Protein AF-A0A4Y9YU57-F1 (afdb_monomer_lite)

Secondary structure (DSSP, 8-state):
----S---SEEEEEETTS-EEEEEE----S-TTSS-TTTTTT-SSHHHHHHHHHHHHHHHSSSS-SEEEETTEEEEEEEETTEEEEEEE-TTS-HHHHHHHHHHHHHHHHHHTTT--SHHHHHHTHHHHHHHHHHHEETTEE----HHHHHHHH-------------HHHHHHHHHHHHHHHHHHHHHHHHHHHHTT----PPP-SSSS------------S----------------THHHHTTTTS-SPPP-GGGTS-HHHHHHHHHHHS-S-SSS---HHHHHHHHHH--S--HHHHIIIIIIIIIHHHTTS-GGG---GGGGS--TTSTTHHHHHHHHHHHHHHHHHHH--GGGGHHIIIIIHHHHHHHHHHHTTS-TTT-TT-HHHHHHTT--HHHHHHHHHHHHHHHHT-S-HHHHHHHHHHHHHHHHHHHHHHT---GGGGTHHHHTT-TTHHHHHGGG---STT--HHHHHHHHHHHHHHHHHHHHHHSS-GGGTTTTTPPPPHHHHHHHHHTTTTT----HHHHHHHHHHHHHT--PPP---HHHHGGG-TT-TTS-----TTS---------S---------------------

InterPro domains:
  IPR010323 Protein of unknown function DUF924 [PF06041] (336-519)
  IPR011012 Longin-like domain superfamily [SSF64356] (8-156)
  IPR011990 Tetratricopeptide-like helical domain superfamily [G3DSA:1.25.40.10] (387-525)
  IPR011990 Tetratricopeptide-like helical domain superfamily [SSF48452] (334-519)
  IPR022775 AP complex, mu/sigma subunit [PF01217] (8-155)
  IPR039652 Coatomer subunit zeta [PTHR11043] (1-186)

Organism: NCBI:txid205917

Foldseek 3Di:
DLPALQFFQKKFKAFLVLDTLDIDGFDDDDDCPNQHPNQNVQCPDPVSVSVQSSVVCVVPSDPDDQWDQDPQWTWGWDDQDGMIIITIGGNPGDPVVSNLLSVLLVVLVCVLLVNPPDSVSCNVPVVLSVQLVCCQDPRRGGNDRHNVVSNVVSDPDPPDDDDPVDPPVVVVVVVVVVVVVVVVVVVVVVVVCVVVVNDDDDDDDDDPDDDDDDDDDDDDDDDDDDDDDDDDDDDDDDPPPVVVVVLPPDPQPDVLQLLDLVLLLVQLCLVVVADFQDAGQVLVVLCCQQVQPPPCLLVLCVSQVVSPVQSVQSCDQVNPPQPCVSADDLPDLCRLSSLLSSLCSLQQSLQSHDDQLSVLCNVVHSLRNSLVSLCVLVVDDQNSHSLNQVSSCVNNGDSLNSLSSNLSSLVSLLQDLALVSLVVSLVVLVVVQVVVCVVVVHHLPCVVCLVVLLQDLQCLLVLSNVQPNDRPDDSNSNSSSSSSNSSNSNNNSVVPSGNLLCCLSQLHDDDPVSVVVCVVSVNFLHDDPPVSSVVNNVCVVVVHDDRDDDDVVSVVVPDPDDPDPDRRDNSPGRDDDDDDDDPDDDDDDDDDDDDDDDDDDDDD

Structure (mmCIF, N/CA/C/O backbone):
data_AF-A0A4Y9YU57-F1
#
_entry.id   AF-A0A4Y9YU57-F1
#
loop_
_atom_site.group_PDB
_atom_site.id
_atom_site.type_symbol
_atom_site.label_atom_id
_atom_site.label_alt_id
_atom_site.label_comp_id
_atom_site.label_asym_id
_atom_site.label_entity_id
_atom_site.label_seq_id
_atom_site.pdbx_PDB_ins_code
_atom_site.Cartn_x
_atom_site.Cartn_y
_atom_site.Cartn_z
_atom_site.occupancy
_atom_site.B_iso_or_equiv
_atom_site.auth_seq_id
_atom_site.auth_comp_id
_atom_site.auth_asym_id
_atom_site.auth_atom_id
_atom_site.pdbx_PDB_model_num
ATOM 1 N N . MET A 1 1 ? 44.321 -1.272 21.412 1.00 42.81 1 MET A N 1
ATOM 2 C CA . MET A 1 1 ? 43.252 -2.092 20.808 1.00 42.81 1 MET A CA 1
ATOM 3 C C . MET A 1 1 ? 42.532 -1.212 19.812 1.00 42.81 1 MET A C 1
ATOM 5 O O . MET A 1 1 ? 42.076 -0.149 20.215 1.00 42.81 1 MET A O 1
ATOM 9 N N . ASN A 1 2 ? 42.521 -1.594 18.534 1.00 54.16 2 ASN A N 1
ATOM 10 C CA . ASN A 1 2 ? 41.677 -0.939 17.539 1.00 54.16 2 ASN A CA 1
ATOM 11 C C . ASN A 1 2 ? 40.235 -1.394 17.820 1.00 54.16 2 ASN A C 1
ATOM 13 O O . ASN A 1 2 ? 39.973 -2.591 17.817 1.00 54.16 2 ASN A O 1
ATOM 17 N N . LEU A 1 3 ? 39.352 -0.465 18.194 1.00 61.00 3 LEU A N 1
ATOM 18 C CA . LEU A 1 3 ? 37.941 -0.735 18.520 1.00 61.00 3 LEU A CA 1
ATOM 19 C C . LEU A 1 3 ? 37.018 -0.434 17.323 1.00 61.00 3 LEU A C 1
ATOM 21 O O . LEU A 1 3 ? 35.804 -0.346 17.487 1.00 61.00 3 LEU A O 1
ATOM 25 N N . SER A 1 4 ? 37.597 -0.219 16.138 1.00 71.62 4 SER A N 1
ATOM 26 C CA . SER A 1 4 ? 36.860 0.057 14.909 1.00 71.62 4 SER A CA 1
ATOM 27 C C . SER A 1 4 ? 36.363 -1.237 14.268 1.00 71.62 4 SER A C 1
ATOM 29 O O . SER A 1 4 ? 37.096 -2.220 14.203 1.00 71.62 4 SER A O 1
ATOM 31 N N . LEU A 1 5 ? 35.122 -1.218 13.774 1.00 77.00 5 LEU A N 1
ATOM 32 C CA . LEU A 1 5 ? 34.538 -2.301 12.971 1.00 77.00 5 LEU A CA 1
ATOM 33 C C . LEU A 1 5 ? 34.963 -2.227 11.492 1.00 77.00 5 LEU A C 1
ATOM 35 O O . LEU A 1 5 ? 34.684 -3.144 10.724 1.00 77.00 5 LEU A O 1
ATOM 39 N N . TYR A 1 6 ? 35.612 -1.131 11.083 1.00 84.31 6 TYR A N 1
ATOM 40 C CA . TYR A 1 6 ? 36.082 -0.928 9.717 1.00 84.31 6 TYR A CA 1
ATOM 41 C C . TYR A 1 6 ? 37.422 -1.628 9.508 1.00 84.31 6 TYR A C 1
ATOM 43 O O . TYR A 1 6 ? 38.468 -1.114 9.902 1.00 84.31 6 TYR A O 1
ATOM 51 N N . SER A 1 7 ? 37.377 -2.787 8.861 1.00 86.19 7 SER A N 1
ATOM 52 C CA . SER A 1 7 ? 38.541 -3.661 8.682 1.00 86.19 7 SER A CA 1
ATOM 53 C C . SER A 1 7 ? 38.978 -3.800 7.226 1.00 86.19 7 SER A C 1
ATOM 55 O O . SER A 1 7 ? 40.118 -4.182 6.966 1.00 86.19 7 SER A O 1
ATOM 57 N N . VAL A 1 8 ? 38.103 -3.470 6.270 1.00 91.62 8 VAL A N 1
ATOM 58 C CA . VAL A 1 8 ? 38.379 -3.587 4.834 1.00 91.62 8 VAL A CA 1
ATOM 59 C C . VAL A 1 8 ? 38.468 -2.200 4.204 1.00 91.62 8 VAL A C 1
ATOM 61 O O . VAL A 1 8 ? 37.491 -1.459 4.131 1.00 91.62 8 VAL A O 1
ATOM 64 N N . ASN A 1 9 ? 39.645 -1.851 3.695 1.00 91.00 9 ASN A N 1
ATOM 65 C CA . ASN A 1 9 ? 39.885 -0.602 2.976 1.00 91.00 9 ASN A CA 1
ATOM 66 C C . ASN A 1 9 ? 39.451 -0.701 1.515 1.00 91.00 9 ASN A C 1
ATOM 68 O O . ASN A 1 9 ? 38.895 0.257 0.969 1.00 91.00 9 ASN A O 1
ATOM 72 N N . ALA A 1 10 ? 39.682 -1.856 0.883 1.00 93.38 10 ALA A N 1
ATOM 73 C CA . ALA A 1 10 ? 39.296 -2.095 -0.500 1.00 93.38 10 ALA A CA 1
ATOM 74 C C . ALA A 1 10 ? 39.146 -3.582 -0.843 1.00 93.38 10 ALA A C 1
ATOM 76 O O . ALA A 1 10 ? 39.777 -4.453 -0.246 1.00 93.38 10 ALA A O 1
ATOM 77 N N . PHE A 1 11 ? 38.342 -3.851 -1.865 1.00 96.44 11 PHE A N 1
ATOM 78 C CA . PHE A 1 11 ? 38.222 -5.143 -2.524 1.00 96.44 11 PHE A CA 1
ATOM 79 C C . PHE A 1 11 ? 38.534 -4.983 -4.014 1.00 96.44 11 PHE A C 1
ATOM 81 O O . PHE A 1 11 ? 38.006 -4.076 -4.661 1.00 96.44 11 PHE A O 1
ATOM 88 N N . VAL A 1 12 ? 39.400 -5.836 -4.563 1.00 96.50 12 VAL A N 1
ATOM 89 C CA . VAL A 1 12 ? 39.868 -5.728 -5.954 1.00 96.50 12 VAL A CA 1
ATOM 90 C C . VAL A 1 12 ? 39.905 -7.102 -6.619 1.00 96.50 12 VAL A C 1
ATOM 92 O O . VAL A 1 12 ? 40.357 -8.076 -6.030 1.00 96.50 12 VAL A O 1
ATOM 95 N N . ILE A 1 13 ? 39.476 -7.167 -7.877 1.00 97.00 13 ILE A N 1
ATOM 96 C CA . ILE A 1 13 ? 39.637 -8.315 -8.770 1.00 97.00 13 ILE A CA 1
ATOM 97 C C . ILE A 1 13 ? 40.509 -7.875 -9.944 1.00 97.00 13 ILE A C 1
ATOM 99 O O . ILE A 1 13 ? 40.141 -6.954 -10.684 1.00 97.00 13 ILE A O 1
ATOM 103 N N . LEU A 1 14 ? 41.650 -8.539 -10.125 1.00 96.31 14 LEU A N 1
ATOM 104 C CA . LEU A 1 14 ? 42.543 -8.338 -11.270 1.00 96.31 14 LEU A CA 1
ATOM 105 C C . LEU A 1 14 ? 42.584 -9.601 -12.129 1.00 96.31 14 LEU A C 1
ATOM 107 O O . LEU A 1 14 ? 42.490 -10.705 -11.598 1.00 96.31 14 LEU A O 1
ATOM 111 N N . ASP A 1 15 ? 42.756 -9.442 -13.437 1.00 94.00 15 ASP A N 1
ATOM 112 C CA . ASP A 1 15 ? 43.071 -10.564 -14.322 1.00 94.00 15 ASP A CA 1
ATOM 113 C C . ASP A 1 15 ? 44.568 -10.930 -14.284 1.00 94.00 15 ASP A C 1
ATOM 115 O O . ASP A 1 15 ? 45.395 -10.244 -13.671 1.00 94.00 15 ASP A O 1
ATOM 119 N N . THR A 1 16 ? 44.938 -12.016 -14.964 1.00 88.12 16 THR A N 1
ATOM 120 C CA . THR A 1 16 ? 46.334 -12.469 -15.100 1.00 88.12 16 THR A CA 1
ATOM 121 C C . THR A 1 16 ? 47.246 -11.523 -15.882 1.00 88.12 16 THR A C 1
ATOM 123 O O . THR A 1 16 ? 48.452 -11.758 -15.913 1.00 88.12 16 THR A O 1
ATOM 126 N N . ASP A 1 17 ? 46.711 -10.466 -16.494 1.00 89.62 17 ASP A N 1
ATOM 127 C CA . ASP A 1 17 ? 47.481 -9.417 -17.171 1.00 89.62 17 ASP A CA 1
ATOM 128 C C . ASP A 1 17 ? 47.654 -8.166 -16.284 1.00 89.62 17 ASP A C 1
ATOM 130 O O . ASP A 1 17 ? 48.376 -7.230 -16.641 1.00 89.62 17 ASP A O 1
ATOM 134 N N . GLY A 1 18 ? 47.028 -8.149 -15.102 1.00 88.81 18 GLY A N 1
ATOM 135 C CA . GLY A 1 18 ? 47.040 -7.028 -14.167 1.00 88.81 18 GLY A CA 1
ATOM 136 C C . GLY A 1 18 ? 46.015 -5.939 -14.493 1.00 88.81 18 GLY A C 1
ATOM 137 O O . GLY A 1 18 ? 46.115 -4.827 -13.965 1.00 88.81 18 GLY A O 1
ATOM 138 N N . HIS A 1 19 ? 45.029 -6.218 -15.349 1.00 92.88 19 HIS A N 1
ATOM 139 C CA . HIS A 1 19 ? 43.912 -5.314 -15.586 1.00 92.88 19 HIS A CA 1
ATOM 140 C C . HIS A 1 19 ? 42.822 -5.495 -14.531 1.00 92.88 19 HIS A C 1
ATOM 142 O O . HIS A 1 19 ? 42.425 -6.601 -14.168 1.00 92.88 19 HIS A O 1
ATOM 148 N N . ARG A 1 20 ? 42.294 -4.359 -14.074 1.00 94.56 20 ARG A N 1
ATOM 149 C CA . ARG A 1 20 ? 41.159 -4.288 -13.153 1.00 94.56 20 ARG A CA 1
ATOM 150 C C . ARG A 1 20 ? 39.888 -4.826 -13.811 1.00 94.56 20 ARG A C 1
ATOM 152 O O . ARG A 1 20 ? 39.448 -4.265 -14.814 1.00 94.56 20 ARG A O 1
ATOM 159 N N . VAL A 1 21 ? 39.284 -5.835 -13.188 1.00 94.12 21 VAL A N 1
ATOM 160 C CA . VAL A 1 21 ? 37.941 -6.346 -13.507 1.00 94.12 21 VAL A CA 1
ATOM 161 C C . VAL A 1 21 ? 36.901 -5.668 -12.616 1.00 94.12 21 VAL A C 1
ATOM 163 O O . VAL A 1 21 ? 35.926 -5.117 -13.115 1.00 94.12 21 VAL A O 1
ATOM 166 N N . LEU A 1 22 ? 37.153 -5.623 -11.305 1.00 94.50 22 LEU A N 1
ATOM 167 C CA . LEU A 1 22 ? 36.308 -4.962 -10.308 1.00 94.50 22 LEU A CA 1
ATOM 168 C C . LEU A 1 22 ? 37.203 -4.316 -9.249 1.00 94.50 22 LEU A C 1
ATOM 170 O O . LEU A 1 22 ? 38.214 -4.895 -8.865 1.00 94.50 22 LEU A O 1
ATOM 174 N N . ALA A 1 23 ? 36.857 -3.122 -8.773 1.00 94.25 23 ALA A N 1
ATOM 175 C CA . ALA A 1 23 ? 37.511 -2.533 -7.607 1.00 94.25 23 ALA A CA 1
ATOM 176 C C . ALA A 1 23 ? 36.530 -1.656 -6.828 1.00 94.25 23 ALA A C 1
ATOM 178 O O . ALA A 1 23 ? 35.908 -0.764 -7.408 1.00 94.25 23 ALA A O 1
ATOM 179 N N . LYS A 1 24 ? 36.439 -1.881 -5.517 1.00 93.44 24 LYS A N 1
ATOM 180 C CA . LYS A 1 24 ? 35.641 -1.097 -4.571 1.00 93.44 24 LYS A CA 1
ATOM 181 C C . LYS A 1 24 ? 36.567 -0.631 -3.450 1.00 93.44 24 LYS A C 1
ATOM 183 O O . LYS A 1 24 ? 37.114 -1.452 -2.725 1.00 93.44 24 LYS A O 1
ATOM 188 N N . TYR A 1 25 ? 36.777 0.680 -3.345 1.00 91.69 25 TYR A N 1
ATOM 189 C CA . TYR A 1 25 ? 37.570 1.309 -2.283 1.00 91.69 25 TYR A CA 1
ATOM 190 C C . TYR A 1 25 ? 36.605 1.979 -1.301 1.00 91.69 25 TYR A C 1
ATOM 192 O O . TYR A 1 25 ? 35.912 2.927 -1.677 1.00 91.69 25 TYR A O 1
ATOM 200 N N . TYR A 1 26 ? 36.537 1.472 -0.072 1.00 88.38 26 TYR A N 1
ATOM 201 C CA . TYR A 1 26 ? 35.519 1.838 0.913 1.00 88.38 26 TYR A CA 1
ATOM 202 C C . TYR A 1 26 ? 35.815 3.178 1.586 1.00 88.38 26 TYR A C 1
ATOM 204 O O . TYR A 1 26 ? 36.964 3.533 1.833 1.00 88.38 26 TYR A O 1
ATOM 212 N N . ARG A 1 27 ? 34.781 3.966 1.883 1.00 78.56 27 ARG A N 1
ATOM 213 C CA . ARG A 1 27 ? 34.933 5.276 2.536 1.00 78.56 27 ARG A CA 1
ATOM 214 C C . ARG A 1 27 ? 33.899 5.405 3.655 1.00 78.56 27 ARG A C 1
ATOM 216 O O . ARG A 1 27 ? 32.804 5.891 3.381 1.00 78.56 27 ARG A O 1
ATOM 223 N N . PRO A 1 28 ? 34.248 4.999 4.887 1.00 68.50 28 PRO A N 1
ATOM 224 C CA . PRO A 1 28 ? 33.365 5.090 6.044 1.00 68.50 28 PRO A CA 1
ATOM 225 C C . PRO A 1 28 ? 32.746 6.484 6.196 1.00 68.50 28 PRO A C 1
ATOM 227 O O . PRO A 1 28 ? 33.467 7.484 6.264 1.00 68.50 28 PRO A O 1
ATOM 230 N N . LYS A 1 29 ? 31.414 6.577 6.276 1.00 61.84 29 LYS A N 1
ATOM 231 C CA . LYS A 1 29 ? 30.707 7.838 6.556 1.00 61.84 29 LYS A CA 1
ATOM 232 C C . LYS A 1 29 ? 30.485 7.979 8.064 1.00 61.84 29 LYS A C 1
ATOM 234 O O . LYS A 1 29 ? 29.421 7.660 8.578 1.00 61.84 29 LYS A O 1
ATOM 239 N N . GLY A 1 30 ? 31.497 8.459 8.790 1.00 54.94 30 GLY A N 1
ATOM 240 C CA . GLY A 1 30 ? 31.369 8.745 10.223 1.00 54.94 30 GLY A CA 1
ATOM 241 C C . GLY A 1 30 ? 32.694 9.052 10.924 1.00 54.94 30 GLY A C 1
ATOM 242 O O . GLY A 1 30 ? 33.603 8.239 10.893 1.00 54.94 30 GLY A O 1
ATOM 243 N N . GLN A 1 31 ? 32.754 10.226 11.570 1.00 47.38 31 GLN A N 1
ATOM 244 C CA . GLN A 1 31 ? 33.739 10.721 12.554 1.00 47.38 31 GLN A CA 1
ATOM 245 C C . GLN A 1 31 ? 35.248 10.611 12.231 1.00 47.38 31 GLN A C 1
ATOM 247 O O . GLN A 1 31 ? 35.826 9.540 12.088 1.00 47.38 31 GLN A O 1
ATOM 252 N N . GLN A 1 32 ? 35.935 11.760 12.324 1.00 50.06 32 GLN A N 1
ATOM 253 C CA . GLN A 1 32 ? 37.400 11.939 12.239 1.00 50.06 32 GLN A CA 1
ATOM 254 C C . GLN A 1 32 ? 38.236 11.036 13.182 1.00 50.06 32 GLN A C 1
ATOM 256 O O . GLN A 1 32 ? 39.455 10.984 13.038 1.00 50.06 32 GLN A O 1
ATOM 261 N N . TYR A 1 33 ? 37.605 10.318 14.119 1.00 49.88 33 TYR A N 1
ATOM 262 C CA . TYR A 1 33 ? 38.244 9.510 15.162 1.00 49.88 33 TYR A CA 1
ATOM 263 C C . TYR A 1 33 ? 38.221 7.987 14.918 1.00 49.88 33 TYR A C 1
ATOM 265 O O . TYR A 1 33 ? 38.929 7.273 15.621 1.00 49.88 33 TYR A O 1
ATOM 273 N N . LEU A 1 34 ? 37.451 7.474 13.946 1.00 51.91 34 LEU A N 1
ATOM 274 C CA . LEU A 1 34 ? 37.305 6.021 13.690 1.00 51.91 34 LEU A CA 1
ATOM 275 C C . LEU A 1 34 ? 38.023 5.527 12.421 1.00 51.91 34 LEU A C 1
ATOM 277 O O . LEU A 1 34 ? 37.995 4.340 12.103 1.00 51.91 34 LEU A O 1
ATOM 281 N N . GLY A 1 35 ? 38.701 6.441 11.727 1.00 50.31 35 GLY A N 1
ATOM 282 C CA . GLY A 1 35 ? 39.442 6.177 10.499 1.00 50.31 35 GLY A CA 1
ATOM 283 C C . GLY A 1 35 ? 39.593 7.464 9.707 1.00 50.31 35 GLY A C 1
ATOM 284 O O . GLY A 1 35 ? 38.945 7.613 8.682 1.00 50.31 35 GLY A O 1
ATOM 285 N N . GLY A 1 36 ? 40.377 8.418 10.225 1.00 52.59 36 GLY A N 1
ATOM 286 C CA . GLY A 1 36 ? 40.574 9.744 9.627 1.00 52.59 36 GLY A CA 1
ATOM 287 C C . GLY A 1 36 ? 41.102 9.723 8.174 1.00 52.59 36 GLY A C 1
ATOM 288 O O . GLY A 1 36 ? 40.979 8.731 7.462 1.00 52.59 36 GLY A O 1
ATOM 289 N N . PRO A 1 37 ? 41.775 10.786 7.699 1.00 51.44 37 PRO A N 1
ATOM 290 C CA . PRO A 1 37 ? 42.368 10.839 6.350 1.00 51.44 37 PRO A CA 1
ATOM 291 C C . PRO A 1 37 ? 43.302 9.661 6.004 1.00 51.44 37 PRO A C 1
ATOM 293 O O . PRO A 1 37 ? 43.691 9.485 4.856 1.00 51.44 37 PRO A O 1
ATOM 296 N N . GLU A 1 38 ? 43.674 8.858 7.002 1.00 58.12 38 GLU A N 1
ATOM 297 C CA . GLU A 1 38 ? 44.577 7.722 6.897 1.00 58.12 38 GLU A CA 1
ATOM 298 C C . GLU A 1 38 ? 43.896 6.374 6.619 1.00 58.12 38 GLU A C 1
ATOM 300 O O . GLU A 1 38 ? 44.608 5.421 6.321 1.00 58.12 38 GLU A O 1
ATOM 305 N N . PHE A 1 39 ? 42.557 6.261 6.669 1.00 69.69 39 PHE A N 1
ATOM 306 C CA . PHE A 1 39 ? 41.884 4.970 6.437 1.00 69.69 39 PHE A CA 1
ATOM 307 C C . PHE A 1 39 ? 42.163 4.417 5.033 1.00 69.69 39 PHE A C 1
ATOM 309 O O . PHE A 1 39 ? 42.355 3.229 4.865 1.00 69.69 39 PHE A O 1
ATOM 316 N N . ASN A 1 40 ? 42.255 5.270 4.017 1.00 69.94 40 ASN A N 1
ATOM 317 C CA . ASN A 1 40 ? 42.705 4.884 2.676 1.00 69.94 40 ASN A CA 1
ATOM 318 C C . ASN A 1 40 ? 43.939 5.698 2.287 1.00 69.94 40 ASN A C 1
ATOM 320 O O . ASN A 1 40 ? 43.943 6.372 1.254 1.00 69.94 40 ASN A O 1
ATOM 324 N N . ARG A 1 41 ? 44.959 5.702 3.160 1.00 69.25 41 ARG A N 1
ATOM 325 C CA . ARG A 1 41 ? 46.167 6.518 2.987 1.00 69.25 41 ARG A CA 1
ATOM 326 C C . ARG A 1 41 ? 46.760 6.295 1.590 1.00 69.25 41 ARG A C 1
ATOM 328 O O . ARG A 1 41 ? 47.307 5.239 1.300 1.00 69.25 41 ARG A O 1
ATOM 335 N N . GLY A 1 42 ? 46.668 7.315 0.737 1.00 70.56 42 GLY A N 1
ATOM 336 C CA . GLY A 1 42 ? 47.236 7.285 -0.614 1.00 70.56 42 GLY A CA 1
ATOM 337 C C . GLY A 1 42 ? 46.430 6.494 -1.652 1.00 70.56 42 GLY A C 1
ATOM 338 O O . GLY A 1 42 ? 46.974 6.198 -2.704 1.00 70.56 42 GLY A O 1
ATOM 339 N N . LEU A 1 43 ? 45.155 6.163 -1.403 1.00 82.69 43 LEU A N 1
ATOM 340 C CA . LEU A 1 43 ? 44.277 5.439 -2.348 1.00 82.69 43 LEU A CA 1
ATOM 341 C C . LEU A 1 43 ? 43.030 6.250 -2.755 1.00 82.69 43 LEU A C 1
ATOM 343 O O . LEU A 1 43 ? 41.998 5.706 -3.165 1.00 82.69 43 LEU A O 1
ATOM 347 N N . HIS A 1 44 ? 43.106 7.578 -2.650 1.00 80.06 44 HIS A N 1
ATOM 348 C CA . HIS A 1 44 ? 41.970 8.471 -2.894 1.00 80.06 44 HIS A CA 1
ATOM 349 C C . HIS A 1 44 ? 41.758 8.780 -4.377 1.00 80.06 44 HIS A C 1
ATOM 351 O O . HIS A 1 44 ? 40.611 8.968 -4.797 1.00 80.06 44 HIS A O 1
ATOM 357 N N . SER A 1 45 ? 42.838 8.830 -5.163 1.00 86.50 45 SER A N 1
ATOM 358 C CA . SER A 1 45 ? 42.780 9.126 -6.593 1.00 86.50 45 SER A CA 1
ATOM 359 C C . SER A 1 45 ? 42.872 7.866 -7.455 1.00 86.50 45 SER A C 1
ATOM 361 O O . SER A 1 45 ? 43.551 6.894 -7.125 1.00 86.50 45 SER A O 1
ATOM 363 N N . LEU A 1 46 ? 42.248 7.909 -8.635 1.00 86.75 46 LEU A N 1
ATOM 364 C CA . LEU A 1 46 ? 42.321 6.816 -9.609 1.00 86.75 46 LEU A CA 1
ATOM 365 C C . LEU A 1 46 ? 43.770 6.512 -10.035 1.00 86.75 46 LEU A C 1
ATOM 367 O O . LEU A 1 46 ? 44.113 5.361 -10.294 1.00 86.75 46 LEU A O 1
ATOM 371 N N . LYS A 1 47 ? 44.625 7.541 -10.103 1.00 90.88 47 LYS A N 1
ATOM 372 C CA . LYS A 1 47 ? 46.038 7.403 -10.477 1.00 90.88 47 LYS A CA 1
ATOM 373 C C . LYS A 1 47 ? 46.809 6.585 -9.442 1.00 90.88 47 LYS A C 1
ATOM 375 O O . LYS A 1 47 ? 47.566 5.697 -9.826 1.00 90.88 47 LYS A O 1
ATOM 380 N N . GLU A 1 48 ? 46.603 6.870 -8.160 1.00 89.50 48 GLU A N 1
ATOM 381 C CA . GLU A 1 48 ? 47.250 6.138 -7.069 1.00 89.50 48 GLU A CA 1
ATOM 382 C C . GLU A 1 48 ? 46.728 4.704 -6.977 1.00 89.50 48 GLU A C 1
ATOM 384 O O . GLU A 1 48 ? 47.527 3.775 -6.927 1.00 89.50 48 GLU A O 1
ATOM 389 N N . GLN A 1 49 ? 45.410 4.500 -7.084 1.00 93.12 49 GLN A N 1
ATOM 390 C CA . GLN A 1 49 ? 44.813 3.160 -7.098 1.00 93.12 49 GLN A CA 1
ATOM 391 C C . GLN A 1 49 ? 45.390 2.286 -8.218 1.00 93.12 49 GLN A C 1
ATOM 393 O O . GLN A 1 49 ? 45.775 1.146 -7.983 1.00 93.12 49 GLN A O 1
ATOM 398 N N . ARG A 1 50 ? 45.514 2.825 -9.439 1.00 92.38 50 ARG A N 1
ATOM 399 C CA . ARG A 1 50 ? 46.107 2.099 -10.575 1.00 92.38 50 ARG A CA 1
ATOM 400 C C . ARG A 1 50 ? 47.590 1.791 -10.364 1.00 92.38 50 ARG A C 1
ATOM 402 O O . ARG A 1 50 ? 48.055 0.736 -10.790 1.00 92.38 50 ARG A O 1
ATOM 409 N N . ALA A 1 51 ? 48.340 2.702 -9.740 1.00 92.75 51 ALA A N 1
ATOM 410 C CA . ALA A 1 51 ? 49.745 2.473 -9.406 1.00 92.75 51 ALA A CA 1
ATOM 411 C C . ALA A 1 51 ? 49.892 1.365 -8.350 1.00 92.75 51 ALA A C 1
ATOM 413 O O . ALA A 1 51 ? 50.709 0.461 -8.534 1.00 92.75 51 ALA A O 1
ATOM 414 N N . PHE A 1 52 ? 49.050 1.401 -7.316 1.00 94.88 52 PHE A N 1
ATOM 415 C CA . PHE A 1 52 ? 48.973 0.388 -6.271 1.00 94.88 52 PHE A CA 1
ATOM 416 C C . PHE A 1 52 ? 48.604 -0.988 -6.841 1.00 94.88 52 PHE A C 1
ATOM 418 O O . PHE A 1 52 ? 49.346 -1.942 -6.637 1.00 94.88 52 PHE A O 1
ATOM 425 N N . GLU A 1 53 ? 47.530 -1.094 -7.631 1.00 95.50 53 GLU A N 1
ATOM 426 C CA . GLU A 1 53 ? 47.094 -2.349 -8.270 1.00 95.50 53 GLU A CA 1
ATOM 427 C C . GLU A 1 53 ? 48.188 -2.962 -9.145 1.00 95.50 53 GLU A C 1
ATOM 429 O O . GLU A 1 53 ? 48.465 -4.159 -9.066 1.00 95.50 53 GLU A O 1
ATOM 434 N N . LYS A 1 54 ? 48.855 -2.132 -9.955 1.00 94.69 54 LYS A N 1
ATOM 435 C CA . LYS A 1 54 ? 49.955 -2.573 -10.817 1.00 94.69 54 LYS A CA 1
ATOM 436 C C . LYS A 1 54 ? 51.126 -3.115 -9.999 1.00 94.69 54 LYS A C 1
ATOM 438 O O . LYS A 1 54 ? 51.728 -4.120 -10.378 1.00 94.69 54 LYS A O 1
ATOM 443 N N . GLY A 1 55 ? 51.473 -2.438 -8.908 1.00 93.56 55 GLY A N 1
ATOM 444 C CA . GLY A 1 55 ? 52.543 -2.852 -8.011 1.00 93.56 55 GLY A CA 1
ATOM 445 C C . GLY A 1 55 ? 52.210 -4.122 -7.229 1.00 93.56 55 GLY A C 1
ATOM 446 O O . GLY A 1 55 ? 53.043 -5.028 -7.164 1.00 93.56 55 GLY A O 1
ATOM 447 N N . LEU A 1 56 ? 50.978 -4.223 -6.724 1.00 94.44 56 LEU A N 1
ATOM 448 C CA . LEU A 1 56 ? 50.457 -5.393 -6.023 1.00 94.44 56 LEU A CA 1
ATOM 449 C C . LEU A 1 56 ? 50.494 -6.621 -6.937 1.00 94.44 56 LEU A C 1
ATOM 451 O O . LEU A 1 56 ? 51.155 -7.605 -6.609 1.00 94.44 56 LEU A O 1
ATOM 455 N N . PHE A 1 57 ? 49.928 -6.513 -8.143 1.00 95.38 57 PHE A N 1
ATOM 456 C CA . PHE A 1 57 ? 49.931 -7.584 -9.141 1.00 95.38 57 PHE A CA 1
ATOM 457 C C . PHE A 1 57 ? 51.343 -8.081 -9.482 1.00 95.38 57 PHE A C 1
ATOM 459 O O . PHE A 1 57 ? 51.583 -9.282 -9.575 1.00 95.38 57 PHE A O 1
ATOM 466 N N . GLN A 1 58 ? 52.330 -7.189 -9.626 1.00 93.56 58 GLN A N 1
ATOM 467 C CA . GLN A 1 58 ? 53.709 -7.610 -9.906 1.00 93.56 58 GLN A CA 1
ATOM 468 C C . GLN A 1 58 ? 54.295 -8.523 -8.821 1.00 93.56 58 GLN A C 1
ATOM 470 O O . GLN A 1 58 ? 55.147 -9.362 -9.136 1.00 93.56 58 GLN A O 1
ATOM 475 N N . LYS A 1 59 ? 53.858 -8.351 -7.568 1.00 92.06 59 LYS A N 1
ATOM 476 C CA . LYS A 1 59 ? 54.295 -9.144 -6.415 1.00 92.06 59 LYS A CA 1
ATOM 477 C C . LYS A 1 59 ? 53.487 -10.430 -6.244 1.00 92.06 59 LYS A C 1
ATOM 479 O O . LYS A 1 59 ? 54.061 -11.418 -5.801 1.00 92.06 59 LYS A O 1
ATOM 484 N N . THR A 1 60 ? 52.219 -10.439 -6.646 1.00 93.69 60 THR A N 1
ATOM 485 C CA . THR A 1 60 ? 51.274 -11.550 -6.425 1.00 93.69 60 THR A CA 1
ATOM 486 C C . THR A 1 60 ? 50.941 -12.354 -7.686 1.00 93.69 60 THR A C 1
ATOM 488 O O . THR A 1 60 ? 50.233 -13.347 -7.608 1.00 93.69 60 THR A O 1
ATOM 491 N N . LYS A 1 61 ? 51.480 -12.006 -8.866 1.00 89.50 61 LYS A N 1
ATOM 492 C CA . LYS A 1 61 ? 51.196 -12.711 -10.136 1.00 89.50 61 LYS A CA 1
ATOM 493 C C . LYS A 1 61 ? 51.544 -14.205 -10.151 1.00 89.50 61 LYS A C 1
ATOM 495 O O . LYS A 1 61 ? 51.070 -14.928 -11.020 1.00 89.50 61 LYS A O 1
ATOM 500 N N . LYS A 1 62 ? 52.434 -14.665 -9.265 1.00 86.56 62 LYS A N 1
ATOM 501 C CA . LYS A 1 62 ? 52.790 -16.083 -9.138 1.00 86.56 62 LYS A CA 1
ATOM 502 C C . LYS A 1 62 ? 52.024 -16.669 -7.960 1.00 86.56 62 LYS A C 1
ATOM 504 O O . LYS A 1 62 ? 52.205 -16.194 -6.844 1.00 86.56 62 LYS A O 1
ATOM 509 N N . ALA A 1 63 ? 51.260 -17.731 -8.206 1.00 70.75 63 ALA A N 1
ATOM 510 C CA . ALA A 1 63 ? 50.621 -18.498 -7.145 1.00 70.75 63 ALA A CA 1
ATOM 511 C C . ALA A 1 63 ? 51.700 -19.095 -6.225 1.00 70.75 63 ALA A C 1
ATOM 513 O O . ALA A 1 63 ? 52.561 -19.853 -6.677 1.00 70.75 63 ALA A O 1
ATOM 514 N N . GLY A 1 64 ? 51.700 -18.691 -4.957 1.00 71.31 64 GLY A N 1
ATOM 515 C CA . GLY A 1 64 ? 52.738 -19.075 -3.994 1.00 71.31 64 GLY A CA 1
ATOM 516 C C . GLY A 1 64 ? 52.594 -18.469 -2.597 1.00 71.31 64 GLY A C 1
ATOM 517 O O . GLY A 1 64 ? 53.365 -18.823 -1.711 1.00 71.31 64 GLY A O 1
ATOM 518 N N . GLY A 1 65 ? 51.616 -17.587 -2.385 1.00 81.50 65 GLY A N 1
ATOM 519 C CA . GLY A 1 65 ? 51.215 -17.091 -1.074 1.00 81.50 65 GLY A CA 1
ATOM 520 C C . GLY A 1 65 ? 49.741 -16.698 -1.083 1.00 81.50 65 GLY A C 1
ATOM 521 O O . GLY A 1 65 ? 49.118 -16.653 -2.141 1.00 81.50 65 GLY A O 1
ATOM 522 N N . GLU A 1 66 ? 49.203 -16.425 0.100 1.00 87.44 66 GLU A N 1
ATOM 523 C CA . GLU A 1 66 ? 47.810 -15.988 0.292 1.00 87.44 66 GLU A CA 1
ATOM 524 C C . GLU A 1 66 ? 47.739 -14.598 0.932 1.00 87.44 66 GLU A C 1
ATOM 526 O O . GLU A 1 66 ? 46.671 -14.006 1.034 1.00 87.44 66 GLU A O 1
ATOM 531 N N . ILE A 1 67 ? 48.884 -14.058 1.361 1.00 93.88 67 ILE A N 1
ATOM 532 C CA . ILE A 1 67 ? 48.976 -12.783 2.060 1.00 93.88 67 ILE A CA 1
ATOM 533 C C . ILE A 1 67 ? 50.275 -12.049 1.736 1.00 93.88 67 ILE A C 1
ATOM 535 O O . ILE A 1 67 ? 51.317 -12.665 1.496 1.00 93.88 67 ILE A O 1
ATOM 539 N N . ILE A 1 68 ? 50.212 -10.720 1.696 1.00 94.75 68 ILE A N 1
ATOM 540 C CA . ILE A 1 68 ? 51.363 -9.840 1.513 1.00 94.75 68 ILE A CA 1
ATOM 541 C C . ILE A 1 68 ? 51.108 -8.479 2.170 1.00 94.75 68 ILE A C 1
ATOM 543 O O . ILE A 1 68 ? 50.007 -7.942 2.102 1.00 94.75 68 ILE A O 1
ATOM 547 N N . LEU A 1 69 ? 52.146 -7.885 2.758 1.00 93.19 69 LEU A N 1
ATOM 548 C CA . LEU A 1 69 ? 52.146 -6.473 3.137 1.00 93.19 69 LEU A CA 1
ATOM 549 C C . LEU A 1 69 ? 52.758 -5.656 1.990 1.00 93.19 69 LEU A C 1
ATOM 551 O O . LEU A 1 69 ? 53.929 -5.843 1.649 1.00 93.19 69 LEU A O 1
ATOM 555 N N . TYR A 1 70 ? 51.983 -4.758 1.384 1.00 92.44 70 TYR A N 1
ATOM 556 C CA . TYR A 1 70 ? 52.420 -3.936 0.255 1.00 92.44 70 TYR A CA 1
ATOM 557 C C . TYR A 1 70 ? 51.982 -2.481 0.429 1.00 92.44 70 TYR A C 1
ATOM 559 O O . TYR A 1 70 ? 50.818 -2.205 0.688 1.00 92.44 70 TYR A O 1
ATOM 567 N N . ASP A 1 71 ? 52.933 -1.552 0.292 1.00 88.19 71 ASP A N 1
ATOM 568 C CA . ASP A 1 71 ? 52.706 -0.100 0.391 1.00 88.19 71 ASP A CA 1
ATOM 569 C C . ASP A 1 71 ? 51.916 0.321 1.648 1.00 88.19 71 ASP A C 1
ATOM 571 O O . ASP A 1 71 ? 50.978 1.113 1.600 1.00 88.19 71 ASP A O 1
ATOM 575 N N . GLY A 1 72 ? 52.252 -0.290 2.790 1.00 86.69 72 GLY A N 1
ATOM 576 C CA . GLY A 1 72 ? 51.587 -0.028 4.069 1.00 86.69 72 GLY A CA 1
ATOM 577 C C . GLY A 1 72 ? 50.182 -0.620 4.208 1.00 86.69 72 GLY A C 1
ATOM 578 O O . GLY A 1 72 ? 49.517 -0.303 5.187 1.00 86.69 72 GLY A O 1
ATOM 579 N N . HIS A 1 73 ? 49.747 -1.478 3.283 1.00 90.62 73 HIS A N 1
ATOM 580 C CA . HIS A 1 73 ? 48.456 -2.161 3.319 1.00 90.62 73 HIS A CA 1
ATOM 581 C C . HIS A 1 73 ? 48.640 -3.674 3.397 1.00 90.62 73 HIS A C 1
ATOM 583 O O . HIS A 1 73 ? 49.509 -4.250 2.735 1.00 90.62 73 HIS A O 1
ATOM 589 N N . LEU A 1 74 ? 47.805 -4.320 4.203 1.00 93.25 74 LEU A N 1
ATOM 590 C CA . LEU A 1 74 ? 47.732 -5.768 4.299 1.00 93.25 74 LEU A CA 1
ATOM 591 C C . LEU A 1 74 ? 46.806 -6.280 3.195 1.00 93.25 74 LEU A C 1
ATOM 593 O O . LEU A 1 74 ? 45.632 -5.925 3.164 1.00 93.25 74 LEU A O 1
ATOM 597 N N . ALA A 1 75 ? 47.317 -7.100 2.284 1.00 95.25 75 ALA A N 1
ATOM 598 C CA . ALA A 1 75 ? 46.540 -7.673 1.195 1.00 95.25 75 ALA A CA 1
ATOM 599 C C . ALA A 1 75 ? 46.488 -9.194 1.332 1.00 95.25 75 ALA A C 1
ATOM 601 O O . ALA A 1 75 ? 47.508 -9.873 1.194 1.00 95.25 75 ALA A O 1
ATOM 602 N N . VAL A 1 76 ? 45.290 -9.723 1.559 1.00 96.62 76 VAL A N 1
ATOM 603 C CA . VAL A 1 76 ? 45.007 -11.154 1.438 1.00 96.62 76 VAL A CA 1
ATOM 604 C C . VAL A 1 76 ? 44.489 -11.411 0.030 1.00 96.62 76 VAL A C 1
ATOM 606 O O . VAL A 1 76 ? 43.697 -10.620 -0.489 1.00 96.62 76 VAL A O 1
ATOM 609 N N . TYR A 1 77 ? 44.955 -12.478 -0.613 1.00 96.19 77 TYR A N 1
ATOM 610 C CA . TYR A 1 77 ? 44.609 -12.772 -1.995 1.00 96.19 77 TYR A CA 1
ATOM 611 C C . TYR A 1 77 ? 44.406 -14.259 -2.272 1.00 96.19 77 TYR A C 1
ATOM 613 O O . TYR A 1 77 ? 45.030 -15.118 -1.655 1.00 96.19 77 TYR A O 1
ATOM 621 N N . LYS A 1 78 ? 43.528 -14.551 -3.235 1.00 94.12 78 LYS A N 1
ATOM 622 C CA . LYS A 1 78 ? 43.196 -15.909 -3.684 1.00 94.12 78 LYS A CA 1
ATOM 623 C C . LYS A 1 78 ? 43.186 -15.952 -5.209 1.00 94.12 78 LYS A C 1
ATOM 625 O O . LYS A 1 78 ? 42.560 -15.113 -5.859 1.00 94.12 78 LYS A O 1
ATOM 630 N N . HIS A 1 79 ? 43.904 -16.916 -5.779 1.00 92.75 79 HIS A N 1
ATOM 631 C CA . HIS A 1 79 ? 43.919 -17.159 -7.221 1.00 92.75 79 HIS A CA 1
ATOM 632 C C . HIS A 1 79 ? 42.696 -17.986 -7.639 1.00 92.75 79 HIS A C 1
ATOM 634 O O . HIS A 1 79 ? 42.363 -18.967 -6.977 1.00 92.75 79 HIS A O 1
ATOM 640 N N . SER A 1 80 ? 42.067 -17.620 -8.756 1.00 90.12 80 SER A N 1
ATOM 641 C CA . SER A 1 80 ? 40.955 -18.351 -9.373 1.00 90.12 80 SER A CA 1
ATOM 642 C C . SER A 1 80 ? 41.101 -18.319 -10.890 1.00 90.12 80 SER A C 1
ATOM 644 O O . SER A 1 80 ? 40.847 -17.285 -11.493 1.00 90.12 80 SER A O 1
ATOM 646 N N . LEU A 1 81 ? 41.505 -19.431 -11.510 1.00 88.19 81 LEU A N 1
ATOM 647 C CA . LEU A 1 81 ? 41.738 -19.538 -12.961 1.00 88.19 81 LEU A CA 1
ATOM 648 C C . LEU A 1 81 ? 42.548 -18.349 -13.527 1.00 88.19 81 LEU A C 1
ATOM 650 O O . LEU A 1 81 ? 43.755 -18.275 -13.296 1.00 88.19 81 LEU A O 1
ATOM 654 N N . ASP A 1 82 ? 41.901 -17.434 -14.253 1.00 91.94 82 ASP A N 1
ATOM 655 C CA . ASP A 1 82 ? 42.478 -16.238 -14.881 1.00 91.94 82 ASP A CA 1
ATOM 656 C C . ASP A 1 82 ? 42.230 -14.930 -14.093 1.00 91.94 82 ASP A C 1
ATOM 658 O O . ASP A 1 82 ? 42.466 -13.830 -14.600 1.00 91.94 82 ASP A O 1
ATOM 662 N N . LEU A 1 83 ? 41.795 -15.045 -12.836 1.00 94.69 83 LEU A N 1
ATOM 663 C CA . LEU A 1 83 ? 41.511 -13.955 -11.907 1.00 94.69 83 LEU A CA 1
ATOM 664 C C . LEU A 1 83 ? 42.288 -14.100 -10.592 1.00 94.69 83 LEU A C 1
ATOM 666 O O . LEU A 1 83 ? 42.649 -15.191 -10.144 1.00 94.69 83 LEU A O 1
ATOM 670 N N . ILE A 1 84 ? 42.503 -12.967 -9.930 1.00 95.38 84 ILE A N 1
ATOM 671 C CA . ILE A 1 84 ? 43.023 -12.892 -8.567 1.00 95.38 84 ILE A CA 1
ATOM 672 C C . ILE A 1 84 ? 42.116 -11.966 -7.760 1.00 95.38 84 ILE A C 1
ATOM 674 O O . ILE A 1 84 ? 41.912 -10.807 -8.134 1.00 95.38 84 ILE A O 1
ATOM 678 N N . PHE A 1 85 ? 41.577 -12.483 -6.658 1.00 96.50 85 PHE A N 1
ATOM 679 C CA . PHE A 1 85 ? 40.760 -11.730 -5.711 1.00 96.50 85 PHE A CA 1
ATOM 680 C C . PHE A 1 85 ? 41.634 -11.184 -4.594 1.00 96.50 85 PHE A C 1
ATOM 682 O O . PHE A 1 85 ? 42.453 -11.922 -4.055 1.00 96.50 85 PHE A O 1
ATOM 689 N N . TYR A 1 86 ? 41.439 -9.917 -4.238 1.00 96.94 86 TYR A N 1
ATOM 690 C CA . TYR A 1 86 ? 42.178 -9.221 -3.193 1.00 96.94 86 TYR A CA 1
ATOM 691 C C . TYR A 1 86 ? 41.218 -8.598 -2.188 1.00 96.94 86 TYR A C 1
ATOM 693 O O . TYR A 1 86 ? 40.308 -7.856 -2.566 1.00 96.94 86 TYR A O 1
ATOM 701 N N . MET A 1 87 ? 41.493 -8.824 -0.908 1.00 96.25 87 MET A N 1
ATOM 702 C CA . MET A 1 87 ? 40.911 -8.076 0.197 1.00 96.25 87 MET A CA 1
ATOM 703 C C . MET A 1 87 ? 42.018 -7.291 0.893 1.00 96.25 87 MET A C 1
ATOM 705 O O . MET A 1 87 ? 43.029 -7.860 1.306 1.00 96.25 87 MET A O 1
ATOM 709 N N . ILE A 1 88 ? 41.844 -5.974 0.9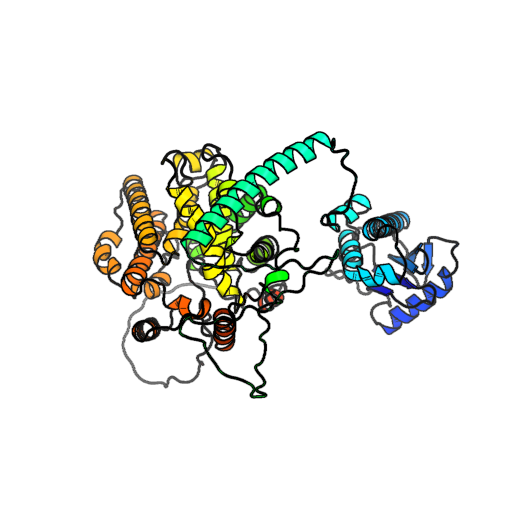68 1.00 94.94 88 ILE A N 1
ATOM 710 C CA . ILE A 1 88 ? 42.860 -5.036 1.439 1.00 94.94 88 ILE A CA 1
ATOM 711 C C . ILE A 1 88 ? 42.393 -4.448 2.765 1.00 94.94 88 ILE A C 1
ATOM 713 O O . ILE A 1 88 ? 41.316 -3.857 2.827 1.00 94.94 88 ILE A O 1
ATOM 717 N N . GLY A 1 89 ? 43.217 -4.599 3.795 1.00 92.12 89 GLY A N 1
ATOM 718 C CA . GLY A 1 89 ? 43.040 -4.025 5.122 1.00 92.12 89 GLY A CA 1
ATOM 719 C C . GLY A 1 89 ? 44.242 -3.179 5.550 1.00 92.12 89 GLY A C 1
ATOM 720 O O . GLY A 1 89 ? 45.250 -3.058 4.841 1.00 92.12 89 GLY A O 1
ATOM 721 N N . GLY A 1 90 ? 44.139 -2.594 6.741 1.00 88.00 90 GLY A N 1
ATOM 722 C CA . GLY A 1 90 ? 45.215 -1.817 7.342 1.00 88.00 90 GLY A CA 1
ATOM 723 C C . GLY A 1 90 ? 46.417 -2.700 7.703 1.00 88.00 90 GLY A C 1
ATOM 724 O O . GLY A 1 90 ? 46.275 -3.911 7.868 1.00 88.00 90 GLY A O 1
ATOM 725 N N . PRO A 1 91 ? 47.613 -2.119 7.894 1.00 87.00 91 PRO A N 1
ATOM 726 C CA . PRO A 1 91 ? 48.844 -2.879 8.143 1.00 87.00 91 PRO A CA 1
ATOM 727 C C . PRO A 1 91 ? 48.843 -3.659 9.468 1.00 87.00 91 PRO A C 1
ATOM 729 O O . PRO A 1 91 ? 49.712 -4.498 9.677 1.00 87.00 91 PRO A O 1
ATOM 732 N N . ALA A 1 92 ? 47.908 -3.352 10.370 1.00 85.38 92 ALA A N 1
ATOM 733 C CA . ALA A 1 92 ? 47.750 -3.988 11.676 1.00 85.38 92 ALA A CA 1
ATOM 734 C C . ALA A 1 92 ? 46.401 -4.721 11.826 1.00 85.38 92 ALA A C 1
ATOM 736 O O . ALA A 1 92 ? 46.019 -5.061 12.947 1.00 85.38 92 ALA A O 1
ATOM 737 N N . GLU A 1 93 ? 45.661 -4.920 10.730 1.00 87.81 93 GLU A N 1
ATOM 738 C CA . GLU A 1 93 ? 44.383 -5.637 10.749 1.00 87.81 93 GLU A CA 1
ATOM 739 C C . GLU A 1 93 ? 44.569 -7.151 10.911 1.00 87.81 93 GLU A C 1
ATOM 741 O O . GLU A 1 93 ? 45.641 -7.707 10.667 1.00 87.81 93 GLU A O 1
ATOM 746 N N . ASN A 1 94 ? 43.507 -7.836 11.340 1.00 90.31 94 ASN A N 1
ATOM 747 C CA . ASN A 1 94 ? 43.543 -9.280 11.546 1.00 90.31 94 ASN A CA 1
ATOM 748 C C . ASN A 1 94 ? 43.510 -10.036 10.206 1.00 90.31 94 ASN A C 1
ATOM 750 O O . ASN A 1 94 ? 42.464 -10.167 9.569 1.00 90.31 94 ASN A O 1
ATOM 754 N N . GLU A 1 95 ? 44.661 -10.591 9.831 1.00 91.12 95 GLU A N 1
ATOM 755 C CA . GLU A 1 95 ? 44.885 -11.392 8.623 1.00 91.12 95 GLU A CA 1
ATOM 756 C C . GLU A 1 95 ? 43.883 -12.544 8.460 1.00 91.12 95 GLU A C 1
ATOM 758 O O . GLU A 1 95 ? 43.351 -12.756 7.371 1.00 91.12 95 GLU A O 1
ATOM 763 N N . LEU A 1 96 ? 43.581 -13.261 9.550 1.00 91.00 96 LEU A N 1
ATOM 764 C CA . LEU A 1 96 ? 42.679 -14.418 9.533 1.00 91.00 96 LEU A CA 1
ATOM 765 C C . LEU A 1 96 ? 41.236 -14.007 9.246 1.00 91.00 96 LEU A C 1
ATOM 767 O O . LEU A 1 96 ? 40.510 -14.726 8.566 1.00 91.00 96 LEU A O 1
ATOM 771 N N . MET A 1 97 ? 40.823 -12.843 9.743 1.00 92.69 97 MET A N 1
ATOM 772 C CA . MET A 1 97 ? 39.480 -12.318 9.514 1.00 92.69 97 MET A CA 1
ATOM 773 C C . MET A 1 97 ? 39.299 -11.887 8.053 1.00 92.69 97 MET A C 1
ATOM 775 O O . MET A 1 97 ? 38.307 -12.258 7.428 1.00 92.69 97 MET A O 1
ATOM 779 N N . LEU A 1 98 ? 40.285 -11.179 7.489 1.00 94.50 98 LEU A N 1
ATOM 780 C CA . LEU A 1 98 ? 40.291 -10.806 6.069 1.00 94.50 98 LEU A CA 1
ATOM 781 C C . LEU A 1 98 ? 40.332 -12.044 5.163 1.00 94.50 98 LEU A C 1
ATOM 783 O O . LEU A 1 98 ? 39.616 -12.115 4.167 1.00 94.50 98 LEU A O 1
ATOM 787 N N . HIS A 1 99 ? 41.131 -13.049 5.526 1.00 94.88 99 HIS A N 1
ATOM 788 C CA . HIS A 1 99 ? 41.190 -14.314 4.800 1.00 94.88 99 HIS A CA 1
ATOM 789 C C . HIS A 1 99 ? 39.878 -15.099 4.865 1.00 94.88 99 HIS A C 1
ATOM 791 O O . HIS A 1 99 ? 39.441 -15.629 3.843 1.00 94.88 99 HIS A O 1
ATOM 797 N N . SER A 1 100 ? 39.228 -15.140 6.031 1.00 95.44 100 SER A N 1
ATOM 798 C CA . SER A 1 100 ? 37.919 -15.778 6.198 1.00 95.44 100 SER A CA 1
ATOM 799 C C . SER A 1 100 ? 36.872 -15.126 5.293 1.00 95.44 100 SER A C 1
ATOM 801 O O . SER A 1 100 ? 36.218 -15.815 4.515 1.00 95.44 100 SER A O 1
ATOM 803 N N . ALA A 1 101 ? 36.783 -13.792 5.299 1.00 96.31 101 ALA A N 1
ATOM 804 C CA . ALA A 1 101 ? 35.845 -13.058 4.452 1.00 96.31 101 ALA A CA 1
ATOM 805 C C . ALA A 1 101 ? 36.148 -13.213 2.949 1.00 96.31 101 ALA A C 1
ATOM 807 O O . ALA A 1 101 ? 35.232 -13.396 2.148 1.00 96.31 101 ALA A O 1
ATOM 808 N N . LEU A 1 102 ? 37.426 -13.199 2.546 1.00 97.06 102 LEU A N 1
ATOM 809 C CA . LEU A 1 102 ? 37.816 -13.421 1.149 1.00 97.06 102 LEU A CA 1
ATOM 810 C C . LEU A 1 102 ? 37.487 -14.840 0.677 1.00 97.06 102 LEU A C 1
ATOM 812 O O . LEU A 1 102 ? 37.032 -15.023 -0.454 1.00 97.06 102 LEU A O 1
ATOM 816 N N . SER A 1 103 ? 37.709 -15.837 1.532 1.00 96.12 103 SER A N 1
ATOM 817 C CA . SER A 1 103 ? 37.365 -17.228 1.240 1.00 96.12 103 SER A CA 1
ATOM 818 C C . SER A 1 103 ? 35.855 -17.412 1.145 1.00 96.12 103 SER A C 1
ATOM 820 O O . SER A 1 103 ? 35.392 -17.980 0.161 1.00 96.12 103 SER A O 1
ATOM 822 N N . ALA A 1 104 ? 35.092 -16.837 2.077 1.00 97.06 104 ALA A N 1
ATOM 823 C CA . ALA A 1 104 ? 33.634 -16.870 2.069 1.00 97.06 104 ALA A CA 1
ATOM 824 C C . ALA A 1 104 ? 33.045 -16.267 0.786 1.00 97.06 104 ALA A C 1
ATOM 826 O O . ALA A 1 104 ? 32.233 -16.906 0.117 1.00 97.06 104 ALA A O 1
ATOM 827 N N . PHE A 1 105 ? 33.519 -15.079 0.396 1.00 97.50 105 PHE A N 1
ATOM 828 C CA . PHE A 1 105 ? 33.142 -14.440 -0.864 1.00 97.50 105 PHE A CA 1
ATOM 829 C C . PHE A 1 105 ? 33.523 -15.302 -2.072 1.00 97.50 105 PHE A C 1
ATOM 831 O O . PHE A 1 105 ? 32.705 -15.536 -2.959 1.00 97.50 105 PHE A O 1
ATOM 838 N N . SER A 1 106 ? 34.767 -15.790 -2.118 1.00 96.00 106 SER A N 1
ATOM 839 C CA . SER A 1 106 ? 35.259 -16.589 -3.240 1.00 96.00 106 SER A CA 1
ATOM 840 C C . SER A 1 106 ? 34.427 -17.854 -3.422 1.00 96.00 106 SER A C 1
ATOM 842 O O . SER A 1 106 ? 34.023 -18.155 -4.544 1.00 96.00 106 SER A O 1
ATOM 844 N N . ASP A 1 107 ? 34.137 -18.565 -2.339 1.00 96.06 107 ASP A N 1
ATOM 845 C CA . ASP A 1 107 ? 33.383 -19.812 -2.374 1.00 96.06 107 ASP A CA 1
ATOM 846 C C . ASP A 1 107 ? 31.904 -19.545 -2.711 1.00 96.06 107 ASP A C 1
ATOM 848 O O . ASP A 1 107 ? 31.315 -20.277 -3.507 1.00 96.06 107 ASP A O 1
ATOM 852 N N . ALA A 1 108 ? 31.325 -18.439 -2.226 1.00 95.62 108 ALA A N 1
ATOM 853 C CA . ALA A 1 108 ? 29.981 -18.006 -2.608 1.00 95.62 108 ALA A CA 1
ATOM 854 C C . ALA A 1 108 ? 29.884 -17.679 -4.110 1.00 95.62 108 ALA A C 1
ATOM 856 O O . ALA A 1 108 ? 28.944 -18.114 -4.777 1.00 95.62 108 ALA A O 1
ATOM 857 N N . VAL A 1 109 ? 30.880 -16.996 -4.687 1.00 94.62 109 VAL A N 1
ATOM 858 C CA . VAL A 1 109 ? 30.945 -16.742 -6.138 1.00 94.62 109 VAL A CA 1
ATOM 859 C C . VAL A 1 109 ? 31.084 -18.048 -6.928 1.00 94.62 109 VAL A C 1
ATOM 861 O O . VAL A 1 109 ? 30.432 -18.200 -7.961 1.00 94.62 109 VAL A O 1
ATOM 864 N N . HIS A 1 110 ? 31.855 -19.026 -6.438 1.00 93.38 110 HIS A N 1
ATOM 865 C CA . HIS A 1 110 ? 31.919 -20.357 -7.058 1.00 93.38 110 HIS A CA 1
ATOM 866 C C . HIS A 1 110 ? 30.555 -21.056 -7.050 1.00 93.38 110 HIS A C 1
ATOM 868 O O . HIS A 1 110 ? 30.150 -21.604 -8.077 1.00 93.38 110 HIS A O 1
ATOM 874 N N . MET A 1 111 ? 29.808 -20.984 -5.945 1.00 90.69 111 MET A N 1
ATOM 875 C CA . MET A 1 111 ? 28.450 -21.535 -5.861 1.00 90.69 111 MET A CA 1
ATOM 876 C C . MET A 1 111 ? 27.491 -20.838 -6.837 1.00 90.69 111 MET A C 1
ATOM 878 O O . MET A 1 111 ? 26.781 -21.504 -7.592 1.00 90.69 111 MET A O 1
ATOM 882 N N . LEU A 1 112 ? 27.499 -19.503 -6.864 1.00 89.94 112 LEU A N 1
ATOM 883 C CA . LEU A 1 112 ? 26.599 -18.694 -7.691 1.00 89.94 112 LEU A CA 1
ATOM 884 C C . LEU A 1 112 ? 26.869 -18.859 -9.192 1.00 89.94 112 LEU A C 1
ATOM 886 O O . LEU A 1 112 ? 25.926 -18.908 -9.983 1.00 89.94 112 LEU A O 1
ATOM 890 N N . LEU A 1 113 ? 28.139 -18.992 -9.585 1.00 90.38 113 LEU A N 1
ATOM 891 C CA . LEU A 1 113 ? 28.558 -19.145 -10.982 1.00 90.38 113 LEU A CA 1
ATOM 892 C C . LEU A 1 113 ? 28.770 -20.608 -11.400 1.00 90.38 113 LEU A C 1
ATOM 894 O O . LEU A 1 113 ? 29.372 -20.864 -12.440 1.00 90.38 113 LEU A O 1
ATOM 898 N N . ARG A 1 114 ? 28.296 -21.588 -10.615 1.00 87.75 114 ARG A N 1
ATOM 899 C CA . ARG A 1 114 ? 28.418 -23.034 -10.916 1.00 87.75 114 ARG A CA 1
ATOM 900 C C . ARG A 1 114 ? 29.855 -23.458 -11.239 1.00 87.75 114 ARG A C 1
ATOM 902 O O . ARG A 1 114 ? 30.098 -24.202 -12.188 1.00 87.75 114 ARG A O 1
ATOM 909 N N . ASN A 1 115 ? 30.803 -22.969 -10.444 1.00 86.69 115 ASN A N 1
ATOM 910 C CA . ASN A 1 115 ? 32.249 -23.157 -10.580 1.00 86.69 115 ASN A CA 1
ATOM 911 C C . ASN A 1 115 ? 32.882 -22.541 -11.845 1.00 86.69 115 ASN A C 1
ATOM 913 O O . ASN A 1 115 ? 34.044 -22.819 -12.134 1.00 86.69 115 ASN A O 1
ATOM 917 N N . GLN A 1 116 ? 32.174 -21.673 -12.579 1.00 86.25 116 GLN A N 1
ATOM 918 C CA . GLN A 1 116 ? 32.708 -20.939 -13.737 1.00 86.25 116 GLN A CA 1
ATOM 919 C C . GLN A 1 116 ? 33.286 -19.576 -13.329 1.00 86.25 116 GLN A C 1
ATOM 921 O O . GLN A 1 116 ? 32.858 -18.522 -13.801 1.00 86.25 116 GLN A O 1
ATOM 926 N N . VAL A 1 117 ? 34.265 -19.592 -12.422 1.00 91.00 117 VAL A N 1
ATOM 927 C CA . VAL A 1 117 ? 34.904 -18.374 -11.894 1.00 91.00 117 VAL A CA 1
ATOM 928 C C . VAL A 1 117 ? 36.144 -18.016 -12.716 1.00 91.00 117 VAL A C 1
ATOM 930 O O . VAL A 1 117 ? 37.281 -18.068 -12.249 1.00 91.00 117 VAL A O 1
ATOM 933 N N . GLU A 1 118 ? 35.884 -17.670 -13.973 1.00 92.50 118 GLU A N 1
ATOM 934 C CA . GLU A 1 118 ? 36.839 -17.114 -14.936 1.00 92.50 118 GLU A CA 1
ATOM 935 C C . GLU A 1 118 ? 36.410 -15.695 -15.338 1.00 92.50 118 GLU A C 1
ATOM 937 O O . GLU A 1 118 ? 35.252 -15.309 -15.146 1.00 92.50 118 GLU A O 1
ATOM 942 N N . LYS A 1 119 ? 37.310 -14.897 -15.921 1.00 93.06 119 LYS A N 1
ATOM 943 C CA . LYS A 1 119 ? 37.069 -13.488 -16.275 1.00 93.06 119 LYS A CA 1
ATOM 944 C C . LYS A 1 119 ? 35.779 -13.295 -17.058 1.00 93.06 119 LYS A C 1
ATOM 946 O O . LYS A 1 119 ? 35.026 -12.364 -16.780 1.00 93.06 119 LYS A O 1
ATOM 951 N N . ARG A 1 120 ? 35.508 -14.179 -18.020 1.00 90.69 120 ARG A N 1
ATOM 952 C CA . ARG A 1 120 ? 34.278 -14.139 -18.816 1.00 90.69 120 ARG A CA 1
ATOM 953 C C . ARG A 1 120 ? 33.038 -14.382 -17.953 1.00 90.69 120 ARG A C 1
ATOM 955 O O . ARG A 1 120 ? 32.123 -13.569 -18.001 1.00 90.69 120 ARG A O 1
ATOM 962 N N . GLY A 1 121 ? 33.039 -15.434 -17.133 1.00 89.19 121 GLY A N 1
ATOM 963 C CA . GLY A 1 121 ? 31.917 -15.773 -16.250 1.00 89.19 121 GLY A CA 1
ATOM 964 C C . GLY A 1 121 ? 31.612 -14.680 -15.222 1.00 89.19 121 GLY A C 1
ATOM 965 O O . GLY A 1 121 ? 30.446 -14.348 -15.006 1.00 89.19 121 GLY A O 1
ATOM 966 N N . VAL A 1 122 ? 32.652 -14.058 -14.656 1.00 93.00 122 VAL A N 1
ATOM 967 C CA . VAL A 1 122 ? 32.517 -12.929 -13.721 1.00 93.00 122 VAL A CA 1
ATOM 968 C C . VAL A 1 122 ? 31.983 -11.672 -14.412 1.00 93.00 122 VAL A C 1
ATOM 970 O O . VAL A 1 122 ? 31.141 -10.990 -13.840 1.00 93.00 122 VAL A O 1
ATOM 973 N N . LEU A 1 123 ? 32.427 -11.359 -15.634 1.00 90.88 123 LEU A N 1
ATOM 974 C CA . LEU A 1 123 ? 31.933 -10.193 -16.380 1.00 90.88 123 LEU A CA 1
ATOM 975 C C . LEU A 1 123 ? 30.494 -10.372 -16.880 1.00 90.88 123 LEU A C 1
ATOM 977 O O . LEU A 1 123 ? 29.727 -9.412 -16.863 1.00 90.88 123 LEU A O 1
ATOM 981 N N . GLU A 1 124 ? 30.122 -11.581 -17.307 1.00 90.94 124 GLU A N 1
ATOM 982 C CA . GLU A 1 124 ? 28.756 -11.910 -17.740 1.00 90.94 124 GLU A CA 1
ATOM 983 C C . GLU A 1 124 ? 27.747 -11.860 -16.575 1.00 90.94 124 GLU A C 1
ATOM 985 O O . GLU A 1 124 ? 26.569 -11.605 -16.812 1.00 90.94 124 GLU A O 1
ATOM 990 N N . ASN A 1 125 ? 28.204 -12.052 -15.330 1.00 91.25 125 ASN A N 1
ATOM 991 C CA . ASN A 1 125 ? 27.377 -12.075 -14.115 1.00 91.25 125 ASN A CA 1
ATOM 992 C C . ASN A 1 125 ? 27.866 -11.060 -13.061 1.00 91.25 125 ASN A C 1
ATOM 994 O O . ASN A 1 125 ? 27.877 -11.342 -11.859 1.00 91.25 125 ASN A O 1
ATOM 998 N N . LEU A 1 126 ? 28.333 -9.888 -13.508 1.00 91.75 126 LEU A N 1
ATOM 999 C CA . LEU A 1 126 ? 28.936 -8.882 -12.626 1.00 91.75 126 LEU A CA 1
ATOM 1000 C C . LEU A 1 126 ? 27.945 -8.359 -11.575 1.00 91.75 126 LEU A C 1
ATOM 1002 O O . LEU A 1 126 ? 28.341 -8.050 -10.456 1.00 91.75 126 LEU A O 1
ATOM 1006 N N . ASP A 1 127 ? 26.664 -8.297 -11.924 1.00 88.94 127 ASP A N 1
ATOM 1007 C CA . ASP A 1 127 ? 25.557 -7.962 -11.030 1.00 88.94 127 ASP A CA 1
ATOM 1008 C C . ASP A 1 127 ? 25.480 -8.915 -9.826 1.00 88.94 127 ASP A C 1
ATOM 1010 O O . ASP A 1 127 ? 25.465 -8.461 -8.682 1.00 88.94 127 ASP A O 1
ATOM 1014 N N . LEU A 1 128 ? 25.524 -10.229 -10.062 1.00 89.94 128 LEU A N 1
ATOM 1015 C CA . LEU A 1 128 ? 25.527 -11.240 -9.000 1.00 89.94 128 LEU A CA 1
ATOM 1016 C C . LEU A 1 128 ? 26.803 -11.190 -8.155 1.00 89.94 128 LEU A C 1
ATOM 1018 O O . LEU A 1 128 ? 26.740 -11.363 -6.940 1.00 89.94 128 LEU A O 1
ATOM 1022 N N . VAL A 1 129 ? 27.955 -10.932 -8.778 1.00 93.56 129 VAL A N 1
ATOM 1023 C CA . VAL A 1 129 ? 29.241 -10.827 -8.072 1.00 93.56 129 VAL A CA 1
ATOM 1024 C C . VAL A 1 129 ? 29.284 -9.586 -7.174 1.00 93.56 129 VAL A C 1
ATOM 1026 O O . VAL A 1 129 ? 29.794 -9.664 -6.058 1.00 93.56 129 VAL A O 1
ATOM 1029 N N . VAL A 1 130 ? 28.718 -8.456 -7.611 1.00 93.75 130 VAL A N 1
ATOM 1030 C CA . VAL A 1 130 ? 28.616 -7.236 -6.790 1.00 93.75 130 VAL A CA 1
ATOM 1031 C C . VAL A 1 130 ? 27.623 -7.422 -5.641 1.00 93.75 130 VAL A C 1
ATOM 1033 O O . VAL A 1 130 ? 27.950 -7.058 -4.518 1.00 93.75 130 VAL A O 1
ATOM 1036 N N . LEU A 1 131 ? 26.476 -8.069 -5.869 1.00 93.06 131 LEU A N 1
ATOM 1037 C CA . LEU A 1 131 ? 25.545 -8.413 -4.784 1.00 93.06 131 LEU A CA 1
ATOM 1038 C C . LEU A 1 131 ? 26.184 -9.359 -3.756 1.00 93.06 131 LEU A C 1
ATOM 1040 O O . LEU A 1 131 ? 26.028 -9.172 -2.554 1.00 93.06 131 LEU A O 1
ATOM 1044 N N . CYS A 1 132 ? 26.954 -10.346 -4.221 1.00 94.50 132 CYS A N 1
ATOM 1045 C CA . CYS A 1 132 ? 27.739 -11.221 -3.352 1.00 94.50 132 CYS A CA 1
ATOM 1046 C C . CYS A 1 132 ? 28.771 -10.448 -2.527 1.00 94.50 132 CYS A C 1
ATOM 1048 O O . CYS A 1 132 ? 29.013 -10.786 -1.368 1.00 94.50 132 CYS A O 1
ATOM 1050 N N . LEU A 1 133 ? 29.373 -9.409 -3.108 1.00 95.62 133 LEU A N 1
ATOM 1051 C CA . LEU A 1 133 ? 30.303 -8.540 -2.400 1.00 95.62 133 LEU A CA 1
ATOM 1052 C C . LEU A 1 133 ? 29.587 -7.703 -1.334 1.00 95.62 133 LEU A C 1
ATOM 1054 O O . LEU A 1 133 ? 30.112 -7.603 -0.231 1.00 95.62 133 LEU A O 1
ATOM 1058 N N . ASP A 1 134 ? 28.409 -7.153 -1.637 1.00 93.50 134 ASP A N 1
ATOM 1059 C CA . ASP A 1 134 ? 27.627 -6.325 -0.707 1.00 93.50 134 ASP A CA 1
ATOM 1060 C C . ASP A 1 134 ? 27.090 -7.132 0.492 1.00 93.50 134 ASP A C 1
ATOM 1062 O O . ASP A 1 134 ? 27.082 -6.631 1.611 1.00 93.50 134 ASP A O 1
ATOM 1066 N N . GLU A 1 135 ? 26.725 -8.404 0.301 1.00 94.62 135 GLU A N 1
ATOM 1067 C CA . GLU A 1 135 ? 26.365 -9.302 1.415 1.00 94.62 135 GLU A CA 1
ATOM 1068 C C . GLU A 1 135 ? 27.577 -9.714 2.270 1.00 94.62 135 GLU A C 1
ATOM 1070 O O . GLU A 1 135 ? 27.419 -10.088 3.432 1.00 94.62 135 GLU A O 1
ATOM 1075 N N . THR A 1 136 ? 28.793 -9.648 1.714 1.00 94.56 136 THR A N 1
ATOM 1076 C CA . THR A 1 136 ? 30.027 -9.974 2.448 1.00 94.56 136 THR A CA 1
ATOM 1077 C C . THR A 1 136 ? 30.571 -8.752 3.199 1.00 94.56 136 THR A C 1
ATOM 1079 O O . THR A 1 136 ? 31.001 -8.866 4.350 1.00 94.56 136 THR A O 1
ATOM 1082 N N . ILE A 1 137 ? 30.590 -7.580 2.551 1.00 94.00 137 ILE A N 1
ATOM 1083 C CA . ILE A 1 137 ? 31.198 -6.344 3.055 1.00 94.00 137 ILE A CA 1
ATOM 1084 C C . ILE A 1 137 ? 30.253 -5.155 2.850 1.00 94.00 137 ILE A C 1
ATOM 1086 O O . ILE A 1 137 ? 29.961 -4.776 1.713 1.00 94.00 137 ILE A O 1
ATOM 1090 N N . ASP A 1 138 ? 29.915 -4.476 3.946 1.00 89.38 138 ASP A N 1
ATOM 1091 C CA . ASP A 1 138 ? 29.159 -3.222 3.943 1.00 89.38 138 ASP A CA 1
ATOM 1092 C C . ASP A 1 138 ? 30.065 -2.049 4.344 1.00 89.38 138 ASP A C 1
ATOM 1094 O O . ASP A 1 138 ? 30.570 -1.982 5.462 1.00 89.38 138 ASP A O 1
ATOM 1098 N N . ASP A 1 139 ? 30.349 -1.158 3.392 1.00 85.38 139 ASP A N 1
ATOM 1099 C CA . ASP A 1 139 ? 31.177 0.050 3.562 1.00 85.38 139 ASP A CA 1
ATOM 1100 C C . ASP A 1 139 ? 32.504 -0.122 4.349 1.00 85.38 139 ASP A C 1
ATOM 1102 O O . ASP A 1 139 ? 33.004 0.797 5.002 1.00 85.38 139 ASP A O 1
ATOM 1106 N N . GLY A 1 140 ? 33.135 -1.294 4.215 1.00 85.50 140 GLY A N 1
ATOM 1107 C CA . GLY A 1 140 ? 34.413 -1.642 4.850 1.00 85.50 140 GLY A CA 1
ATOM 1108 C C . GLY A 1 140 ? 34.286 -2.466 6.138 1.00 85.50 140 GLY A C 1
ATOM 1109 O O . GLY A 1 140 ? 35.302 -2.788 6.759 1.00 85.50 140 GLY A O 1
ATOM 1110 N N . ILE A 1 141 ? 33.063 -2.827 6.524 1.00 89.62 141 ILE A N 1
ATOM 1111 C CA . ILE A 1 141 ? 32.732 -3.720 7.638 1.00 89.62 141 ILE A CA 1
ATOM 1112 C C . ILE A 1 141 ? 32.425 -5.107 7.072 1.00 89.62 141 ILE A C 1
ATOM 1114 O O . ILE A 1 141 ? 31.649 -5.238 6.130 1.00 89.62 141 ILE A O 1
ATOM 1118 N N . ILE A 1 142 ? 33.023 -6.152 7.642 1.00 93.12 142 ILE A N 1
ATOM 1119 C CA . ILE A 1 142 ? 32.700 -7.539 7.281 1.00 93.12 142 ILE A CA 1
ATOM 1120 C C . ILE A 1 142 ? 31.380 -7.910 7.960 1.00 93.12 142 ILE A C 1
ATOM 1122 O O . ILE A 1 142 ? 31.293 -7.861 9.187 1.00 93.12 142 ILE A O 1
ATOM 1126 N N . VAL A 1 143 ? 30.366 -8.264 7.170 1.00 92.12 143 VAL A N 1
ATOM 1127 C CA . VAL A 1 143 ? 29.006 -8.544 7.663 1.00 92.12 143 VAL A CA 1
ATOM 1128 C C . VAL A 1 143 ? 28.740 -10.042 7.765 1.00 92.12 143 VAL A C 1
ATOM 1130 O O . VAL A 1 143 ? 28.129 -10.492 8.732 1.00 92.12 143 VAL A O 1
ATOM 1133 N N . GLU A 1 144 ? 29.219 -10.822 6.796 1.00 93.81 144 GLU A N 1
ATOM 1134 C CA . GLU A 1 144 ? 28.988 -12.264 6.721 1.00 93.81 144 GLU A CA 1
ATOM 1135 C C . GLU A 1 144 ? 30.266 -12.996 6.295 1.00 93.81 144 GLU A C 1
ATOM 1137 O O . GLU A 1 144 ? 31.040 -12.508 5.471 1.00 93.81 144 GLU A O 1
ATOM 1142 N N . THR A 1 145 ? 30.499 -14.175 6.876 1.00 94.38 145 THR A N 1
ATOM 1143 C CA . THR A 1 145 ? 31.676 -15.019 6.577 1.00 94.38 145 THR A CA 1
ATOM 1144 C C . THR A 1 145 ? 31.306 -16.465 6.246 1.00 94.38 145 THR A C 1
ATOM 1146 O O . THR A 1 145 ? 32.190 -17.279 5.994 1.00 94.38 145 THR A O 1
ATOM 1149 N N . ASP A 1 146 ? 30.013 -16.798 6.196 1.00 94.56 146 ASP A N 1
ATOM 1150 C CA . ASP A 1 146 ? 29.542 -18.090 5.703 1.00 94.56 146 ASP A CA 1
ATOM 1151 C C . ASP A 1 146 ? 29.158 -18.022 4.214 1.00 94.56 146 ASP A C 1
ATOM 1153 O O . ASP A 1 146 ? 28.204 -17.343 3.821 1.00 94.56 146 ASP A O 1
ATOM 1157 N N . SER A 1 147 ? 29.887 -18.759 3.370 1.00 94.81 147 SER A N 1
ATOM 1158 C CA . SER A 1 147 ? 29.699 -18.755 1.912 1.00 94.81 147 SER A CA 1
ATOM 1159 C C . SER A 1 147 ? 28.318 -19.250 1.482 1.00 94.81 147 SER A C 1
ATOM 1161 O O . SER A 1 147 ? 27.747 -18.723 0.524 1.00 94.81 147 SER A O 1
ATOM 1163 N N . THR A 1 148 ? 27.741 -20.217 2.205 1.00 92.75 148 THR A N 1
ATOM 1164 C CA . THR A 1 148 ? 26.407 -20.747 1.891 1.00 92.75 148 THR A CA 1
ATOM 1165 C C . THR A 1 148 ? 25.312 -19.733 2.192 1.00 92.75 148 THR A C 1
ATOM 1167 O O . THR A 1 148 ? 24.386 -19.569 1.399 1.00 92.75 148 THR A O 1
ATOM 1170 N N . THR A 1 149 ? 25.460 -18.988 3.284 1.00 90.75 149 THR A N 1
ATOM 1171 C CA . THR A 1 149 ? 24.551 -17.924 3.696 1.00 90.75 149 THR A CA 1
ATOM 1172 C C . THR A 1 149 ? 24.618 -16.758 2.717 1.00 90.75 149 THR A C 1
ATOM 1174 O O . THR A 1 149 ? 23.568 -16.348 2.219 1.00 90.75 149 THR A O 1
ATOM 1177 N N . ILE A 1 150 ? 25.822 -16.304 2.347 1.00 93.19 150 ILE A N 1
ATOM 1178 C CA . ILE A 1 150 ? 26.024 -15.268 1.317 1.00 93.19 150 ILE A CA 1
ATOM 1179 C C . ILE A 1 150 ? 25.361 -15.705 0.007 1.00 93.19 150 ILE A C 1
ATOM 1181 O O . ILE A 1 150 ? 24.484 -15.014 -0.511 1.00 93.19 150 ILE A O 1
ATOM 1185 N N . ALA A 1 151 ? 25.701 -16.895 -0.500 1.00 90.81 151 ALA A N 1
ATOM 1186 C CA . ALA A 1 151 ? 25.127 -17.411 -1.737 1.00 90.81 151 ALA A CA 1
ATOM 1187 C C . ALA A 1 151 ? 23.600 -17.556 -1.653 1.00 90.81 151 ALA A C 1
ATOM 1189 O O . ALA A 1 151 ? 22.920 -17.260 -2.626 1.00 90.81 151 ALA A O 1
ATOM 1190 N N . SER A 1 152 ? 23.038 -17.951 -0.507 1.00 87.75 152 SER A N 1
ATOM 1191 C CA . SER A 1 152 ? 21.585 -18.100 -0.335 1.00 87.75 152 SER A CA 1
ATOM 1192 C C . SER A 1 152 ? 20.825 -16.770 -0.335 1.00 87.75 152 SER A C 1
ATOM 1194 O O . SER A 1 152 ? 19.708 -16.713 -0.846 1.00 87.75 152 SER A O 1
ATOM 1196 N N . ARG A 1 153 ? 21.421 -15.694 0.200 1.00 85.81 153 ARG A N 1
ATOM 1197 C CA . ARG A 1 153 ? 20.820 -14.349 0.209 1.00 85.81 153 ARG A CA 1
ATOM 1198 C C . ARG A 1 153 ? 20.888 -13.702 -1.173 1.00 85.81 153 ARG A C 1
ATOM 1200 O O . ARG A 1 153 ? 19.934 -13.051 -1.596 1.00 85.81 153 ARG A O 1
ATOM 1207 N N . VAL A 1 154 ? 21.980 -13.951 -1.899 1.00 84.75 154 VAL A N 1
ATOM 1208 C CA . VAL A 1 154 ? 22.205 -13.443 -3.262 1.00 84.75 154 VAL A CA 1
ATOM 1209 C C . VAL A 1 154 ? 21.429 -14.258 -4.300 1.00 84.75 154 VAL A C 1
ATOM 1211 O O . VAL A 1 154 ? 20.844 -13.704 -5.233 1.00 84.75 154 VAL A O 1
ATOM 1214 N N . SER A 1 155 ? 21.377 -15.584 -4.144 1.00 71.25 155 SER A N 1
ATOM 1215 C CA . SER A 1 155 ? 20.591 -16.465 -5.002 1.00 71.25 155 SER A CA 1
ATOM 1216 C C . SER A 1 155 ? 19.129 -16.414 -4.565 1.00 71.25 155 SER A C 1
ATOM 1218 O O . SER A 1 155 ? 18.670 -17.153 -3.697 1.00 71.25 155 SER A O 1
ATOM 1220 N N . ARG A 1 156 ? 18.325 -15.591 -5.236 1.00 52.94 156 ARG A N 1
ATOM 1221 C CA . ARG A 1 156 ? 16.919 -15.977 -5.406 1.00 52.94 156 ARG A CA 1
ATOM 1222 C C . ARG A 1 156 ? 16.916 -17.297 -6.188 1.00 52.94 156 ARG A C 1
ATOM 1224 O O . ARG A 1 156 ? 17.725 -17.422 -7.110 1.00 52.94 156 ARG A O 1
ATOM 1231 N N . PRO A 1 157 ? 16.049 -18.275 -5.873 1.00 38.34 157 PRO A N 1
ATOM 1232 C CA . PRO A 1 157 ? 16.049 -19.552 -6.571 1.00 38.34 157 PRO A CA 1
ATOM 1233 C C . PRO A 1 157 ? 15.714 -19.315 -8.048 1.00 38.34 157 PRO A C 1
ATOM 1235 O O . PRO A 1 157 ? 14.549 -19.187 -8.421 1.00 38.34 157 PRO A O 1
ATOM 1238 N N . LYS A 1 158 ? 16.738 -19.264 -8.908 1.00 35.47 158 LYS A N 1
ATOM 1239 C CA . LYS A 1 158 ? 16.575 -19.696 -10.294 1.00 35.47 158 LYS A CA 1
ATOM 1240 C C . LYS A 1 158 ? 16.145 -21.154 -10.186 1.00 35.47 158 LYS A C 1
ATOM 1242 O O . LYS A 1 158 ? 16.814 -21.936 -9.515 1.00 35.47 158 LYS A O 1
ATOM 1247 N N . ALA A 1 159 ? 14.996 -21.489 -10.764 1.00 37.94 159 ALA A N 1
ATOM 1248 C CA . ALA A 1 159 ? 14.566 -22.871 -10.886 1.00 37.94 159 ALA A CA 1
ATOM 1249 C C . ALA A 1 159 ? 15.632 -23.619 -11.693 1.00 37.94 159 ALA A C 1
ATOM 1251 O O . ALA A 1 159 ? 15.634 -23.543 -12.914 1.00 37.94 159 ALA A O 1
ATOM 1252 N N . ASP A 1 160 ? 16.563 -24.282 -11.017 1.00 31.92 160 ASP A N 1
ATOM 1253 C CA . ASP A 1 160 ? 17.464 -25.222 -11.659 1.00 31.92 160 ASP A CA 1
ATOM 1254 C C . ASP A 1 160 ? 17.577 -26.482 -10.809 1.00 31.92 160 ASP A C 1
ATOM 1256 O O . ASP A 1 160 ? 18.195 -26.517 -9.746 1.00 31.92 160 ASP A O 1
ATOM 1260 N N . SER A 1 161 ? 16.871 -27.495 -11.311 1.00 40.00 161 SER A N 1
ATOM 1261 C CA . SER A 1 161 ? 17.347 -28.868 -11.448 1.00 40.00 161 SER A CA 1
ATOM 1262 C C . SER A 1 161 ? 18.253 -29.384 -10.327 1.00 40.00 161 SER A C 1
ATOM 1264 O O . SER A 1 161 ? 19.433 -29.659 -10.541 1.00 40.00 161 SER A O 1
ATOM 1266 N N . THR A 1 162 ? 17.684 -29.606 -9.149 1.00 30.45 162 THR A N 1
ATOM 1267 C CA . THR A 1 162 ? 18.169 -30.671 -8.271 1.00 30.45 162 THR A CA 1
ATOM 1268 C C . THR A 1 162 ? 17.070 -31.712 -8.147 1.00 30.45 162 THR A C 1
ATOM 1270 O O . THR A 1 162 ? 15.914 -31.406 -7.856 1.00 30.45 162 THR A O 1
ATOM 1273 N N . GLU A 1 163 ? 17.432 -32.937 -8.513 1.00 34.22 163 GLU A N 1
ATOM 1274 C CA . GLU A 1 163 ? 16.584 -34.117 -8.595 1.00 34.22 163 GLU A CA 1
ATOM 1275 C C . GLU A 1 163 ? 15.835 -34.343 -7.281 1.00 34.22 163 GLU A C 1
ATOM 1277 O O . GLU A 1 163 ? 16.334 -34.943 -6.330 1.00 34.22 163 GLU A O 1
ATOM 1282 N N . ILE A 1 164 ? 14.583 -33.897 -7.238 1.00 34.91 164 ILE A N 1
ATOM 1283 C CA . ILE A 1 164 ? 13.614 -34.509 -6.348 1.00 34.91 164 ILE A CA 1
ATOM 1284 C C . ILE A 1 164 ? 13.351 -35.878 -6.971 1.00 34.91 164 ILE A C 1
ATOM 1286 O O . ILE A 1 164 ? 12.843 -35.960 -8.090 1.00 34.91 164 ILE A O 1
ATOM 1290 N N . VAL A 1 165 ? 13.702 -36.955 -6.268 1.00 37.41 165 VAL A N 1
ATOM 1291 C CA . VAL A 1 165 ? 13.247 -38.307 -6.613 1.00 37.41 165 VAL A CA 1
ATOM 1292 C C . VAL A 1 165 ? 11.734 -38.342 -6.384 1.00 37.41 165 VAL A C 1
ATOM 1294 O O . VAL A 1 165 ? 11.235 -38.754 -5.338 1.00 37.41 165 VAL A O 1
ATOM 1297 N N . ILE A 1 166 ? 10.990 -37.809 -7.351 1.00 38.47 166 ILE A N 1
ATOM 1298 C CA . ILE A 1 166 ? 9.537 -37.868 -7.412 1.00 38.47 166 ILE A CA 1
ATOM 1299 C C . ILE A 1 166 ? 9.218 -39.162 -8.135 1.00 38.47 166 ILE A C 1
ATOM 1301 O O . ILE A 1 166 ? 9.519 -39.319 -9.314 1.00 38.47 166 ILE A O 1
ATOM 1305 N N . ASN A 1 167 ? 8.610 -40.096 -7.410 1.00 45.09 167 ASN A N 1
ATOM 1306 C CA . ASN A 1 167 ? 8.105 -41.337 -7.974 1.00 45.09 167 ASN A CA 1
ATOM 1307 C C . ASN A 1 167 ? 7.240 -41.038 -9.219 1.00 45.09 167 ASN A C 1
ATOM 1309 O O . ASN A 1 167 ? 6.202 -40.373 -9.123 1.00 45.09 167 ASN A O 1
ATOM 1313 N N . GLU A 1 168 ? 7.685 -41.525 -10.380 1.00 48.75 168 GLU A N 1
ATOM 1314 C CA . GLU A 1 168 ? 7.128 -41.237 -11.709 1.00 48.75 168 GLU A CA 1
ATOM 1315 C C . GLU A 1 168 ? 5.629 -41.576 -11.821 1.00 48.75 168 GLU A C 1
ATOM 1317 O O . GLU A 1 168 ? 4.896 -40.954 -12.593 1.00 48.75 168 GLU A O 1
ATOM 1322 N N . GLN A 1 169 ? 5.122 -42.498 -10.993 1.00 50.06 169 GLN A N 1
ATOM 1323 C CA . GLN A 1 169 ? 3.701 -42.858 -10.975 1.00 50.06 169 GLN A CA 1
ATOM 1324 C C . GLN A 1 169 ? 2.789 -41.748 -10.433 1.00 50.06 169 GLN A C 1
ATOM 1326 O O . GLN A 1 169 ? 1.656 -41.608 -10.899 1.00 50.06 169 GLN A O 1
ATOM 1331 N N . THR A 1 170 ? 3.257 -40.916 -9.500 1.00 50.06 170 THR A N 1
ATOM 1332 C CA . THR A 1 170 ? 2.425 -39.853 -8.909 1.00 50.06 170 THR A CA 1
ATOM 1333 C C . THR A 1 170 ? 2.257 -38.679 -9.874 1.00 50.06 170 THR A C 1
ATOM 1335 O O . THR A 1 170 ? 1.149 -38.163 -10.038 1.00 50.06 170 THR A O 1
ATOM 1338 N N . LEU A 1 171 ? 3.332 -38.304 -10.577 1.00 43.66 171 LEU A N 1
ATOM 1339 C CA . LEU A 1 171 ? 3.309 -37.267 -11.613 1.00 43.66 171 LEU A CA 1
ATOM 1340 C C . LEU A 1 171 ? 2.481 -37.695 -12.824 1.00 43.66 171 LEU A C 1
ATOM 1342 O O . LEU A 1 171 ? 1.715 -36.890 -13.345 1.00 43.66 171 LEU A O 1
ATOM 1346 N N . MET A 1 172 ? 2.569 -38.961 -13.239 1.00 46.00 172 MET A N 1
ATOM 1347 C CA . MET A 1 172 ? 1.811 -39.448 -14.390 1.00 46.00 172 MET A CA 1
ATOM 1348 C C . MET A 1 172 ? 0.305 -39.518 -14.091 1.00 46.00 172 MET A C 1
ATOM 1350 O O . MET A 1 172 ? -0.500 -39.121 -14.931 1.00 46.00 172 MET A O 1
ATOM 1354 N N . ASN A 1 173 ? -0.091 -39.887 -12.868 1.00 48.72 173 ASN A N 1
ATOM 1355 C CA . ASN A 1 173 ? -1.496 -39.861 -12.441 1.00 48.72 173 ASN A CA 1
ATOM 1356 C C . ASN A 1 173 ? -2.040 -38.428 -12.285 1.00 48.72 173 ASN A C 1
ATOM 1358 O O . ASN A 1 173 ? -3.173 -38.146 -12.689 1.00 48.72 173 ASN A O 1
ATOM 1362 N N . ALA A 1 174 ? -1.231 -37.500 -11.761 1.00 44.84 174 ALA A N 1
ATOM 1363 C CA . ALA A 1 174 ? -1.589 -36.084 -11.674 1.00 44.84 174 ALA A CA 1
ATOM 1364 C C . ALA A 1 174 ? -1.694 -35.433 -13.066 1.00 44.84 174 ALA A C 1
ATOM 1366 O O . ALA A 1 174 ? -2.649 -34.703 -13.336 1.00 44.84 174 ALA A O 1
ATOM 1367 N N . TYR A 1 175 ? -0.769 -35.757 -13.975 1.00 42.03 175 TYR A N 1
ATOM 1368 C CA . TYR A 1 175 ? -0.763 -35.284 -15.357 1.00 42.03 175 TYR A CA 1
ATOM 1369 C C . TYR A 1 175 ? -1.942 -35.839 -16.158 1.00 42.03 175 TYR A C 1
ATOM 1371 O O . TYR A 1 175 ? -2.578 -35.079 -16.881 1.00 42.03 175 TYR A O 1
ATOM 1379 N N . GLN A 1 176 ? -2.306 -37.117 -15.995 1.00 46.53 176 GLN A N 1
ATOM 1380 C CA . GLN A 1 176 ? -3.501 -37.677 -16.640 1.00 46.53 176 GLN A CA 1
ATOM 1381 C C . GLN A 1 176 ? -4.781 -37.027 -16.106 1.00 46.53 176 GLN A C 1
ATOM 1383 O O . GLN A 1 176 ? -5.607 -36.573 -16.894 1.00 46.53 176 GLN A O 1
ATOM 1388 N N . THR A 1 177 ? -4.896 -36.841 -14.787 1.00 52.16 177 THR A N 1
ATOM 1389 C CA . THR A 1 177 ? -6.055 -36.162 -14.178 1.00 52.16 177 THR A CA 1
ATOM 1390 C C . THR A 1 177 ? -6.169 -34.702 -14.640 1.00 52.16 177 THR A C 1
ATOM 1392 O O . THR A 1 177 ? -7.265 -34.189 -14.881 1.00 52.16 177 THR A O 1
ATOM 1395 N N . MET A 1 178 ? -5.037 -34.007 -14.789 1.00 41.22 178 MET A N 1
ATOM 1396 C CA . MET A 1 178 ? -4.988 -32.636 -15.296 1.00 41.22 178 MET A CA 1
ATOM 1397 C C . MET A 1 178 ? -5.292 -32.575 -16.800 1.00 41.22 178 MET A C 1
ATOM 1399 O O . MET A 1 178 ? -6.056 -31.711 -17.226 1.00 41.22 178 MET A O 1
ATOM 1403 N N . LYS A 1 179 ? -4.760 -33.507 -17.598 1.00 43.84 179 LYS A N 1
ATOM 1404 C CA . LYS A 1 179 ? -5.014 -33.628 -19.040 1.00 43.84 179 LYS A CA 1
ATOM 1405 C C . LYS A 1 179 ? -6.483 -33.924 -19.327 1.00 43.84 179 LYS A C 1
ATOM 1407 O O . LYS A 1 179 ? -7.055 -33.286 -20.207 1.00 43.84 179 LYS A O 1
ATOM 1412 N N . GLU A 1 180 ? -7.116 -34.803 -18.556 1.00 48.59 180 GLU A N 1
ATOM 1413 C CA . GLU A 1 180 ? -8.548 -35.103 -18.664 1.00 48.59 180 GLU A CA 1
ATOM 1414 C C . GLU A 1 180 ? -9.413 -33.882 -18.312 1.00 48.59 180 GLU A C 1
ATOM 1416 O O . GLU A 1 180 ? -10.332 -33.534 -19.060 1.00 48.59 180 GLU A O 1
ATOM 1421 N N . LYS A 1 181 ? -9.077 -33.147 -17.238 1.00 52.16 181 LYS A N 1
ATOM 1422 C CA . LYS A 1 181 ? -9.768 -31.893 -16.872 1.00 52.16 181 LYS A CA 1
ATOM 1423 C C . LYS A 1 181 ? -9.565 -30.781 -17.909 1.00 52.16 181 LYS A C 1
ATOM 1425 O O . LYS A 1 181 ? -10.498 -30.025 -18.193 1.00 52.16 181 LYS A O 1
ATOM 1430 N N . MET A 1 182 ? -8.375 -30.689 -18.500 1.00 40.50 182 MET A N 1
ATOM 1431 C CA . MET A 1 182 ? -8.043 -29.736 -19.563 1.00 40.50 182 MET A CA 1
ATOM 1432 C C . MET A 1 182 ? -8.790 -30.075 -20.861 1.00 40.50 182 MET A C 1
ATOM 1434 O O . MET A 1 182 ? -9.375 -29.188 -21.478 1.00 40.50 182 MET A O 1
ATOM 1438 N N . GLN A 1 183 ? -8.851 -31.355 -21.246 1.00 44.97 183 GLN A N 1
ATOM 1439 C CA . GLN A 1 183 ? -9.608 -31.818 -22.414 1.00 44.97 183 GLN A CA 1
ATOM 1440 C C . GLN A 1 183 ? -11.115 -31.594 -22.249 1.00 44.97 183 GLN A C 1
ATOM 1442 O O . GLN A 1 183 ? -11.763 -31.158 -23.201 1.00 44.97 183 GLN A O 1
ATOM 1447 N N . GLN A 1 184 ? -11.673 -31.788 -21.048 1.00 49.81 184 GLN A N 1
ATOM 1448 C CA . GLN A 1 184 ? -13.071 -31.439 -20.769 1.00 49.81 184 GLN A CA 1
ATOM 1449 C C . GLN A 1 184 ? -13.335 -29.929 -20.902 1.00 49.81 184 GLN A C 1
ATOM 1451 O O . GLN A 1 184 ? -14.327 -29.543 -21.523 1.00 49.81 184 GLN A O 1
ATOM 1456 N N . ARG A 1 185 ? -12.442 -29.061 -20.398 1.00 44.88 185 ARG A N 1
ATOM 1457 C CA . ARG A 1 185 ? -12.579 -27.596 -20.538 1.00 44.88 185 ARG A CA 1
ATOM 1458 C C . ARG A 1 185 ? -12.398 -27.113 -21.978 1.00 44.88 185 ARG A C 1
ATOM 1460 O O . ARG A 1 185 ? -13.157 -26.260 -22.431 1.00 44.88 185 ARG A O 1
ATOM 1467 N N . ILE A 1 186 ? -11.452 -27.686 -22.721 1.00 42.97 186 ILE A N 1
ATOM 1468 C CA . ILE A 1 186 ? -11.244 -27.392 -24.147 1.00 42.97 186 ILE A CA 1
ATOM 1469 C C . ILE A 1 186 ? -12.448 -27.865 -24.971 1.00 42.97 186 ILE A C 1
ATOM 1471 O O . ILE A 1 186 ? -12.905 -27.137 -25.847 1.00 42.97 186 ILE A O 1
ATOM 1475 N N . GLY A 1 187 ? -13.029 -29.027 -24.656 1.00 37.78 187 GLY A N 1
ATOM 1476 C CA . GLY A 1 187 ? -14.264 -29.503 -25.284 1.00 37.78 187 GLY A CA 1
ATOM 1477 C C . GLY A 1 187 ? -15.458 -28.575 -25.026 1.00 37.78 187 GLY A C 1
ATOM 1478 O O . GLY A 1 187 ? -16.216 -28.265 -25.947 1.00 37.78 187 GLY A O 1
ATOM 1479 N N . GLN A 1 188 ? -15.595 -28.054 -23.803 1.00 40.75 188 GLN A N 1
ATOM 1480 C CA . GLN A 1 188 ? -16.622 -27.062 -23.458 1.00 40.75 188 GLN A CA 1
ATOM 1481 C C . GLN A 1 188 ? -16.416 -25.734 -24.208 1.00 40.75 188 GLN A C 1
ATOM 1483 O O . GLN A 1 188 ? -17.374 -25.192 -24.762 1.00 40.75 188 GLN A O 1
ATOM 1488 N N . LEU A 1 189 ? -15.170 -25.260 -24.320 1.00 35.03 189 LEU A N 1
ATOM 1489 C CA . LEU A 1 189 ? -14.804 -24.068 -25.096 1.00 35.03 189 LEU A CA 1
ATOM 1490 C C . LEU A 1 189 ? -15.022 -24.257 -26.604 1.00 35.03 189 LEU A C 1
ATOM 1492 O O . LEU A 1 189 ? -15.508 -23.346 -27.270 1.00 35.03 189 LEU A O 1
ATOM 1496 N N . TYR A 1 190 ? -14.752 -25.447 -27.144 1.00 34.88 190 TYR A N 1
ATOM 1497 C CA . TYR A 1 190 ? -15.001 -25.778 -28.550 1.00 34.88 190 TYR A CA 1
ATOM 1498 C C . TYR A 1 190 ? -16.504 -25.807 -28.862 1.00 34.88 190 TYR A C 1
ATOM 1500 O O . TYR A 1 190 ? -16.951 -25.318 -29.900 1.00 34.88 190 TYR A O 1
ATOM 1508 N N . THR A 1 191 ? -17.309 -26.309 -27.923 1.00 41.75 191 THR A N 1
ATOM 1509 C CA . THR A 1 191 ? -18.775 -26.313 -28.026 1.00 41.75 191 THR A CA 1
ATOM 1510 C C . THR A 1 191 ? -19.342 -24.889 -27.931 1.00 41.75 191 THR A C 1
ATOM 1512 O O . THR A 1 191 ? -20.267 -24.547 -28.669 1.00 41.75 191 THR A O 1
ATOM 1515 N N . TYR A 1 192 ? -18.743 -24.029 -27.098 1.00 36.34 192 TYR A N 1
ATOM 1516 C CA . TYR A 1 192 ? -19.066 -22.602 -26.987 1.00 36.34 192 TYR A CA 1
ATOM 1517 C C . TYR A 1 192 ? -18.683 -21.809 -28.253 1.00 36.34 192 TYR A C 1
ATOM 1519 O O . TYR A 1 192 ? -19.492 -21.040 -28.771 1.00 36.34 192 TYR A O 1
ATOM 1527 N N . ALA A 1 193 ? -17.498 -22.053 -28.823 1.00 35.81 193 ALA A N 1
ATOM 1528 C CA . ALA A 1 193 ? -17.028 -21.417 -30.058 1.00 35.81 193 ALA A CA 1
ATOM 1529 C C . ALA A 1 193 ? -17.867 -21.819 -31.287 1.00 35.81 193 ALA A C 1
ATOM 1531 O O . ALA A 1 193 ? -18.211 -20.971 -32.114 1.00 35.81 193 ALA A O 1
ATOM 1532 N N . LYS A 1 194 ? -18.286 -23.091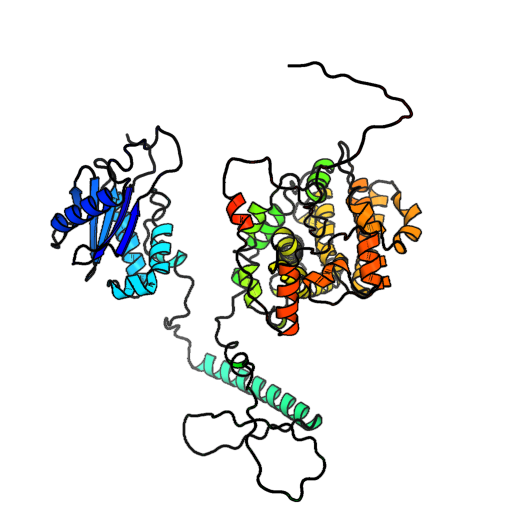 -31.366 1.00 34.97 194 LYS A N 1
ATOM 1533 C CA . LYS A 1 194 ? -19.169 -23.607 -32.425 1.00 34.97 194 LYS A CA 1
ATOM 1534 C C . LYS A 1 194 ? -20.583 -23.013 -32.348 1.00 34.97 194 LYS A C 1
ATOM 1536 O O . LYS A 1 194 ? -21.211 -22.802 -33.384 1.00 34.97 194 LYS A O 1
ATOM 1541 N N . ARG A 1 195 ? -21.061 -22.685 -31.139 1.00 36.75 195 ARG A N 1
ATOM 1542 C CA . ARG A 1 195 ? -22.348 -22.002 -30.896 1.00 36.75 195 ARG A CA 1
ATOM 1543 C C . ARG A 1 195 ? -22.317 -20.520 -31.303 1.00 36.75 195 ARG A C 1
ATOM 1545 O O . ARG A 1 195 ? -23.346 -19.998 -31.714 1.00 36.75 195 ARG A O 1
ATOM 1552 N N . ASN A 1 196 ? -21.136 -19.894 -31.278 1.00 35.34 196 ASN A N 1
ATOM 1553 C CA . ASN A 1 196 ? -20.902 -18.484 -31.624 1.00 35.34 196 ASN A CA 1
ATOM 1554 C C . ASN A 1 196 ? -20.274 -18.261 -33.022 1.00 35.34 196 ASN A C 1
ATOM 1556 O O . ASN A 1 196 ? -19.794 -17.167 -33.305 1.00 35.34 196 ASN A O 1
ATOM 1560 N N . ARG A 1 197 ? -20.272 -19.272 -33.912 1.00 29.98 197 ARG A N 1
ATOM 1561 C CA . ARG A 1 197 ? -19.739 -19.200 -35.298 1.00 29.98 197 ARG A CA 1
ATOM 1562 C C . ARG A 1 197 ? -18.294 -18.663 -35.426 1.00 29.98 197 ARG A C 1
ATOM 1564 O O . ARG A 1 197 ? -17.937 -18.095 -36.455 1.00 29.98 197 ARG A O 1
ATOM 1571 N N . LEU A 1 198 ? -17.430 -18.895 -34.439 1.00 33.06 198 LEU A N 1
ATOM 1572 C CA . LEU A 1 198 ? -15.989 -18.640 -34.566 1.00 33.06 198 LEU A CA 1
ATOM 1573 C C . LEU A 1 198 ? -15.312 -19.869 -35.196 1.00 33.06 198 LEU A C 1
ATOM 1575 O O . LEU A 1 198 ? -15.195 -20.917 -34.563 1.00 33.06 198 LEU A O 1
ATOM 1579 N N . LEU A 1 199 ? -14.906 -19.761 -36.465 1.00 30.09 199 LEU A N 1
ATOM 1580 C CA . LEU A 1 19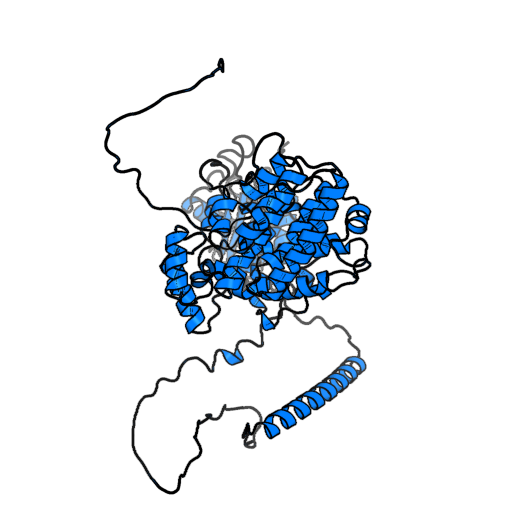9 ? -14.206 -20.814 -37.211 1.00 30.09 199 LEU A CA 1
ATOM 1581 C C . LEU A 1 199 ? -12.689 -20.597 -37.126 1.00 30.09 199 LEU A C 1
ATOM 1583 O O . LEU A 1 199 ? -12.148 -19.715 -37.787 1.00 30.09 199 LEU A O 1
ATOM 1587 N N . ILE A 1 200 ? -12.000 -21.428 -36.341 1.00 32.53 200 ILE A N 1
ATOM 1588 C CA . ILE A 1 200 ? -10.537 -21.568 -36.390 1.00 32.53 200 ILE A CA 1
ATOM 1589 C C . ILE A 1 200 ? -10.234 -22.697 -37.378 1.00 32.53 200 ILE A C 1
ATOM 1591 O O . ILE A 1 200 ? -10.586 -23.851 -37.133 1.00 32.53 200 ILE A O 1
ATOM 1595 N N . CYS A 1 201 ? -9.624 -22.369 -38.517 1.00 26.06 201 CYS A N 1
ATOM 1596 C CA . CYS A 1 201 ? -9.242 -23.346 -39.532 1.00 26.06 201 CYS A CA 1
ATOM 1597 C C . CYS A 1 201 ? -7.745 -23.656 -39.392 1.00 26.06 201 CYS A C 1
ATOM 1599 O O . CYS A 1 201 ? -6.910 -22.873 -39.835 1.00 26.06 201 CYS A O 1
ATOM 1601 N N . CYS A 1 202 ? -7.395 -24.784 -38.773 1.00 26.83 202 CYS A N 1
ATOM 1602 C CA . CYS A 1 202 ? -6.028 -25.308 -38.791 1.00 26.83 202 CYS A CA 1
ATOM 1603 C C . CYS A 1 202 ? -5.914 -26.362 -39.900 1.00 26.83 202 CYS A C 1
ATOM 1605 O O . CYS A 1 202 ? -6.614 -27.373 -39.862 1.00 26.83 202 CYS A O 1
ATOM 1607 N N . ARG A 1 203 ? -5.025 -26.149 -40.878 1.00 26.89 203 ARG A N 1
ATOM 1608 C CA . ARG A 1 203 ? -4.535 -27.223 -41.756 1.00 26.89 203 ARG A CA 1
ATOM 1609 C C . ARG A 1 203 ? -3.197 -27.715 -41.219 1.00 26.89 203 ARG A C 1
ATOM 1611 O O . ARG A 1 203 ? -2.272 -26.925 -41.080 1.00 26.89 203 ARG A O 1
ATOM 1618 N N . THR A 1 204 ? -3.096 -29.011 -40.965 1.00 25.41 204 THR A N 1
ATOM 1619 C CA . THR A 1 204 ? -1.830 -29.711 -40.730 1.00 25.41 204 THR A CA 1
ATOM 1620 C C . THR A 1 204 ? -1.163 -30.013 -42.072 1.00 25.41 204 THR A C 1
ATOM 1622 O O . THR A 1 204 ? -1.821 -30.509 -42.989 1.00 25.41 204 THR A O 1
ATOM 1625 N N . ARG A 1 205 ? 0.133 -29.716 -42.199 1.00 27.30 205 ARG A N 1
ATOM 1626 C CA . ARG A 1 205 ? 1.003 -30.283 -43.239 1.00 27.30 205 ARG A CA 1
ATOM 1627 C C . ARG A 1 205 ? 1.979 -31.236 -42.554 1.00 27.30 205 ARG A C 1
ATOM 1629 O O . ARG A 1 205 ? 2.486 -30.916 -41.485 1.00 27.30 205 ARG A O 1
ATOM 1636 N N . ASP A 1 206 ? 2.179 -32.401 -43.154 1.00 35.28 206 ASP A N 1
ATOM 1637 C CA . ASP A 1 206 ? 2.981 -33.496 -42.612 1.00 35.28 206 ASP A CA 1
ATOM 1638 C C . ASP A 1 206 ? 4.484 -33.151 -42.570 1.00 35.28 206 ASP A C 1
ATOM 1640 O O . ASP A 1 206 ? 5.085 -32.858 -43.604 1.00 35.28 206 ASP A O 1
ATOM 1644 N N . GLY A 1 207 ? 5.082 -33.202 -41.373 1.00 31.77 207 GLY A N 1
ATOM 1645 C CA . GLY A 1 207 ? 6.522 -33.050 -41.109 1.00 31.77 207 GLY A CA 1
ATOM 1646 C C . GLY A 1 207 ? 6.799 -32.592 -39.664 1.00 31.77 207 GLY A C 1
ATOM 1647 O O . GLY A 1 207 ? 6.039 -31.771 -39.148 1.00 31.77 207 GLY A O 1
ATOM 1648 N N . PRO A 1 208 ? 7.823 -33.117 -38.956 1.00 31.69 208 PRO A N 1
ATOM 1649 C CA . PRO A 1 208 ? 8.019 -32.806 -37.547 1.00 31.69 208 PRO A CA 1
ATOM 1650 C C . PRO A 1 208 ? 8.759 -31.473 -37.385 1.00 31.69 208 PRO A C 1
ATOM 1652 O O . PRO A 1 208 ? 9.926 -31.362 -37.743 1.00 31.69 208 PRO A O 1
ATOM 1655 N N . GLY A 1 209 ? 8.087 -30.498 -36.774 1.00 38.22 209 GLY A N 1
ATOM 1656 C CA . GLY A 1 209 ? 8.758 -29.398 -36.080 1.00 38.22 209 GLY A CA 1
ATOM 1657 C C . GLY A 1 209 ? 8.923 -28.091 -36.848 1.00 38.22 209 GLY A C 1
ATOM 1658 O O . GLY A 1 209 ? 10.039 -27.610 -36.933 1.00 38.22 209 GLY A O 1
ATOM 1659 N N . GLU A 1 210 ? 7.828 -27.483 -37.316 1.00 26.86 210 GLU A N 1
ATOM 1660 C CA . GLU A 1 210 ? 7.717 -26.024 -37.509 1.00 26.86 210 GLU A CA 1
ATOM 1661 C C . GLU A 1 210 ? 6.229 -25.637 -37.668 1.00 26.86 210 GLU A C 1
ATOM 1663 O O . GLU A 1 210 ? 5.533 -26.122 -38.559 1.00 26.86 210 GLU A O 1
ATOM 1668 N N . LEU A 1 211 ? 5.703 -24.805 -36.760 1.00 27.45 211 LEU A N 1
ATOM 1669 C CA . LEU A 1 211 ? 4.346 -24.240 -36.822 1.00 27.45 211 LEU A CA 1
ATOM 1670 C C . LEU A 1 211 ? 4.453 -22.815 -37.383 1.00 27.45 211 LEU A C 1
ATOM 1672 O O . LEU A 1 211 ? 4.689 -21.866 -36.640 1.00 27.45 211 LEU A O 1
ATOM 1676 N N . GLU A 1 212 ? 4.289 -22.656 -38.696 1.00 30.05 212 GLU A N 1
ATOM 1677 C CA . GLU A 1 212 ? 4.113 -21.335 -39.310 1.00 30.05 212 GLU A CA 1
ATOM 1678 C C . GLU A 1 212 ? 2.680 -20.830 -39.059 1.00 30.05 212 GLU A C 1
ATOM 1680 O O . GLU A 1 212 ? 1.692 -21.500 -39.376 1.00 30.05 212 GLU A O 1
ATOM 1685 N N . VAL A 1 213 ? 2.548 -19.633 -38.479 1.00 31.55 213 VAL A N 1
ATOM 1686 C CA . VAL A 1 213 ? 1.249 -18.993 -38.224 1.00 31.55 213 VAL A CA 1
ATOM 1687 C C . VAL A 1 213 ? 0.680 -18.469 -39.547 1.00 31.55 213 VAL A C 1
ATOM 1689 O O . VAL A 1 213 ? 1.105 -17.438 -40.063 1.00 31.55 213 VAL A O 1
ATOM 1692 N N . GLY A 1 214 ? -0.298 -19.184 -40.108 1.00 28.77 214 GLY A N 1
ATOM 1693 C CA . GLY A 1 214 ? -1.038 -18.754 -41.294 1.00 28.77 214 GLY A CA 1
ATOM 1694 C C . GLY A 1 214 ? -1.885 -17.498 -41.042 1.00 28.77 214 GLY A C 1
ATOM 1695 O O . GLY A 1 214 ? -2.607 -17.407 -40.051 1.00 28.77 214 GLY A O 1
ATOM 1696 N N . HIS A 1 215 ? -1.805 -16.539 -41.968 1.00 31.72 215 HIS A N 1
ATOM 1697 C CA . HIS A 1 215 ? -2.547 -15.274 -41.987 1.00 31.72 215 HIS A CA 1
ATOM 1698 C C . HIS A 1 215 ? -4.061 -15.435 -41.739 1.00 31.72 215 HIS A C 1
ATOM 1700 O O . HIS A 1 215 ? -4.749 -16.144 -42.475 1.00 31.72 215 HIS A O 1
ATOM 1706 N N . ALA A 1 216 ? -4.607 -14.691 -40.771 1.00 29.72 216 ALA A N 1
ATOM 1707 C CA . ALA A 1 216 ? -6.049 -14.510 -40.613 1.00 29.72 216 ALA A CA 1
ATOM 1708 C C . ALA A 1 216 ? -6.530 -13.344 -41.495 1.00 29.72 216 ALA A C 1
ATOM 1710 O O . ALA A 1 216 ? -6.140 -12.196 -41.292 1.00 29.72 216 ALA A O 1
ATOM 1711 N N . CYS A 1 217 ? -7.379 -13.635 -42.482 1.00 27.33 217 CYS A N 1
ATOM 1712 C CA . CYS A 1 217 ? -8.019 -12.635 -43.334 1.00 27.33 217 CYS A CA 1
ATOM 1713 C C . CYS A 1 217 ? -9.473 -12.431 -42.871 1.00 27.33 217 CYS A C 1
ATOM 1715 O O . CYS A 1 217 ? -10.257 -13.381 -42.849 1.00 27.33 217 CYS A O 1
ATOM 1717 N N . LEU A 1 218 ? -9.840 -11.204 -42.492 1.00 27.36 218 LEU A N 1
ATOM 1718 C CA . LEU A 1 218 ? -11.225 -10.814 -42.208 1.00 27.36 218 LEU A CA 1
ATOM 1719 C C . LEU A 1 218 ? -11.976 -10.635 -43.534 1.00 27.36 218 LEU A C 1
ATOM 1721 O O . LEU A 1 218 ? -11.954 -9.558 -44.123 1.00 27.36 218 LEU A O 1
ATOM 1725 N N . LEU A 1 219 ? -12.664 -11.674 -44.004 1.00 30.31 219 LEU A N 1
ATOM 1726 C CA . LEU A 1 219 ? -13.676 -11.517 -45.049 1.00 30.31 219 LEU A CA 1
ATOM 1727 C C . LEU A 1 219 ? -15.054 -11.404 -44.395 1.00 30.31 219 LEU A C 1
ATOM 1729 O O . LEU A 1 219 ? -15.575 -12.372 -43.839 1.00 30.31 219 LEU A O 1
ATOM 1733 N N . LYS A 1 220 ? -15.662 -10.213 -44.493 1.00 29.44 220 LYS A N 1
ATOM 1734 C CA . LYS A 1 220 ? -17.121 -10.079 -44.420 1.00 29.44 220 LYS A CA 1
ATOM 1735 C C . LYS A 1 220 ? -17.703 -10.975 -45.515 1.00 29.44 220 LYS A C 1
ATOM 1737 O O . LYS A 1 220 ? -17.352 -10.827 -46.684 1.00 29.44 220 LYS A O 1
ATOM 1742 N N . GLN A 1 221 ? -18.559 -11.918 -45.134 1.00 31.62 221 GLN A N 1
ATOM 1743 C CA . GLN A 1 221 ? -19.430 -12.587 -46.091 1.00 31.62 221 GLN A CA 1
ATOM 1744 C C . GLN A 1 221 ? -20.316 -11.516 -46.715 1.00 31.62 221 GLN A C 1
ATOM 1746 O O . GLN A 1 221 ? -21.119 -10.929 -46.007 1.00 31.62 221 GLN A O 1
ATOM 1751 N N . ASP A 1 222 ? -20.100 -11.226 -47.994 1.00 31.39 222 ASP A N 1
ATOM 1752 C CA . ASP A 1 222 ? -21.154 -11.297 -48.999 1.00 31.39 222 ASP A CA 1
ATOM 1753 C C . ASP A 1 222 ? -20.522 -11.320 -50.401 1.00 31.39 222 ASP A C 1
ATOM 1755 O O . ASP A 1 222 ? -19.777 -10.432 -50.795 1.00 31.39 222 ASP A O 1
ATOM 1759 N N . HIS A 1 223 ? -20.805 -12.410 -51.120 1.00 33.22 223 HIS A N 1
ATOM 1760 C CA . HIS A 1 223 ? -20.577 -12.647 -52.553 1.00 33.22 223 HIS A CA 1
ATOM 1761 C C . HIS A 1 223 ? -19.146 -12.485 -53.106 1.00 33.22 223 HIS A C 1
ATOM 1763 O O . HIS A 1 223 ? -18.737 -11.415 -53.535 1.00 33.22 223 HIS A O 1
ATOM 1769 N N . CYS A 1 224 ? -18.435 -13.609 -53.274 1.00 25.95 224 CYS A N 1
ATOM 1770 C CA . CYS A 1 224 ? -17.254 -13.667 -54.140 1.00 25.95 224 CYS A CA 1
ATOM 1771 C C . CYS A 1 224 ? -17.379 -14.825 -55.145 1.00 25.95 224 CYS A C 1
ATOM 1773 O O . CYS A 1 224 ? -16.937 -15.949 -54.912 1.00 25.95 224 CYS A O 1
ATOM 1775 N N . ARG A 1 225 ? -18.035 -14.544 -56.274 1.00 28.86 225 ARG A N 1
ATOM 1776 C CA . ARG A 1 225 ? -17.681 -15.137 -57.567 1.00 28.86 225 ARG A CA 1
ATOM 1777 C C . ARG A 1 225 ? -17.004 -14.013 -58.354 1.00 28.86 225 ARG A C 1
ATOM 1779 O O . ARG A 1 225 ? -17.543 -12.912 -58.382 1.00 28.86 225 ARG A O 1
ATOM 1786 N N . SER A 1 226 ? -15.862 -14.323 -58.975 1.00 29.80 226 SER A N 1
ATOM 1787 C CA . SER A 1 226 ? -15.074 -13.495 -59.914 1.00 29.80 226 SER A CA 1
ATOM 1788 C C . SER A 1 226 ? -14.460 -12.185 -59.385 1.00 29.80 226 SER A C 1
ATOM 1790 O O . SER A 1 226 ? -15.174 -11.208 -59.218 1.00 29.80 226 SER A O 1
ATOM 1792 N N . CYS A 1 227 ? -13.124 -12.118 -59.247 1.00 26.05 227 CYS A N 1
ATOM 1793 C CA . CYS A 1 227 ? -12.257 -11.355 -60.171 1.00 26.05 227 CYS A CA 1
ATOM 1794 C C . CYS A 1 227 ? -10.739 -11.444 -59.835 1.00 26.05 227 CYS A C 1
ATOM 1796 O O . CYS A 1 227 ? -10.394 -11.840 -58.722 1.00 26.05 227 CYS A O 1
ATOM 1798 N N . PRO A 1 228 ? -9.860 -11.127 -60.815 1.00 35.94 228 PRO A N 1
ATOM 1799 C CA . PRO A 1 228 ? -8.423 -11.419 -60.870 1.00 35.94 228 PRO A CA 1
ATOM 1800 C C . PRO A 1 228 ? -7.514 -10.246 -60.432 1.00 35.94 228 PRO A C 1
ATOM 1802 O O . PRO A 1 228 ? -7.998 -9.175 -60.085 1.00 35.94 228 PRO A O 1
ATOM 1805 N N . ASP A 1 229 ? -6.200 -10.509 -60.482 1.00 38.44 229 ASP A N 1
ATOM 1806 C CA . ASP A 1 229 ? -5.019 -9.619 -60.444 1.00 38.44 229 ASP A CA 1
ATOM 1807 C C . ASP A 1 229 ? -5.218 -8.093 -60.358 1.00 38.44 229 ASP A C 1
ATOM 1809 O O . ASP A 1 229 ? -5.815 -7.491 -61.245 1.00 38.44 229 ASP A O 1
ATOM 1813 N N . LEU A 1 230 ? -4.570 -7.489 -59.346 1.00 28.25 230 LEU A N 1
ATOM 1814 C CA . LEU A 1 230 ? -3.991 -6.128 -59.219 1.00 28.25 230 LEU A CA 1
ATOM 1815 C C . LEU A 1 230 ? -3.870 -5.864 -57.704 1.00 28.25 230 LEU A C 1
ATOM 1817 O O . LEU A 1 230 ? -4.800 -6.128 -56.959 1.00 28.25 230 LEU A O 1
ATOM 1821 N N . GLY A 1 231 ? -2.807 -5.360 -57.095 1.00 24.92 231 GLY A N 1
ATOM 1822 C CA . GLY A 1 231 ? -1.612 -4.645 -57.503 1.00 24.92 231 GLY A CA 1
ATOM 1823 C C . GLY A 1 231 ? -1.022 -4.076 -56.198 1.00 24.92 231 GLY A C 1
ATOM 1824 O O . GLY A 1 231 ? -1.717 -3.957 -55.191 1.00 24.92 231 GLY A O 1
ATOM 1825 N N . ARG A 1 232 ? 0.278 -3.783 -56.180 1.00 37.00 232 ARG A N 1
ATOM 1826 C CA . ARG A 1 232 ? 1.034 -3.323 -55.002 1.00 37.00 232 ARG A CA 1
ATOM 1827 C C . ARG A 1 232 ? 0.332 -2.203 -54.211 1.00 37.00 232 ARG A C 1
ATOM 1829 O O . ARG A 1 232 ? 0.253 -1.078 -54.695 1.00 37.00 232 ARG A O 1
ATOM 1836 N N . THR A 1 233 ? 0.037 -2.456 -52.940 1.00 23.23 233 THR A N 1
ATOM 1837 C CA . THR A 1 233 ? -0.074 -1.426 -51.895 1.00 23.23 233 THR A CA 1
ATOM 1838 C C . THR A 1 233 ? 0.603 -1.934 -50.624 1.00 23.23 233 THR A C 1
ATOM 1840 O O . THR A 1 233 ? 0.224 -2.948 -50.046 1.00 23.23 233 THR A O 1
ATOM 1843 N N . LYS A 1 234 ? 1.666 -1.234 -50.213 1.00 35.66 234 LYS A N 1
ATOM 1844 C CA . LYS A 1 234 ? 2.324 -1.403 -48.914 1.00 35.66 234 LYS A CA 1
ATOM 1845 C C . LYS A 1 234 ? 1.291 -1.142 -47.813 1.00 35.66 234 LYS A C 1
ATOM 1847 O O . LYS A 1 234 ? 0.844 -0.007 -47.681 1.00 35.66 234 LYS A O 1
ATOM 1852 N N . LEU A 1 235 ? 0.961 -2.150 -47.011 1.00 25.80 235 LEU A N 1
ATOM 1853 C CA . LEU A 1 235 ? 0.283 -1.968 -45.729 1.00 25.80 235 LEU A CA 1
ATOM 1854 C C . LEU A 1 235 ? 1.226 -2.423 -44.616 1.00 25.80 235 LEU A C 1
ATOM 1856 O O . LEU A 1 235 ? 1.705 -3.554 -44.606 1.00 25.80 235 LEU A O 1
ATOM 1860 N N . ALA A 1 236 ? 1.539 -1.479 -43.733 1.00 28.59 236 ALA A N 1
ATOM 1861 C CA . ALA A 1 236 ? 2.374 -1.661 -42.562 1.00 28.59 236 ALA A CA 1
ATOM 1862 C C . ALA A 1 236 ? 1.748 -2.704 -41.625 1.00 28.59 236 ALA A C 1
ATOM 1864 O O . ALA A 1 236 ? 0.646 -2.506 -41.115 1.00 28.59 236 ALA A O 1
ATOM 1865 N N . LEU A 1 237 ? 2.455 -3.811 -41.404 1.00 26.08 237 LEU A N 1
ATOM 1866 C CA . LEU A 1 237 ? 2.132 -4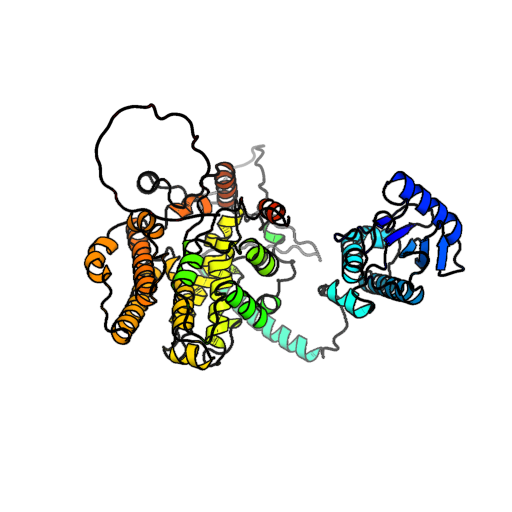.779 -40.361 1.00 26.08 237 LEU A CA 1
ATOM 1867 C C . LEU A 1 237 ? 2.603 -4.212 -39.019 1.00 26.08 237 LEU A C 1
ATOM 1869 O O . LEU A 1 237 ? 3.796 -4.007 -38.796 1.00 26.08 237 LEU A O 1
ATOM 1873 N N . THR A 1 238 ? 1.642 -3.903 -38.153 1.00 28.91 238 THR A N 1
ATOM 1874 C CA . THR A 1 238 ? 1.853 -3.431 -36.787 1.00 28.91 238 THR A CA 1
ATOM 1875 C C . THR A 1 238 ? 2.267 -4.576 -35.861 1.00 28.91 238 THR A C 1
ATOM 1877 O O . THR A 1 238 ? 1.864 -5.726 -36.015 1.00 28.91 238 THR A O 1
ATOM 1880 N N . TRP A 1 239 ? 3.083 -4.213 -34.874 1.00 26.59 239 TRP A N 1
ATOM 1881 C CA . TRP A 1 239 ? 3.767 -5.001 -33.842 1.00 26.59 239 TRP A CA 1
ATOM 1882 C C . TRP A 1 239 ? 2.885 -5.834 -32.879 1.00 26.59 239 TRP A C 1
ATOM 1884 O O . TRP A 1 239 ? 3.334 -6.230 -31.806 1.00 26.59 239 TRP A O 1
ATOM 1894 N N . THR A 1 240 ? 1.634 -6.126 -33.223 1.00 27.39 240 THR A N 1
ATOM 1895 C CA . THR A 1 240 ? 0.661 -6.744 -32.305 1.00 27.39 240 THR A CA 1
ATOM 1896 C C . THR A 1 240 ? 0.850 -8.255 -32.126 1.00 27.39 240 THR A C 1
ATOM 1898 O O . THR A 1 240 ? 0.538 -8.788 -31.064 1.00 27.39 240 THR A O 1
ATOM 1901 N N . SER A 1 241 ? 1.436 -8.958 -33.099 1.00 24.72 241 SER A N 1
ATOM 1902 C CA . SER A 1 241 ? 1.523 -10.429 -33.056 1.00 24.72 241 SER A CA 1
ATOM 1903 C C . SER A 1 241 ? 2.716 -10.981 -32.263 1.00 24.72 241 SER A C 1
ATOM 1905 O O . SER A 1 241 ? 2.662 -12.112 -31.792 1.00 24.72 241 SER A O 1
ATOM 1907 N N . VAL A 1 242 ? 3.785 -10.198 -32.070 1.00 27.91 242 VAL A N 1
ATOM 1908 C CA . VAL A 1 242 ? 4.965 -10.626 -31.285 1.00 27.91 242 VAL A CA 1
ATOM 1909 C C . VAL A 1 242 ? 4.751 -10.387 -29.783 1.00 27.91 242 VAL A C 1
ATOM 1911 O O . VAL A 1 242 ? 5.290 -11.115 -28.952 1.00 27.91 242 VAL A O 1
ATOM 1914 N N . ALA A 1 243 ? 3.893 -9.427 -29.422 1.00 30.16 243 ALA A N 1
ATOM 1915 C CA . ALA A 1 243 ? 3.542 -9.138 -28.032 1.00 30.16 243 ALA A CA 1
ATOM 1916 C C . ALA A 1 243 ? 2.716 -10.261 -27.375 1.00 30.16 243 ALA A C 1
ATOM 1918 O O . ALA A 1 243 ? 2.848 -10.496 -26.178 1.00 30.16 243 ALA A O 1
ATOM 1919 N N . PHE A 1 244 ? 1.920 -11.007 -28.148 1.00 27.41 244 PHE A N 1
ATOM 1920 C CA . PHE A 1 244 ? 1.032 -12.040 -27.599 1.00 27.41 244 PHE A CA 1
ATOM 1921 C C . PHE A 1 244 ? 1.757 -13.326 -27.162 1.00 27.41 244 PHE A C 1
ATOM 1923 O O . PHE A 1 244 ? 1.246 -14.060 -26.322 1.00 27.41 244 PHE A O 1
ATOM 1930 N N . ILE A 1 245 ? 2.954 -13.601 -27.696 1.00 26.25 245 ILE A N 1
ATOM 1931 C CA . ILE A 1 245 ? 3.724 -14.826 -27.396 1.00 26.25 245 ILE A CA 1
ATOM 1932 C C . ILE A 1 245 ? 4.779 -14.588 -26.300 1.00 26.25 245 ILE A C 1
ATOM 1934 O O . ILE A 1 245 ? 5.212 -15.529 -25.641 1.00 26.25 245 ILE A O 1
ATOM 1938 N N . ARG A 1 246 ? 5.143 -13.331 -26.014 1.00 27.47 246 ARG A N 1
ATOM 1939 C CA . ARG A 1 246 ? 6.150 -12.998 -24.989 1.00 27.47 246 ARG A CA 1
ATOM 1940 C C . ARG A 1 246 ? 5.618 -12.957 -23.549 1.00 27.47 246 ARG A C 1
ATOM 1942 O O . ARG A 1 246 ? 6.404 -12.753 -22.635 1.00 27.47 246 ARG A O 1
ATOM 1949 N N . PHE A 1 247 ? 4.318 -13.181 -23.345 1.00 30.48 247 PHE A N 1
ATOM 1950 C CA . PHE A 1 247 ? 3.661 -13.125 -22.031 1.00 30.48 247 PHE A CA 1
ATOM 1951 C C . PHE A 1 247 ? 3.574 -14.467 -21.281 1.00 30.48 247 PHE A C 1
ATOM 1953 O O . PHE A 1 247 ? 3.001 -14.507 -20.197 1.00 30.48 247 PHE A O 1
ATOM 1960 N N . TYR A 1 248 ? 4.121 -15.566 -21.816 1.00 30.69 248 TYR A N 1
ATOM 1961 C CA . TYR A 1 248 ? 3.900 -16.909 -21.247 1.00 30.69 248 TYR A CA 1
ATOM 1962 C C . TYR A 1 248 ? 5.145 -17.659 -20.752 1.00 30.69 248 TYR A C 1
ATOM 1964 O O . TYR A 1 248 ? 5.075 -18.867 -20.535 1.00 30.69 248 TYR A O 1
ATOM 1972 N N . THR A 1 249 ? 6.267 -16.972 -20.519 1.00 30.98 249 THR A N 1
ATOM 1973 C CA . THR A 1 249 ? 7.480 -17.600 -19.951 1.00 30.98 249 THR A CA 1
ATOM 1974 C C . THR A 1 249 ? 8.259 -16.684 -18.999 1.00 30.98 249 THR A C 1
ATOM 1976 O O . THR A 1 249 ? 9.486 -16.717 -18.995 1.00 30.98 249 THR A O 1
ATOM 1979 N N . ASP A 1 250 ? 7.574 -15.855 -18.210 1.00 37.97 250 ASP A N 1
ATOM 1980 C CA . ASP A 1 250 ? 8.184 -15.212 -17.035 1.00 37.97 250 ASP A CA 1
ATOM 1981 C C . ASP A 1 250 ? 7.875 -16.107 -15.818 1.00 37.97 250 ASP A C 1
ATOM 1983 O O . ASP A 1 250 ? 6.728 -16.562 -15.702 1.00 37.97 250 ASP A O 1
ATOM 1987 N N . PRO A 1 251 ? 8.838 -16.456 -14.940 1.00 44.81 251 PRO A N 1
ATOM 1988 C CA . PRO A 1 251 ? 8.529 -17.200 -13.724 1.00 44.81 251 PRO A CA 1
ATOM 1989 C C . PRO A 1 251 ? 7.461 -16.430 -12.945 1.00 44.81 251 PRO A C 1
ATOM 1991 O O . PRO A 1 251 ? 7.691 -15.296 -12.530 1.00 44.81 251 PRO A O 1
ATOM 1994 N N . GLN A 1 252 ? 6.275 -17.029 -12.783 1.00 60.38 252 GLN A N 1
ATOM 1995 C CA . GLN A 1 252 ? 5.191 -16.402 -12.034 1.00 60.38 252 GLN A CA 1
ATOM 1996 C C . GLN A 1 252 ? 5.715 -16.002 -10.657 1.00 60.38 252 GLN A C 1
ATOM 1998 O O . GLN A 1 252 ? 6.180 -16.851 -9.892 1.00 60.38 252 GLN A O 1
ATOM 2003 N N . ILE A 1 253 ? 5.661 -14.703 -10.362 1.00 76.50 253 ILE A N 1
ATOM 2004 C CA . ILE A 1 253 ? 5.988 -14.200 -9.035 1.00 76.50 253 ILE A CA 1
ATOM 2005 C C . ILE A 1 253 ? 5.070 -14.895 -8.041 1.00 76.50 253 ILE A C 1
ATOM 2007 O O . ILE A 1 253 ? 3.843 -14.819 -8.129 1.00 76.50 253 ILE A O 1
ATOM 2011 N N . ASP A 1 254 ? 5.690 -15.575 -7.087 1.00 84.06 254 ASP A N 1
ATOM 2012 C CA . ASP A 1 254 ? 4.983 -16.227 -6.006 1.00 84.06 254 ASP A CA 1
ATOM 2013 C C . ASP A 1 254 ? 4.556 -15.176 -4.978 1.00 84.06 254 ASP A C 1
ATOM 2015 O O . ASP A 1 254 ? 5.328 -14.765 -4.108 1.00 84.06 254 ASP A O 1
ATOM 2019 N N . LEU A 1 255 ? 3.305 -14.729 -5.095 1.00 89.00 255 LEU A N 1
ATOM 2020 C CA . LEU A 1 255 ? 2.716 -13.742 -4.194 1.00 89.00 255 LEU A CA 1
ATOM 2021 C C . LEU A 1 255 ? 2.719 -14.197 -2.729 1.00 89.00 255 LEU A C 1
ATOM 2023 O O . LEU A 1 255 ? 2.729 -13.339 -1.851 1.00 89.00 255 LEU A O 1
ATOM 2027 N N . THR A 1 256 ? 2.771 -15.505 -2.441 1.00 89.06 256 THR A N 1
ATOM 2028 C CA . THR A 1 256 ? 2.825 -16.007 -1.056 1.00 89.06 256 THR A CA 1
ATOM 2029 C C . THR A 1 256 ? 4.130 -15.633 -0.351 1.00 89.06 256 THR A C 1
ATOM 2031 O O . THR A 1 256 ? 4.148 -15.499 0.869 1.00 89.06 256 THR A O 1
ATOM 2034 N N . LYS A 1 257 ? 5.209 -15.389 -1.109 1.00 89.62 257 LYS A N 1
ATOM 2035 C CA . LYS A 1 257 ? 6.504 -14.940 -0.573 1.00 89.62 257 LYS A CA 1
ATOM 2036 C C . LYS A 1 257 ? 6.555 -13.441 -0.293 1.00 89.62 257 LYS A C 1
ATOM 2038 O O . LYS A 1 257 ? 7.442 -12.994 0.423 1.00 89.62 257 LYS A O 1
ATOM 2043 N N . ILE A 1 258 ? 5.639 -12.673 -0.881 1.00 90.50 258 ILE A N 1
ATOM 2044 C CA . ILE A 1 258 ? 5.533 -11.221 -0.696 1.00 90.50 258 ILE A CA 1
ATOM 2045 C C . ILE A 1 258 ? 4.497 -10.914 0.386 1.00 90.50 258 ILE A C 1
ATOM 2047 O O . ILE A 1 258 ? 4.740 -10.126 1.293 1.00 90.50 258 ILE A O 1
ATOM 2051 N N . LEU A 1 259 ? 3.330 -11.549 0.291 1.00 94.31 259 LEU A N 1
ATOM 2052 C CA . LEU A 1 259 ? 2.179 -11.319 1.159 1.00 94.31 259 LEU A CA 1
ATOM 2053 C C . LEU A 1 259 ? 2.246 -12.210 2.405 1.00 94.31 259 LEU A C 1
ATOM 2055 O O . LEU A 1 259 ? 1.300 -12.937 2.707 1.00 94.31 259 LEU A O 1
ATOM 2059 N N . THR A 1 260 ? 3.379 -12.183 3.111 1.00 94.56 260 THR A N 1
ATOM 2060 C CA . THR A 1 260 ? 3.551 -12.964 4.342 1.00 94.56 260 THR A CA 1
ATOM 2061 C C . THR A 1 260 ? 2.824 -12.304 5.519 1.00 94.56 260 THR A C 1
ATOM 2063 O O . THR A 1 260 ? 2.723 -11.072 5.566 1.00 94.56 260 THR A O 1
ATOM 2066 N N . PRO A 1 261 ? 2.347 -13.080 6.510 1.00 93.75 261 PRO A N 1
ATOM 2067 C CA . PRO A 1 261 ? 1.755 -12.540 7.733 1.00 93.75 261 PRO A CA 1
ATOM 2068 C C . PRO A 1 261 ? 2.610 -11.461 8.411 1.00 93.75 261 PRO A C 1
ATOM 2070 O O . PRO A 1 261 ? 2.088 -10.428 8.829 1.00 93.75 261 PRO A O 1
ATOM 2073 N N . GLU A 1 262 ? 3.923 -11.679 8.484 1.00 92.56 262 GLU A N 1
ATOM 2074 C CA . GLU A 1 262 ? 4.885 -10.780 9.123 1.00 92.56 262 GLU A CA 1
ATOM 2075 C C . GLU A 1 262 ? 5.020 -9.465 8.349 1.00 92.56 262 GLU A C 1
ATOM 2077 O O . GLU A 1 262 ? 5.082 -8.388 8.949 1.00 92.56 262 GLU A O 1
ATOM 2082 N N . PHE A 1 263 ? 5.024 -9.535 7.014 1.00 91.50 263 PHE A N 1
ATOM 2083 C CA . PHE A 1 263 ? 5.073 -8.349 6.167 1.00 91.50 263 PHE A CA 1
ATOM 2084 C C . PHE A 1 263 ? 3.789 -7.524 6.290 1.00 91.50 263 PHE A C 1
ATOM 2086 O O . PHE A 1 263 ? 3.854 -6.306 6.452 1.00 91.50 263 PHE A O 1
ATOM 2093 N N . LEU A 1 264 ? 2.623 -8.178 6.281 1.00 93.50 264 LEU A N 1
ATOM 2094 C CA . LEU A 1 264 ? 1.332 -7.508 6.450 1.00 93.50 264 LEU A CA 1
ATOM 2095 C C . LEU A 1 264 ? 1.212 -6.832 7.823 1.00 93.50 264 LEU A C 1
ATOM 2097 O O . LEU A 1 264 ? 0.729 -5.700 7.905 1.00 93.50 264 LEU A O 1
ATOM 2101 N N . ASP A 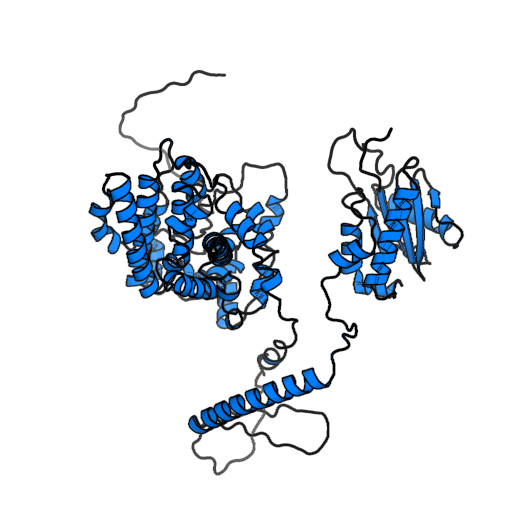1 265 ? 1.677 -7.490 8.889 1.00 90.88 265 ASP A N 1
ATOM 2102 C CA . ASP A 1 265 ? 1.695 -6.906 10.233 1.00 90.88 265 ASP A CA 1
ATOM 2103 C C . ASP A 1 265 ? 2.645 -5.707 10.318 1.00 90.88 265 ASP A C 1
ATOM 2105 O O . ASP A 1 265 ? 2.263 -4.642 10.812 1.00 90.88 265 ASP A O 1
ATOM 2109 N N . THR A 1 266 ? 3.849 -5.845 9.755 1.00 88.38 266 THR A N 1
ATOM 2110 C CA . THR A 1 266 ? 4.827 -4.753 9.671 1.00 88.38 266 THR A CA 1
ATOM 2111 C C . THR A 1 266 ? 4.227 -3.561 8.934 1.00 88.38 266 THR A C 1
ATOM 2113 O O . THR A 1 266 ? 4.210 -2.449 9.458 1.00 88.38 266 THR A O 1
ATOM 2116 N N . TYR A 1 267 ? 3.665 -3.783 7.744 1.00 87.31 267 TYR A N 1
ATOM 2117 C CA . TYR A 1 267 ? 3.113 -2.713 6.921 1.00 87.31 267 TYR A CA 1
ATOM 2118 C C . TYR A 1 267 ? 1.951 -1.983 7.612 1.00 87.31 267 TYR A C 1
ATOM 2120 O O . TYR A 1 267 ? 1.895 -0.748 7.606 1.00 87.31 267 TYR A O 1
ATOM 2128 N N . ARG A 1 268 ? 1.058 -2.727 8.277 1.00 90.69 268 ARG A N 1
ATOM 2129 C CA . ARG A 1 268 ? -0.030 -2.176 9.097 1.00 90.69 268 ARG A CA 1
ATOM 2130 C C . ARG A 1 268 ? 0.502 -1.268 10.208 1.00 90.69 268 ARG A C 1
ATOM 2132 O O . ARG A 1 268 ? 0.009 -0.152 10.360 1.00 90.69 268 ARG A O 1
ATOM 2139 N N . ARG A 1 269 ? 1.520 -1.712 10.955 1.00 87.50 269 ARG A N 1
ATOM 2140 C CA . ARG A 1 269 ? 2.116 -0.942 12.064 1.00 87.50 269 ARG A CA 1
ATOM 2141 C C . ARG A 1 269 ? 2.799 0.340 11.592 1.00 87.50 269 ARG A C 1
ATOM 2143 O O . ARG A 1 269 ? 2.699 1.353 12.273 1.00 87.50 269 ARG A O 1
ATOM 2150 N N . VAL A 1 270 ? 3.434 0.345 10.417 1.00 83.81 270 VAL A N 1
ATOM 2151 C CA . VAL A 1 270 ? 4.009 1.586 9.857 1.00 83.81 270 VAL A CA 1
ATOM 2152 C C . VAL A 1 270 ? 2.901 2.556 9.420 1.00 83.81 270 VAL A C 1
ATOM 2154 O O . VAL A 1 270 ? 3.076 3.774 9.476 1.00 83.81 270 VAL A O 1
ATOM 2157 N N . ASN A 1 271 ? 1.741 2.054 8.988 1.00 84.25 271 ASN A N 1
ATOM 2158 C CA . ASN A 1 271 ? 0.634 2.908 8.553 1.00 84.25 271 ASN A CA 1
ATOM 2159 C C . ASN A 1 271 ? -0.244 3.439 9.684 1.00 84.25 271 ASN A C 1
ATOM 2161 O O . ASN A 1 271 ? -0.810 4.521 9.531 1.00 84.25 271 ASN A O 1
ATOM 2165 N N . ILE A 1 272 ? -0.327 2.713 10.797 1.00 88.50 272 ILE A N 1
ATOM 2166 C CA . ILE A 1 272 ? -1.012 3.117 12.027 1.00 88.50 272 ILE A CA 1
ATOM 2167 C C . ILE A 1 272 ? 0.021 3.044 13.168 1.00 88.50 272 ILE A C 1
ATOM 2169 O O . ILE A 1 272 ? -0.026 2.104 13.969 1.00 88.50 272 ILE A O 1
ATOM 2173 N N . PRO A 1 273 ? 0.983 3.993 13.226 1.00 88.75 273 PRO A N 1
ATOM 2174 C CA . PRO A 1 273 ? 2.131 3.964 14.136 1.00 88.75 273 PRO A CA 1
ATOM 2175 C C . PRO A 1 273 ? 1.747 4.463 15.535 1.00 88.75 273 PRO A C 1
ATOM 2177 O O . PRO A 1 273 ? 2.409 5.314 16.125 1.00 88.75 273 PRO A O 1
ATOM 2180 N N . PHE A 1 274 ? 0.632 3.953 16.040 1.00 90.69 274 PHE A N 1
ATOM 2181 C CA . PHE A 1 274 ? 0.068 4.299 17.332 1.00 90.69 274 PHE A CA 1
ATOM 2182 C C . PHE A 1 274 ? 0.097 3.074 18.241 1.00 90.69 274 PHE A C 1
ATOM 2184 O O . PHE A 1 274 ? 0.066 1.941 17.750 1.00 90.69 274 PHE A O 1
ATOM 2191 N N . PRO A 1 275 ? 0.164 3.281 19.560 1.00 91.06 275 PRO A N 1
ATOM 2192 C CA . PRO A 1 275 ? 0.177 2.182 20.504 1.00 91.06 275 PRO A CA 1
ATOM 2193 C C . PRO A 1 275 ? -1.141 1.405 20.425 1.00 91.06 275 PRO A C 1
ATOM 2195 O O . PRO A 1 275 ? -2.233 1.971 20.401 1.00 91.06 275 PRO A O 1
ATOM 2198 N N . GLU A 1 276 ? -1.036 0.082 20.330 1.00 94.50 276 GLU A N 1
ATOM 2199 C CA . GLU A 1 276 ? -2.195 -0.766 20.048 1.00 94.50 276 GLU A CA 1
ATOM 2200 C C . GLU A 1 276 ? -3.084 -0.963 21.266 1.00 94.50 276 GLU A C 1
ATOM 2202 O O . GLU A 1 276 ? -4.270 -1.186 21.101 1.00 94.50 276 GLU A O 1
ATOM 2207 N N . ASN A 1 277 ? -2.532 -0.901 22.473 1.00 93.75 277 ASN A N 1
ATOM 2208 C CA . ASN A 1 277 ? -3.154 -1.374 23.709 1.00 93.75 277 ASN A CA 1
ATOM 2209 C C . ASN A 1 277 ? -3.527 -0.253 24.696 1.00 93.75 277 ASN A C 1
ATOM 2211 O O . ASN A 1 277 ? -4.015 -0.550 25.785 1.00 93.75 277 ASN A O 1
ATOM 2215 N N . GLU A 1 278 ? -3.345 1.015 24.326 1.00 92.56 278 GLU A N 1
ATOM 2216 C CA . GLU A 1 278 ? -3.692 2.175 25.158 1.00 92.56 278 GLU A CA 1
ATOM 2217 C C . GLU A 1 278 ? -4.603 3.169 24.407 1.00 92.56 278 GLU A C 1
ATOM 2219 O O . GLU A 1 278 ? -4.764 3.056 23.184 1.00 92.56 278 GLU A O 1
ATOM 2224 N N . PRO A 1 279 ? -5.279 4.095 25.117 1.00 92.75 279 PRO A N 1
ATOM 2225 C CA . PRO A 1 279 ? -6.052 5.164 24.486 1.00 92.75 279 PRO A CA 1
ATOM 2226 C C . PRO A 1 279 ? -5.179 6.025 23.571 1.00 92.75 279 PRO A C 1
ATOM 2228 O O . PRO A 1 279 ? -4.023 6.306 23.892 1.00 92.75 279 PRO A O 1
ATOM 2231 N N . LEU A 1 280 ? -5.730 6.469 22.442 1.00 94.69 280 LEU A N 1
ATOM 2232 C CA . LEU A 1 280 ? -4.957 7.230 21.465 1.00 94.69 280 LEU A CA 1
ATOM 2233 C C . LEU A 1 280 ? -5.012 8.731 21.749 1.00 94.69 280 LEU A C 1
ATOM 2235 O O . LEU A 1 280 ? -6.039 9.281 22.146 1.00 94.69 280 LEU A O 1
ATOM 2239 N N . ASN A 1 281 ? -3.914 9.429 21.456 1.00 94.06 281 ASN A N 1
ATOM 2240 C CA . ASN A 1 281 ? -3.938 10.882 21.351 1.00 94.06 281 ASN A CA 1
ATOM 2241 C C . ASN A 1 281 ? -4.552 11.278 19.999 1.00 94.06 281 ASN A C 1
ATOM 2243 O O . ASN A 1 281 ? -3.869 11.304 18.975 1.00 94.06 281 ASN A O 1
ATOM 2247 N N . TRP A 1 282 ? -5.844 11.599 19.992 1.00 93.75 282 TRP A N 1
ATOM 2248 C CA . TRP A 1 282 ? -6.585 11.893 18.764 1.00 93.75 282 TRP A CA 1
ATOM 2249 C C . TRP A 1 282 ? -6.142 13.172 18.049 1.00 93.75 282 TRP A C 1
ATOM 2251 O O . TRP A 1 282 ? -6.255 13.240 16.827 1.00 93.75 282 TRP A O 1
ATOM 2261 N N . ALA A 1 283 ? -5.534 14.131 18.753 1.00 91.00 283 ALA A N 1
ATOM 2262 C CA . ALA A 1 283 ? -4.878 15.269 18.111 1.00 91.00 283 ALA A CA 1
ATOM 2263 C C . ALA A 1 283 ? -3.665 14.813 17.281 1.00 91.00 283 ALA A C 1
ATOM 2265 O O . ALA A 1 283 ? -3.499 15.245 16.142 1.00 91.00 283 ALA A O 1
ATOM 2266 N N . GLN A 1 284 ? -2.849 13.888 17.805 1.00 90.06 284 GLN A N 1
ATOM 2267 C CA . GLN A 1 284 ? -1.736 13.291 17.053 1.00 90.06 284 GLN A CA 1
ATOM 2268 C C . GLN A 1 284 ? -2.227 12.407 15.905 1.00 90.06 284 GLN A C 1
ATOM 2270 O O . GLN A 1 284 ? -1.673 12.480 14.813 1.00 90.06 284 GLN A O 1
ATOM 2275 N N . VAL A 1 285 ? -3.284 11.616 16.117 1.00 89.38 285 VAL A N 1
ATOM 2276 C CA . VAL A 1 285 ? -3.910 10.806 15.056 1.00 89.38 285 VAL A CA 1
ATOM 2277 C C . VAL A 1 285 ? -4.411 11.700 13.922 1.00 89.38 285 VAL A C 1
ATOM 2279 O O . VAL A 1 285 ? -4.116 11.451 12.752 1.00 89.38 285 VAL A O 1
ATOM 2282 N N . SER A 1 286 ? -5.120 12.777 14.265 1.00 87.81 286 SER A N 1
ATOM 2283 C CA . SER A 1 286 ? -5.626 13.751 13.302 1.00 87.81 286 SER A CA 1
ATOM 2284 C C . SER A 1 286 ? -4.495 14.447 12.557 1.00 87.81 286 SER A C 1
ATOM 2286 O O . SER A 1 286 ? -4.493 14.483 11.330 1.00 87.81 286 SER A O 1
ATOM 2288 N N . LYS A 1 287 ? -3.463 14.897 13.275 1.00 85.94 287 LYS A N 1
ATOM 2289 C CA . LYS A 1 287 ? -2.273 15.509 12.682 1.00 85.94 287 LYS A CA 1
ATOM 2290 C C . LYS A 1 287 ? -1.523 14.551 11.750 1.00 85.94 287 LYS A C 1
ATOM 2292 O O . LYS A 1 287 ? -1.075 14.942 10.678 1.00 85.94 287 LYS A O 1
ATOM 2297 N N . PHE A 1 288 ? -1.436 13.278 12.103 1.00 84.75 288 PHE A N 1
ATOM 2298 C CA . PHE A 1 288 ? -0.775 12.284 11.271 1.00 84.75 288 PHE A CA 1
ATOM 2299 C C . PHE A 1 288 ? -1.527 12.020 9.964 1.00 84.75 288 PHE A C 1
ATOM 2301 O O . PHE A 1 288 ? -0.929 12.038 8.890 1.00 84.75 288 PHE A O 1
ATOM 2308 N N . PHE A 1 289 ? -2.846 11.814 10.031 1.00 82.44 289 PHE A N 1
ATOM 2309 C CA . PHE A 1 289 ? -3.639 11.495 8.843 1.00 82.44 289 PHE A CA 1
ATOM 2310 C C . PHE A 1 289 ? -4.028 12.723 8.008 1.00 82.44 289 PHE A C 1
ATOM 2312 O O . PHE A 1 289 ? -4.180 12.605 6.793 1.00 82.44 289 PHE A O 1
ATOM 2319 N N . PHE A 1 290 ? -4.166 13.896 8.631 1.00 79.00 290 PHE A N 1
ATOM 2320 C CA . PHE A 1 290 ? -4.637 15.122 7.982 1.00 79.00 290 PHE A CA 1
ATOM 2321 C C . PHE A 1 290 ? -3.661 16.304 8.014 1.00 79.00 290 PHE A C 1
ATOM 2323 O O . PHE A 1 290 ? -3.964 17.360 7.474 1.00 79.00 290 PHE A O 1
ATOM 2330 N N . ALA A 1 291 ? -2.484 16.174 8.608 1.00 72.12 291 ALA A N 1
ATOM 2331 C CA . ALA A 1 291 ? -1.411 17.152 8.421 1.00 72.12 291 ALA A CA 1
ATOM 2332 C C . ALA A 1 291 ? -0.121 16.501 7.917 1.00 72.12 291 ALA A C 1
ATOM 2334 O O . ALA A 1 291 ? 0.839 17.208 7.656 1.00 72.12 291 ALA A O 1
ATOM 2335 N N . GLY A 1 292 ? -0.080 15.173 7.748 1.00 68.50 292 GLY A N 1
ATOM 2336 C CA . GLY A 1 292 ? 1.092 14.482 7.212 1.00 68.50 292 GLY A CA 1
ATOM 2337 C C . GLY A 1 292 ? 2.330 14.571 8.093 1.00 68.50 292 GLY A C 1
ATOM 2338 O O . GLY A 1 292 ? 3.449 14.505 7.584 1.00 68.50 292 GLY A O 1
ATOM 2339 N N . GLU A 1 293 ? 2.138 14.755 9.400 1.00 68.44 293 GLU A N 1
ATOM 2340 C CA . GLU A 1 293 ? 3.221 14.917 10.363 1.00 68.44 293 GLU A CA 1
ATOM 2341 C C . GLU A 1 293 ? 3.249 13.755 11.377 1.00 68.44 293 GLU A C 1
ATOM 2343 O O . GLU A 1 293 ? 2.250 13.526 12.064 1.00 68.44 293 GLU A O 1
ATOM 2348 N N . PRO A 1 294 ? 4.391 13.050 11.531 1.00 70.44 294 PRO A N 1
ATOM 2349 C CA . PRO A 1 294 ? 5.630 13.205 10.761 1.00 70.44 294 PRO A CA 1
ATOM 2350 C C . PRO A 1 294 ? 5.504 12.670 9.325 1.00 70.44 294 PRO A C 1
ATOM 2352 O O . PRO A 1 294 ? 4.741 11.744 9.053 1.00 70.44 294 PRO A O 1
ATOM 2355 N N . ASN A 1 295 ? 6.313 13.214 8.413 1.00 70.38 295 ASN A N 1
ATOM 2356 C CA . ASN A 1 295 ? 6.386 12.716 7.043 1.00 70.38 295 ASN A CA 1
ATOM 2357 C C . ASN A 1 295 ? 7.132 11.369 7.017 1.00 70.38 295 ASN A C 1
ATOM 2359 O O . ASN A 1 295 ? 8.340 11.313 7.244 1.00 70.38 295 ASN A O 1
ATOM 2363 N N . LEU A 1 296 ? 6.406 10.285 6.729 1.00 71.12 296 LEU A N 1
ATOM 2364 C CA . LEU A 1 296 ? 6.942 8.919 6.664 1.00 71.12 296 LEU A CA 1
ATOM 2365 C C . LEU A 1 296 ? 7.059 8.374 5.232 1.00 71.12 296 LEU A C 1
ATOM 2367 O O . LEU A 1 296 ? 7.307 7.182 5.048 1.00 71.12 296 LEU A O 1
ATOM 2371 N N . THR A 1 297 ? 6.926 9.225 4.210 1.00 68.12 297 THR A N 1
ATOM 2372 C CA . THR A 1 297 ? 6.844 8.798 2.800 1.00 68.12 297 THR A CA 1
ATOM 2373 C C . THR A 1 297 ? 8.052 7.961 2.366 1.00 68.12 297 THR A C 1
ATOM 2375 O O . THR A 1 297 ? 7.885 6.918 1.737 1.00 68.12 297 THR A O 1
ATOM 2378 N N . ALA A 1 298 ? 9.270 8.347 2.762 1.00 67.25 298 ALA A N 1
ATOM 2379 C CA . ALA A 1 298 ? 10.482 7.582 2.451 1.00 67.25 298 ALA A CA 1
ATOM 2380 C C . ALA A 1 298 ? 10.490 6.189 3.114 1.00 67.25 298 ALA A C 1
ATOM 2382 O O . ALA A 1 298 ? 10.891 5.200 2.498 1.00 67.25 298 ALA A O 1
ATOM 2383 N N . SER A 1 299 ? 9.991 6.092 4.353 1.00 67.38 299 SER A N 1
ATOM 2384 C CA . SER A 1 299 ? 9.836 4.814 5.058 1.00 67.38 299 SER A CA 1
ATOM 2385 C C . SER A 1 299 ? 8.815 3.916 4.352 1.00 67.38 299 SER A C 1
ATOM 2387 O O . SER A 1 299 ? 9.077 2.729 4.144 1.00 67.38 299 SER A O 1
ATOM 2389 N N . TYR A 1 300 ? 7.692 4.481 3.891 1.00 72.50 300 TYR A N 1
ATOM 2390 C CA . TYR A 1 300 ? 6.700 3.750 3.098 1.00 72.50 300 TYR A CA 1
ATOM 2391 C C . TYR A 1 300 ? 7.260 3.263 1.769 1.00 72.50 300 TYR A C 1
ATOM 2393 O O . TYR A 1 300 ? 7.063 2.096 1.425 1.00 72.50 300 TYR A O 1
ATOM 2401 N N . TYR A 1 301 ? 7.994 4.116 1.052 1.00 71.94 301 TYR A N 1
ATOM 2402 C CA . TYR A 1 301 ? 8.620 3.747 -0.213 1.00 71.94 301 TYR A CA 1
ATOM 2403 C C . TYR A 1 301 ? 9.578 2.564 -0.019 1.00 71.94 301 TYR A C 1
ATOM 2405 O O . TYR A 1 301 ? 9.435 1.536 -0.683 1.00 71.94 301 TYR A O 1
ATOM 2413 N N . LYS A 1 302 ? 10.479 2.644 0.972 1.00 70.62 302 LYS A N 1
ATOM 2414 C CA . LYS A 1 302 ? 11.412 1.554 1.300 1.00 70.62 302 LYS A CA 1
ATOM 2415 C C . LYS A 1 302 ? 10.689 0.266 1.709 1.00 70.62 302 LYS A C 1
ATOM 2417 O O . LYS A 1 302 ? 11.099 -0.817 1.303 1.00 70.62 302 LYS A O 1
ATOM 2422 N N . THR A 1 303 ? 9.619 0.383 2.494 1.00 71.75 303 THR A N 1
ATOM 2423 C CA . THR A 1 303 ? 8.905 -0.774 3.055 1.00 71.75 303 THR A CA 1
ATOM 2424 C C . THR A 1 303 ? 8.015 -1.468 2.027 1.00 71.75 303 THR A C 1
ATOM 2426 O O . THR A 1 303 ? 7.916 -2.689 2.047 1.00 71.75 303 THR A O 1
ATOM 2429 N N . ALA A 1 304 ? 7.359 -0.727 1.129 1.00 82.44 304 ALA A N 1
ATOM 2430 C CA . ALA A 1 304 ? 6.311 -1.282 0.271 1.00 82.44 304 ALA A CA 1
ATOM 2431 C C . ALA A 1 304 ? 6.626 -1.265 -1.224 1.00 82.44 304 ALA A C 1
ATOM 2433 O O . ALA A 1 304 ? 6.229 -2.201 -1.918 1.00 82.44 304 ALA A O 1
ATOM 2434 N N . PHE A 1 305 ? 7.324 -0.251 -1.747 1.00 86.25 305 PHE A N 1
ATOM 2435 C CA . PHE A 1 305 ? 7.461 -0.107 -3.198 1.00 86.25 305 PHE A CA 1
ATOM 2436 C C . PHE A 1 305 ? 8.280 -1.251 -3.808 1.00 86.25 305 PHE A C 1
ATOM 2438 O O . PHE A 1 305 ? 7.761 -2.021 -4.616 1.00 86.25 305 PHE A O 1
ATOM 2445 N N . HIS A 1 306 ? 9.533 -1.418 -3.374 1.00 82.62 306 HIS A N 1
ATOM 2446 C CA . HIS A 1 306 ? 10.414 -2.468 -3.897 1.00 82.62 306 HIS A CA 1
ATOM 2447 C C . HIS A 1 306 ? 10.058 -3.868 -3.389 1.00 82.62 306 HIS A C 1
ATOM 2449 O O . HIS A 1 306 ? 10.216 -4.840 -4.126 1.00 82.62 306 HIS A O 1
ATOM 2455 N N . ALA A 1 307 ? 9.582 -3.974 -2.145 1.00 85.00 307 ALA A N 1
ATOM 2456 C CA . ALA A 1 307 ? 9.265 -5.257 -1.525 1.00 85.00 307 ALA A CA 1
ATOM 2457 C C . ALA A 1 307 ? 7.950 -5.860 -2.041 1.00 85.00 307 ALA A C 1
ATOM 2459 O O . ALA A 1 307 ? 7.844 -7.079 -2.138 1.00 85.00 307 ALA A O 1
ATOM 2460 N N . ALA A 1 308 ? 6.965 -5.022 -2.389 1.00 91.06 308 ALA A N 1
ATOM 2461 C CA . ALA A 1 308 ? 5.624 -5.481 -2.734 1.00 91.06 308 ALA A CA 1
ATOM 2462 C C . ALA A 1 308 ? 5.079 -4.876 -4.033 1.00 91.06 308 ALA A C 1
ATOM 2464 O O . ALA A 1 308 ? 4.831 -5.624 -4.974 1.00 91.06 308 ALA A O 1
ATOM 2465 N N . LEU A 1 309 ? 4.897 -3.556 -4.133 1.00 91.69 309 LEU A N 1
ATOM 2466 C CA . LEU A 1 309 ? 4.140 -2.960 -5.246 1.00 91.69 309 LEU A CA 1
ATOM 2467 C C . LEU A 1 309 ? 4.783 -3.213 -6.614 1.00 91.69 309 LEU A C 1
ATOM 2469 O O . LEU A 1 309 ? 4.103 -3.659 -7.539 1.00 91.69 309 LEU A O 1
ATOM 2473 N N . LYS A 1 310 ? 6.092 -2.976 -6.743 1.00 89.94 310 LYS A N 1
ATOM 2474 C CA . LYS A 1 310 ? 6.825 -3.168 -7.999 1.00 89.94 310 LYS A CA 1
ATOM 2475 C C . LYS A 1 310 ? 6.793 -4.639 -8.449 1.00 89.94 310 LYS A C 1
ATOM 2477 O O . LYS A 1 310 ? 6.352 -4.869 -9.574 1.00 89.94 310 LYS A O 1
ATOM 2482 N N . PRO A 1 311 ? 7.121 -5.640 -7.605 1.00 89.56 311 PRO A N 1
ATOM 2483 C CA . PRO A 1 311 ? 6.912 -7.049 -7.947 1.00 89.56 311 PRO A CA 1
ATOM 2484 C C . PRO A 1 311 ? 5.454 -7.397 -8.284 1.00 89.56 311 PRO A C 1
ATOM 2486 O O . PRO A 1 311 ? 5.190 -7.974 -9.331 1.00 89.56 311 PRO A O 1
ATOM 2489 N N . ILE A 1 312 ? 4.482 -7.011 -7.450 1.00 91.75 312 ILE A N 1
ATOM 2490 C CA . ILE A 1 312 ? 3.063 -7.355 -7.661 1.00 91.75 312 ILE A CA 1
ATOM 2491 C C . ILE A 1 312 ? 2.551 -6.810 -9.001 1.00 91.75 312 ILE A C 1
ATOM 2493 O O . ILE A 1 312 ? 1.711 -7.450 -9.634 1.00 91.75 312 ILE A O 1
ATOM 2497 N N . SER A 1 313 ? 3.065 -5.663 -9.457 1.00 90.50 313 SER A N 1
ATOM 2498 C CA . SER A 1 313 ? 2.661 -5.034 -10.719 1.00 90.50 313 SER A CA 1
ATOM 2499 C C . SER A 1 313 ? 2.974 -5.855 -11.978 1.00 90.50 313 SER A C 1
ATOM 2501 O O . SER A 1 313 ? 2.339 -5.630 -13.008 1.00 90.50 313 SER A O 1
ATOM 2503 N N . THR A 1 314 ? 3.891 -6.831 -11.916 1.00 88.88 314 THR A N 1
ATOM 2504 C CA . THR A 1 314 ? 4.276 -7.637 -13.091 1.00 88.88 314 THR A CA 1
ATOM 2505 C C . THR A 1 314 ? 3.345 -8.824 -13.354 1.00 88.88 314 THR A C 1
ATOM 2507 O O . THR A 1 314 ? 3.327 -9.350 -14.463 1.00 88.88 314 THR A O 1
ATOM 2510 N N . VAL A 1 315 ? 2.541 -9.238 -12.366 1.00 85.56 315 VAL A N 1
ATOM 2511 C CA . VAL A 1 315 ? 1.628 -10.391 -12.484 1.00 85.56 315 VAL A CA 1
ATOM 2512 C C . VAL A 1 315 ? 0.499 -10.108 -13.490 1.00 85.56 315 VAL A C 1
ATOM 2514 O O . VAL A 1 315 ? 0.010 -11.022 -14.152 1.00 85.56 315 VAL A O 1
ATOM 2517 N N . GLY A 1 316 ? 0.131 -8.838 -13.677 1.00 84.44 316 GLY A N 1
ATOM 2518 C CA . GLY A 1 316 ? -1.015 -8.421 -14.479 1.00 84.44 316 GLY A CA 1
ATOM 2519 C C . GLY A 1 316 ? -2.311 -8.507 -13.670 1.00 84.44 316 GLY A C 1
ATOM 2520 O O . GLY A 1 316 ? -2.576 -9.505 -13.002 1.00 84.44 316 GLY A O 1
ATOM 2521 N N . VAL A 1 317 ? -3.147 -7.466 -13.743 1.00 86.25 317 VAL A N 1
ATOM 2522 C CA . VAL A 1 317 ? -4.321 -7.299 -12.861 1.00 86.25 317 VAL A CA 1
ATOM 2523 C C . VAL A 1 317 ? -5.321 -8.460 -12.940 1.00 86.25 317 VAL A C 1
ATOM 2525 O O . VAL A 1 317 ? -5.889 -8.853 -11.923 1.00 86.25 317 VAL A O 1
ATOM 2528 N N . GLU A 1 318 ? -5.497 -9.053 -14.124 1.00 84.19 318 GLU A N 1
ATOM 2529 C CA . GLU A 1 318 ? -6.403 -10.192 -14.346 1.00 84.19 318 GLU A CA 1
ATOM 2530 C C . GLU A 1 318 ? -5.865 -11.513 -13.781 1.00 84.19 318 GLU A C 1
ATOM 2532 O O . GLU A 1 318 ? -6.634 -12.441 -13.531 1.00 84.19 318 GLU A O 1
ATOM 2537 N N . ASN A 1 319 ? -4.553 -11.596 -13.551 1.00 86.81 319 ASN A N 1
ATOM 2538 C CA . ASN A 1 319 ? -3.895 -12.782 -13.010 1.00 86.81 319 ASN A CA 1
ATOM 2539 C C . ASN A 1 319 ? -3.670 -12.685 -11.496 1.00 86.81 319 ASN A C 1
ATOM 2541 O O . ASN A 1 319 ? -3.226 -13.664 -10.894 1.00 86.81 319 ASN A O 1
ATOM 2545 N N . ILE A 1 320 ? -3.964 -11.537 -10.868 1.00 89.94 320 ILE A N 1
ATOM 2546 C CA . ILE A 1 320 ? -3.939 -11.422 -9.409 1.00 89.94 320 ILE A CA 1
ATOM 2547 C C . ILE A 1 320 ? -4.985 -12.391 -8.852 1.00 89.94 320 ILE A C 1
ATOM 2549 O O . ILE A 1 320 ? -6.181 -12.245 -9.133 1.00 89.94 320 ILE A O 1
ATOM 2553 N N . PRO A 1 321 ? -4.560 -13.403 -8.080 1.00 91.25 321 PRO A N 1
ATOM 2554 C CA . PRO A 1 321 ? -5.469 -14.416 -7.610 1.00 91.25 321 PRO A CA 1
ATOM 2555 C C . PRO A 1 321 ? -6.289 -13.847 -6.443 1.00 91.25 321 PRO A C 1
ATOM 2557 O O . PRO A 1 321 ? -6.080 -12.723 -5.983 1.00 91.25 321 PRO A O 1
ATOM 2560 N N . ASP A 1 322 ? -7.266 -14.611 -5.963 1.00 93.56 322 ASP A N 1
ATOM 2561 C CA . ASP A 1 322 ? -8.139 -14.150 -4.886 1.00 93.56 322 ASP A CA 1
ATOM 2562 C C . ASP A 1 322 ? -7.345 -13.768 -3.630 1.00 93.56 322 ASP A C 1
ATOM 2564 O O . ASP A 1 322 ? -6.764 -14.641 -2.988 1.00 93.56 322 ASP A O 1
ATOM 2568 N N . LEU A 1 323 ? -7.342 -12.483 -3.262 1.00 96.31 323 LEU A N 1
ATOM 2569 C CA . LEU A 1 323 ? -6.538 -11.990 -2.144 1.00 96.31 323 LEU A CA 1
ATOM 2570 C C . LEU A 1 323 ? -6.914 -12.634 -0.801 1.00 96.31 323 LEU A C 1
ATOM 2572 O O . LEU A 1 323 ? -6.072 -12.727 0.088 1.00 96.31 323 LEU A O 1
ATOM 2576 N N . LEU A 1 324 ? -8.148 -13.133 -0.663 1.00 94.94 324 LEU A N 1
ATOM 2577 C CA . LEU A 1 324 ? -8.594 -13.823 0.548 1.00 94.94 324 LEU A CA 1
ATOM 2578 C C . LEU A 1 324 ? -7.756 -15.079 0.856 1.00 94.94 324 LEU A C 1
ATOM 2580 O O . LEU A 1 324 ? -7.669 -15.470 2.013 1.00 94.94 324 LEU A O 1
ATOM 2584 N N . GLN A 1 325 ? -7.109 -15.690 -0.146 1.00 94.81 325 GLN A N 1
ATOM 2585 C CA . GLN A 1 325 ? -6.272 -16.881 0.054 1.00 94.81 325 GLN A CA 1
ATOM 2586 C C . GLN A 1 325 ? -4.976 -16.603 0.832 1.00 94.81 325 GLN A C 1
ATOM 2588 O O . GLN A 1 325 ? -4.373 -17.540 1.345 1.00 94.81 325 GLN A O 1
ATOM 2593 N N . PHE A 1 326 ? -4.537 -15.340 0.889 1.00 95.75 326 PHE A N 1
ATOM 2594 C CA . PHE A 1 326 ? -3.347 -14.924 1.642 1.00 95.75 326 PHE A CA 1
ATOM 2595 C C . PHE A 1 326 ? -3.676 -14.584 3.099 1.00 95.75 326 PHE A C 1
ATOM 2597 O O . PHE A 1 326 ? -2.792 -14.204 3.859 1.00 95.75 326 PHE A O 1
ATOM 2604 N N . LEU A 1 327 ? -4.946 -14.695 3.492 1.00 96.75 327 LEU A N 1
ATOM 2605 C CA . LEU A 1 327 ? -5.396 -14.473 4.857 1.00 96.75 327 LEU A CA 1
ATOM 2606 C C . LEU A 1 327 ? -5.631 -15.814 5.561 1.00 96.75 327 LEU A C 1
ATOM 2608 O O . LEU A 1 327 ? -5.965 -16.813 4.915 1.00 96.75 327 LEU A O 1
ATOM 2612 N N . PRO A 1 328 ? -5.496 -15.860 6.898 1.00 95.94 328 PRO A N 1
ATOM 2613 C CA . PRO A 1 328 ? -5.867 -17.037 7.664 1.00 95.94 328 PRO A CA 1
ATOM 2614 C C . PRO A 1 328 ? -7.385 -17.256 7.589 1.00 95.94 328 PRO A C 1
ATOM 2616 O O . PRO A 1 328 ? -8.139 -16.434 7.067 1.00 95.94 328 PRO A O 1
ATOM 2619 N N . SER A 1 329 ? -7.856 -18.371 8.154 1.00 96.00 329 SER A N 1
ATOM 2620 C CA . SER A 1 329 ? -9.295 -18.629 8.284 1.00 96.00 329 SER A CA 1
ATOM 2621 C C . SER A 1 329 ? -10.022 -17.411 8.880 1.00 96.00 329 SER A C 1
ATOM 2623 O O . SER A 1 329 ? -9.515 -16.843 9.850 1.00 96.00 329 SER A O 1
ATOM 2625 N N . PRO A 1 330 ? -11.226 -17.040 8.399 1.00 95.94 330 PRO A N 1
ATOM 2626 C CA . PRO A 1 330 ? -12.004 -15.936 8.966 1.00 95.94 330 PRO A CA 1
ATOM 2627 C C . PRO A 1 330 ? -12.255 -16.038 10.475 1.00 95.94 330 PRO A C 1
ATOM 2629 O O . PRO A 1 330 ? -12.462 -15.018 11.128 1.00 95.94 330 PRO A O 1
ATOM 2632 N N . ASN A 1 331 ? -12.198 -17.247 11.046 1.00 95.12 331 ASN A N 1
ATOM 2633 C CA . ASN A 1 331 ? -12.338 -17.493 12.485 1.00 95.12 331 ASN A CA 1
ATOM 2634 C C . ASN A 1 331 ? -11.028 -17.326 13.279 1.00 95.12 331 ASN A C 1
ATOM 2636 O O . ASN A 1 331 ? -11.054 -17.360 14.507 1.00 95.12 331 ASN A O 1
ATOM 2640 N N . ALA A 1 332 ? -9.879 -17.183 12.616 1.00 95.75 332 ALA A N 1
ATOM 2641 C CA . ALA A 1 332 ? -8.590 -17.086 13.287 1.00 95.75 332 ALA A CA 1
ATOM 2642 C C . ALA A 1 332 ? -8.479 -15.776 14.094 1.00 95.75 332 ALA A C 1
ATOM 2644 O O . ALA A 1 332 ? -8.960 -14.734 13.634 1.00 95.75 332 ALA A O 1
ATOM 2645 N N . PRO A 1 333 ? -7.832 -15.777 15.275 1.00 93.69 333 PRO A N 1
ATOM 2646 C CA . PRO A 1 333 ? -7.688 -14.569 16.091 1.00 93.69 333 PRO A CA 1
ATOM 2647 C C . PRO A 1 333 ? -6.946 -13.427 15.386 1.00 93.69 333 PRO A C 1
ATOM 2649 O O . PRO A 1 333 ? -7.321 -12.275 15.538 1.00 93.69 333 PRO A O 1
ATOM 2652 N N . ASN A 1 334 ? -5.940 -13.750 14.571 1.00 93.69 334 ASN A N 1
ATOM 2653 C CA . ASN A 1 334 ? -5.108 -12.790 13.838 1.00 93.69 334 ASN A CA 1
ATOM 2654 C C . ASN A 1 334 ? -5.695 -12.351 12.481 1.00 93.69 334 ASN A C 1
ATOM 2656 O O . ASN A 1 334 ? -5.071 -11.561 11.770 1.00 93.69 334 ASN A O 1
ATOM 2660 N N . PHE A 1 335 ? -6.877 -12.851 12.104 1.00 96.81 335 PHE A N 1
ATOM 2661 C CA . PHE A 1 335 ? -7.525 -12.499 10.840 1.00 96.81 335 PHE A CA 1
ATOM 2662 C C . PHE A 1 335 ? -7.799 -10.991 10.693 1.00 96.81 335 PHE A C 1
ATOM 2664 O O . PHE A 1 335 ? -7.461 -10.461 9.636 1.00 96.81 335 PHE A O 1
ATOM 2671 N N . PRO A 1 336 ? -8.326 -10.259 11.702 1.00 97.31 336 PRO A N 1
ATOM 2672 C CA . PRO A 1 336 ? -8.538 -8.814 11.589 1.00 97.31 336 PRO A CA 1
ATOM 2673 C C . PRO A 1 336 ? -7.253 -8.035 11.284 1.00 97.31 336 PRO A C 1
ATOM 2675 O O . PRO A 1 336 ? -7.241 -7.198 10.383 1.00 97.31 336 PRO A O 1
ATOM 2678 N N . ALA A 1 337 ? -6.159 -8.342 11.990 1.00 96.31 337 ALA A N 1
ATOM 2679 C CA . ALA A 1 337 ? -4.871 -7.683 11.792 1.00 96.31 337 ALA A CA 1
ATOM 2680 C C . ALA A 1 337 ? -4.300 -7.926 10.386 1.00 96.31 337 ALA A C 1
ATOM 2682 O O . ALA A 1 337 ? -3.908 -6.973 9.711 1.00 96.31 337 ALA A O 1
ATOM 2683 N N . GLN A 1 338 ? -4.303 -9.175 9.908 1.00 97.06 338 GLN A N 1
ATOM 2684 C CA . GLN A 1 338 ? -3.795 -9.485 8.567 1.00 97.06 338 GLN A CA 1
ATOM 2685 C C . GLN A 1 338 ? -4.698 -8.937 7.456 1.00 97.06 338 GLN A C 1
ATOM 2687 O O . GLN A 1 338 ? -4.194 -8.415 6.464 1.00 97.06 338 GLN A O 1
ATOM 2692 N N . ALA A 1 339 ? -6.024 -8.989 7.632 1.00 98.19 339 ALA A N 1
ATOM 2693 C CA . ALA A 1 339 ? -6.975 -8.410 6.684 1.00 98.19 339 ALA A CA 1
ATOM 2694 C C . ALA A 1 339 ? -6.776 -6.895 6.546 1.00 98.19 339 ALA A C 1
ATOM 2696 O O . ALA A 1 339 ? -6.795 -6.373 5.429 1.00 98.19 339 ALA A O 1
ATOM 2697 N N . LEU A 1 340 ? -6.530 -6.199 7.662 1.00 98.00 340 LEU A N 1
ATOM 2698 C CA . LEU A 1 340 ? -6.197 -4.779 7.655 1.00 98.00 340 LEU A CA 1
ATOM 2699 C C . LEU A 1 340 ? -4.875 -4.520 6.927 1.00 98.00 340 LEU A C 1
ATOM 2701 O O . LEU A 1 340 ? -4.848 -3.698 6.017 1.00 98.00 340 LEU A O 1
ATOM 2705 N N . GLY A 1 341 ? -3.807 -5.252 7.261 1.00 96.62 341 GLY A N 1
ATOM 2706 C CA . GLY A 1 341 ? -2.504 -5.098 6.604 1.00 96.62 341 GLY A CA 1
ATOM 2707 C C . GLY A 1 341 ? -2.569 -5.305 5.090 1.00 96.62 341 GLY A C 1
ATOM 2708 O O . GLY A 1 341 ? -2.049 -4.486 4.335 1.00 96.62 341 GLY A O 1
ATOM 2709 N N . LEU A 1 342 ? -3.279 -6.343 4.635 1.00 97.94 342 LEU A N 1
ATOM 2710 C CA . LEU A 1 342 ? -3.461 -6.627 3.209 1.00 97.94 342 LEU A CA 1
ATOM 2711 C C . LEU A 1 342 ? -4.301 -5.558 2.505 1.00 97.94 342 LEU A C 1
ATOM 2713 O O . LEU A 1 342 ? -3.966 -5.144 1.395 1.00 97.94 342 LEU A O 1
ATOM 2717 N N . THR A 1 343 ? -5.364 -5.084 3.160 1.00 98.19 343 THR A N 1
ATOM 2718 C CA . THR A 1 343 ? -6.204 -4.001 2.634 1.00 98.19 343 THR A CA 1
ATOM 2719 C C . THR A 1 343 ? -5.390 -2.720 2.474 1.00 98.19 343 THR A C 1
ATOM 2721 O O . THR A 1 343 ? -5.388 -2.130 1.398 1.00 98.19 343 THR A O 1
ATOM 2724 N N . MET A 1 344 ? -4.627 -2.328 3.497 1.00 95.19 344 MET A N 1
ATOM 2725 C CA . MET A 1 344 ? -3.785 -1.132 3.444 1.00 95.19 344 MET A CA 1
ATOM 2726 C C . MET A 1 344 ? -2.664 -1.262 2.409 1.00 95.19 344 MET A C 1
ATOM 2728 O O . MET A 1 344 ? -2.356 -0.288 1.731 1.00 95.19 344 MET A O 1
ATOM 2732 N N . LEU A 1 345 ? -2.063 -2.444 2.250 1.00 95.38 345 LEU A N 1
ATOM 2733 C CA . LEU A 1 345 ? -0.991 -2.645 1.274 1.00 95.38 345 LEU A CA 1
ATOM 2734 C C . LEU A 1 345 ? -1.457 -2.383 -0.161 1.00 95.38 345 LEU A C 1
ATOM 2736 O O . LEU A 1 345 ? -0.719 -1.789 -0.940 1.00 95.38 345 LEU A O 1
ATOM 2740 N N . PHE A 1 346 ? -2.665 -2.817 -0.519 1.00 96.44 346 PHE A N 1
ATOM 2741 C CA . PHE A 1 346 ? -3.186 -2.602 -1.868 1.00 96.44 346 PHE A CA 1
ATOM 2742 C C . PHE A 1 346 ? -3.923 -1.267 -2.029 1.00 96.44 346 PHE A C 1
ATOM 2744 O O . PHE A 1 346 ? -3.895 -0.700 -3.114 1.00 96.44 346 PHE A O 1
ATOM 2751 N N . ASP A 1 347 ? -4.585 -0.750 -0.994 1.00 95.88 347 ASP A N 1
ATOM 2752 C CA . ASP A 1 347 ? -5.342 0.503 -1.098 1.00 95.88 347 ASP A CA 1
ATOM 2753 C C . ASP A 1 347 ? -4.477 1.727 -0.757 1.00 95.88 347 ASP A C 1
ATOM 2755 O O . ASP A 1 347 ? -4.390 2.668 -1.541 1.00 95.88 347 ASP A O 1
ATOM 2759 N N . GLN A 1 348 ? -3.769 1.715 0.371 1.00 89.88 348 GLN A N 1
ATOM 2760 C CA . GLN A 1 348 ? -3.032 2.883 0.861 1.00 89.88 348 GLN A CA 1
ATOM 2761 C C . GLN A 1 348 ? -1.632 2.989 0.261 1.00 89.88 348 GLN A C 1
ATOM 2763 O O . GLN A 1 348 ? -1.263 4.056 -0.224 1.00 89.88 348 GLN A O 1
ATOM 2768 N N . ALA A 1 349 ? -0.869 1.892 0.200 1.00 90.50 349 ALA A N 1
ATOM 2769 C CA . ALA A 1 349 ? 0.519 1.951 -0.268 1.00 90.50 349 ALA A CA 1
ATOM 2770 C C . ALA A 1 349 ? 0.678 2.626 -1.639 1.00 90.50 349 ALA A C 1
ATOM 2772 O O . ALA A 1 349 ? 1.533 3.505 -1.753 1.00 90.50 349 ALA A O 1
ATOM 2773 N N . PRO A 1 350 ? -0.140 2.306 -2.665 1.00 91.38 350 PRO A N 1
ATOM 2774 C CA . PRO A 1 350 ? -0.017 2.949 -3.968 1.00 91.38 350 PRO A CA 1
ATOM 2775 C C . PRO A 1 350 ? -0.271 4.461 -3.923 1.00 91.38 350 PRO A C 1
ATOM 2777 O O . PRO A 1 350 ? 0.380 5.207 -4.648 1.00 91.38 350 PRO A O 1
ATOM 2780 N N . ARG A 1 351 ? -1.194 4.921 -3.068 1.00 87.69 351 ARG A N 1
ATOM 2781 C CA . ARG A 1 351 ? -1.530 6.347 -2.900 1.00 87.69 351 ARG A CA 1
ATOM 2782 C C . ARG A 1 351 ? -0.399 7.106 -2.208 1.00 87.69 351 ARG A C 1
ATOM 2784 O O . ARG A 1 351 ? -0.101 8.238 -2.575 1.00 87.69 351 ARG A O 1
ATOM 2791 N N . GLU A 1 352 ? 0.272 6.447 -1.269 1.00 82.12 352 GLU A N 1
ATOM 2792 C CA . GLU A 1 352 ? 1.385 7.022 -0.515 1.00 82.12 352 GLU A CA 1
ATOM 2793 C C . GLU A 1 352 ? 2.669 7.136 -1.345 1.00 82.12 352 GLU A C 1
ATOM 2795 O O . GLU A 1 352 ? 3.371 8.140 -1.225 1.00 82.12 352 GLU A O 1
ATOM 2800 N N . VAL A 1 353 ? 2.981 6.157 -2.207 1.00 83.00 353 VAL A N 1
ATOM 2801 C CA . VAL A 1 353 ? 4.335 6.033 -2.795 1.00 83.00 353 VAL A CA 1
ATOM 2802 C C . VAL A 1 353 ? 4.435 6.208 -4.309 1.00 83.00 353 VAL A C 1
ATOM 2804 O O . VAL A 1 353 ? 5.547 6.339 -4.800 1.00 83.00 353 VAL A O 1
ATOM 2807 N N . LEU A 1 354 ? 3.333 6.170 -5.066 1.00 86.69 354 LEU A N 1
ATOM 2808 C CA . LEU A 1 354 ? 3.400 6.314 -6.527 1.00 86.69 354 LEU A CA 1
ATOM 2809 C C . LEU A 1 354 ? 3.237 7.784 -6.934 1.00 86.69 354 LEU A C 1
ATOM 2811 O O . LEU A 1 354 ? 2.308 8.462 -6.481 1.00 86.69 354 LEU A O 1
ATOM 2815 N N . ARG A 1 355 ? 4.115 8.279 -7.806 1.00 84.50 355 ARG A N 1
ATOM 2816 C CA . ARG A 1 355 ? 4.090 9.620 -8.410 1.00 84.50 355 ARG A CA 1
ATOM 2817 C C . ARG A 1 355 ? 4.165 9.552 -9.935 1.00 84.50 355 ARG A C 1
ATOM 2819 O O . ARG A 1 355 ? 4.244 8.480 -10.535 1.00 84.50 355 ARG A O 1
ATOM 2826 N N . GLY A 1 356 ? 4.037 10.717 -10.573 1.00 84.81 356 GLY A N 1
ATOM 2827 C CA . GLY A 1 356 ? 4.067 10.869 -12.029 1.00 84.81 356 GLY A CA 1
ATOM 2828 C C . GLY A 1 356 ? 3.262 9.796 -12.769 1.00 84.81 356 GLY A C 1
ATOM 2829 O O . GLY A 1 356 ? 2.110 9.501 -12.439 1.00 84.81 356 GLY A O 1
ATOM 2830 N N . THR A 1 357 ? 3.897 9.149 -13.748 1.00 87.12 357 THR A N 1
ATOM 2831 C CA . THR A 1 357 ? 3.274 8.104 -14.571 1.00 87.12 357 THR A CA 1
ATOM 2832 C C . THR A 1 357 ? 2.896 6.836 -13.803 1.00 87.12 357 THR A C 1
ATOM 2834 O O . THR A 1 357 ? 2.001 6.113 -14.248 1.00 87.12 357 THR A O 1
ATOM 2837 N N . ASN A 1 358 ? 3.502 6.568 -12.641 1.00 90.06 358 ASN A N 1
ATOM 2838 C CA . ASN A 1 358 ? 3.168 5.403 -11.824 1.00 90.06 358 ASN A CA 1
ATOM 2839 C C . ASN A 1 358 ? 1.797 5.542 -11.140 1.00 90.06 358 ASN A C 1
ATOM 2841 O O . ASN A 1 358 ? 1.148 4.522 -10.895 1.00 90.06 358 ASN A O 1
ATOM 2845 N N . LYS A 1 359 ? 1.293 6.768 -10.899 1.00 88.81 359 LYS A N 1
ATOM 2846 C CA . LYS A 1 359 ? -0.025 7.015 -10.267 1.00 88.81 359 LYS A CA 1
ATOM 2847 C C . LYS A 1 359 ? -1.177 6.274 -10.957 1.00 88.81 359 LYS A C 1
ATOM 2849 O O . LYS A 1 359 ? -2.155 5.906 -10.310 1.00 88.81 359 LYS A O 1
ATOM 2854 N N . ARG A 1 360 ? -1.063 5.970 -12.254 1.00 88.88 360 ARG A N 1
ATOM 2855 C CA . ARG A 1 360 ? -2.085 5.202 -12.986 1.00 88.88 360 ARG A CA 1
ATOM 2856 C C . ARG A 1 360 ? -2.339 3.799 -12.413 1.00 88.88 360 ARG A C 1
ATOM 2858 O O . ARG A 1 360 ? -3.436 3.261 -12.573 1.00 88.88 360 ARG A O 1
ATOM 2865 N N . TYR A 1 361 ? -1.338 3.199 -11.757 1.00 92.38 361 TYR A N 1
ATOM 2866 C CA . TYR A 1 361 ? -1.450 1.873 -11.142 1.00 92.38 361 TYR A CA 1
ATOM 2867 C C . TYR A 1 361 ? -2.384 1.879 -9.932 1.00 92.38 361 TYR A C 1
ATOM 2869 O O . TYR A 1 361 ? -2.962 0.841 -9.623 1.00 92.38 361 TYR A O 1
ATOM 2877 N N . ILE A 1 362 ? -2.581 3.025 -9.275 1.00 92.88 362 ILE A N 1
ATOM 2878 C CA . ILE A 1 362 ? -3.462 3.142 -8.109 1.00 92.88 362 ILE A CA 1
ATOM 2879 C C . ILE A 1 362 ? -4.864 2.651 -8.487 1.00 92.88 362 ILE A C 1
ATOM 2881 O O . ILE A 1 362 ? -5.335 1.631 -7.989 1.00 92.88 362 ILE A O 1
ATOM 2885 N N . ASN A 1 363 ? -5.495 3.332 -9.446 1.00 89.25 363 ASN A N 1
ATOM 2886 C CA . ASN A 1 363 ? -6.900 3.090 -9.769 1.00 89.25 363 ASN A CA 1
ATOM 2887 C C . ASN A 1 363 ? -7.110 1.989 -10.808 1.00 89.25 363 ASN A C 1
ATOM 2889 O O . ASN A 1 363 ? -8.122 1.293 -10.766 1.00 89.25 363 ASN A O 1
ATOM 2893 N N . SER A 1 364 ? -6.166 1.822 -11.736 1.00 89.50 364 SER A N 1
ATOM 2894 C CA . SER A 1 364 ? -6.319 0.864 -12.839 1.00 89.50 364 SER A CA 1
ATOM 2895 C C . SER A 1 364 ? -5.729 -0.516 -12.533 1.00 89.50 364 SER A C 1
ATOM 2897 O O . SER A 1 364 ? -5.992 -1.454 -13.282 1.00 89.50 364 SER A O 1
ATOM 2899 N N . TYR A 1 365 ? -4.945 -0.657 -11.456 1.00 93.94 365 TYR A N 1
ATOM 2900 C CA . TYR A 1 365 ? -4.325 -1.927 -11.068 1.00 93.94 365 TYR A CA 1
ATOM 2901 C C . TYR A 1 365 ? -4.686 -2.341 -9.640 1.00 93.94 365 TYR A C 1
ATOM 2903 O O . TYR A 1 365 ? -5.388 -3.332 -9.468 1.00 93.94 365 TYR A O 1
ATOM 2911 N N . PHE A 1 366 ? -4.238 -1.606 -8.616 1.00 96.06 366 PHE A N 1
ATOM 2912 C CA . PHE A 1 366 ? -4.320 -2.052 -7.218 1.00 96.06 366 PHE A CA 1
ATOM 2913 C C . PHE A 1 366 ? -5.721 -1.928 -6.597 1.00 96.06 366 PHE A C 1
ATOM 2915 O O . PHE A 1 366 ? -6.120 -2.812 -5.834 1.00 96.06 366 PHE A O 1
ATOM 2922 N N . ASP A 1 367 ? -6.505 -0.917 -6.990 1.00 95.06 367 ASP A N 1
ATOM 2923 C CA . ASP A 1 367 ? -7.902 -0.758 -6.552 1.00 95.06 367 ASP A CA 1
ATOM 2924 C C . ASP A 1 367 ? -8.779 -1.967 -6.953 1.00 95.06 367 ASP A C 1
ATOM 2926 O O . ASP A 1 367 ? -9.729 -2.329 -6.255 1.00 95.06 367 ASP A O 1
ATOM 2930 N N . VAL A 1 368 ? -8.463 -2.641 -8.066 1.00 94.69 368 VAL A N 1
ATOM 2931 C CA . VAL A 1 368 ? -9.271 -3.747 -8.606 1.00 94.69 368 VAL A CA 1
ATOM 2932 C C . VAL A 1 368 ? -9.310 -4.970 -7.671 1.00 94.69 368 VAL A C 1
ATOM 2934 O O . VAL A 1 368 ? -10.414 -5.381 -7.290 1.00 94.69 368 VAL A O 1
ATOM 2937 N N . PRO A 1 369 ? -8.175 -5.592 -7.288 1.00 96.81 369 PRO A N 1
ATOM 2938 C CA . PRO A 1 369 ? -8.176 -6.740 -6.389 1.00 96.81 369 PRO A CA 1
ATOM 2939 C C . PRO A 1 369 ? -8.564 -6.369 -4.951 1.00 96.81 369 PRO A C 1
ATOM 2941 O O . PRO A 1 369 ? -9.283 -7.145 -4.320 1.00 96.81 369 PRO A O 1
ATOM 2944 N N . VAL A 1 370 ? -8.186 -5.191 -4.435 1.00 97.81 370 VAL A N 1
ATOM 2945 C CA . VAL A 1 370 ? -8.541 -4.803 -3.055 1.00 97.81 370 VAL A CA 1
ATOM 2946 C C . VAL A 1 370 ? -10.029 -4.523 -2.893 1.00 97.81 370 VAL A C 1
ATOM 2948 O O . VAL A 1 370 ? -10.618 -4.899 -1.884 1.00 97.81 370 VAL A O 1
ATOM 2951 N N . ARG A 1 371 ? -10.695 -3.989 -3.921 1.00 97.31 371 ARG A N 1
ATOM 2952 C CA . ARG A 1 371 ? -12.157 -3.867 -3.925 1.00 97.31 371 ARG A CA 1
ATOM 2953 C C . ARG A 1 371 ? -12.842 -5.234 -3.891 1.00 97.31 371 ARG A C 1
ATOM 2955 O O . ARG A 1 371 ? -13.808 -5.422 -3.152 1.00 97.31 371 ARG A O 1
ATOM 2962 N N . LYS A 1 372 ? -12.338 -6.217 -4.652 1.00 97.31 372 LYS A N 1
ATOM 2963 C CA . LYS A 1 372 ? -12.840 -7.606 -4.597 1.00 97.31 372 LYS A CA 1
ATOM 2964 C C . LYS A 1 372 ? -12.638 -8.212 -3.202 1.00 97.31 372 LYS A C 1
ATOM 2966 O O . LYS A 1 372 ? -13.538 -8.893 -2.713 1.00 97.31 372 LYS A O 1
ATOM 2971 N N . LEU A 1 373 ? -11.497 -7.941 -2.562 1.00 98.12 373 LEU A N 1
ATOM 2972 C CA . LEU A 1 373 ? -11.219 -8.347 -1.183 1.00 98.12 373 LEU A CA 1
ATOM 2973 C C . LEU A 1 373 ? -12.208 -7.703 -0.203 1.00 98.12 373 LEU A C 1
ATOM 2975 O O . LEU A 1 373 ? -12.859 -8.427 0.544 1.00 98.12 373 LEU A O 1
ATOM 2979 N N . ALA A 1 374 ? -12.388 -6.381 -0.249 1.00 98.12 374 ALA A N 1
ATOM 2980 C CA . ALA A 1 374 ? -13.299 -5.655 0.635 1.00 98.12 374 ALA A CA 1
ATOM 2981 C C . ALA A 1 374 ? -14.737 -6.193 0.543 1.00 98.12 374 ALA A C 1
ATOM 2983 O O . ALA A 1 374 ? -15.340 -6.518 1.566 1.00 98.12 374 ALA A O 1
ATOM 2984 N N . ARG A 1 375 ? -15.264 -6.414 -0.672 1.00 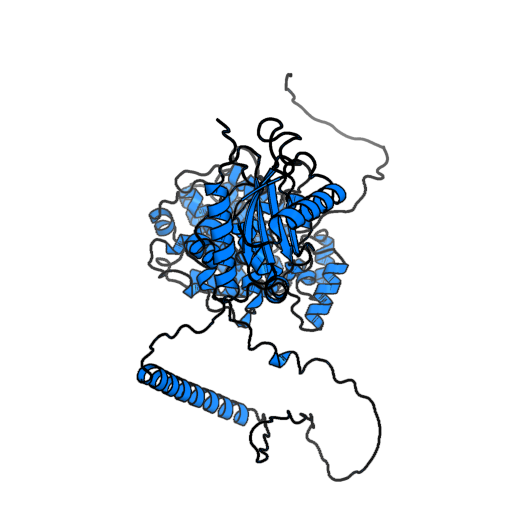98.25 375 ARG A N 1
ATOM 2985 C CA . ARG A 1 375 ? -16.593 -7.031 -0.868 1.00 98.25 375 ARG A CA 1
ATOM 2986 C C . ARG A 1 375 ? -16.711 -8.399 -0.191 1.00 98.25 375 ARG A C 1
ATOM 2988 O O . ARG A 1 375 ? -17.751 -8.699 0.387 1.00 98.25 375 ARG A O 1
ATOM 2995 N N . LYS A 1 376 ? -15.656 -9.219 -0.230 1.00 98.00 376 LYS A N 1
ATOM 2996 C CA . LYS A 1 376 ? -15.633 -10.524 0.450 1.00 98.00 376 LYS A CA 1
ATOM 2997 C C . LYS A 1 376 ? -15.557 -10.378 1.962 1.00 98.00 376 LYS A C 1
ATOM 2999 O O . LYS A 1 376 ? -16.347 -11.011 2.650 1.00 98.00 376 LYS A O 1
ATOM 3004 N N . LEU A 1 377 ? -14.663 -9.528 2.469 1.00 98.19 377 LEU A N 1
ATOM 3005 C CA . LEU A 1 377 ? -14.499 -9.284 3.904 1.00 98.19 377 LEU A CA 1
ATOM 3006 C C . LEU A 1 377 ? -15.808 -8.803 4.540 1.00 98.19 377 LEU A C 1
ATOM 3008 O O . LEU A 1 377 ? -16.239 -9.370 5.537 1.00 98.19 377 LEU A O 1
ATOM 3012 N N . PHE A 1 378 ? -16.479 -7.826 3.927 1.00 97.56 378 PHE A N 1
ATOM 3013 C CA . PHE A 1 378 ? -17.755 -7.277 4.406 1.00 97.56 378 PHE A CA 1
ATOM 3014 C C . PHE A 1 378 ? -18.989 -8.114 4.027 1.00 97.56 378 PHE A C 1
ATOM 3016 O O . PHE A 1 378 ? -20.103 -7.791 4.453 1.00 97.56 378 PHE A O 1
ATOM 3023 N N . GLY A 1 379 ? -18.796 -9.178 3.241 1.00 96.94 379 GLY A N 1
ATOM 3024 C CA . GLY A 1 379 ? -19.789 -10.214 2.955 1.00 96.94 379 GLY A CA 1
ATOM 3025 C C . GLY A 1 379 ? -19.730 -11.408 3.916 1.00 96.94 379 GLY A C 1
ATOM 3026 O O . GLY A 1 379 ? -20.613 -12.263 3.869 1.00 96.94 379 GLY A O 1
ATOM 3027 N N . LEU A 1 380 ? -18.715 -11.482 4.784 1.00 97.44 380 LEU A N 1
ATOM 3028 C CA . LEU A 1 380 ? -18.639 -12.486 5.846 1.00 97.44 380 LEU A CA 1
ATOM 3029 C C . LEU A 1 380 ? -19.752 -12.275 6.893 1.00 97.44 380 LEU A C 1
ATOM 3031 O O . LEU A 1 380 ? -20.218 -11.145 7.077 1.00 97.44 380 LEU A O 1
ATOM 3035 N N . PRO A 1 381 ? -20.137 -13.331 7.639 1.00 97.31 381 PRO A N 1
ATOM 3036 C CA . PRO A 1 381 ? -20.958 -13.190 8.842 1.00 97.31 381 PRO A CA 1
ATOM 3037 C C . PRO A 1 381 ? -20.389 -12.129 9.793 1.00 97.31 381 PRO A C 1
ATOM 3039 O O . PRO A 1 381 ? -19.167 -11.986 9.903 1.00 97.31 381 PRO A O 1
ATOM 3042 N N . LYS A 1 382 ? -21.253 -11.392 10.504 1.00 94.00 382 LYS A N 1
ATOM 3043 C CA . LYS A 1 382 ? -20.848 -10.256 11.359 1.00 94.00 382 LYS A CA 1
ATOM 3044 C C . LYS A 1 382 ? -19.825 -10.655 12.428 1.00 94.00 382 LYS A C 1
ATOM 3046 O O . LYS A 1 382 ? -18.965 -9.860 12.800 1.00 94.00 382 LYS A O 1
ATOM 3051 N N . GLU A 1 383 ? -19.869 -11.902 12.873 1.00 95.12 383 GLU A N 1
ATOM 3052 C CA . GLU A 1 383 ? -18.963 -12.487 13.857 1.00 95.12 383 GLU A CA 1
ATOM 3053 C C . GLU A 1 383 ? -17.583 -12.803 13.260 1.00 95.12 383 GLU A C 1
ATOM 3055 O O . GLU A 1 383 ? -16.595 -12.826 13.982 1.00 95.12 383 GLU A O 1
ATOM 3060 N N . GLN A 1 384 ? -17.489 -13.019 11.945 1.00 95.94 384 GLN A N 1
ATOM 3061 C CA . GLN A 1 384 ? -16.248 -13.345 11.224 1.00 95.94 384 GLN A CA 1
ATOM 3062 C C . GLN A 1 384 ? -15.615 -12.142 10.526 1.00 95.94 384 GLN A C 1
ATOM 3064 O O . GLN A 1 384 ? -14.470 -12.213 10.072 1.00 95.94 384 GLN A O 1
ATOM 3069 N N . ARG A 1 385 ? -16.343 -11.032 10.442 1.00 96.88 385 ARG A N 1
ATOM 3070 C CA . ARG A 1 385 ? -15.866 -9.801 9.825 1.00 96.88 385 ARG A CA 1
ATOM 3071 C C . ARG A 1 385 ? -14.621 -9.242 10.539 1.00 96.88 385 ARG A C 1
ATOM 3073 O O . ARG A 1 385 ? -14.528 -9.334 11.769 1.00 96.88 385 ARG A O 1
ATOM 3080 N N . PRO A 1 386 ? -13.660 -8.666 9.792 1.00 97.12 386 PRO A N 1
ATOM 3081 C CA . PRO A 1 386 ? -12.444 -8.097 10.373 1.00 97.12 386 PRO A CA 1
ATOM 3082 C C . PRO A 1 386 ? -12.700 -6.780 11.119 1.00 97.12 386 PRO A C 1
ATOM 3084 O O . PRO A 1 386 ? -11.896 -6.405 11.961 1.00 97.12 386 PRO A O 1
ATOM 3087 N N . ASP A 1 387 ? -13.822 -6.100 10.863 1.00 96.69 387 ASP A N 1
ATOM 3088 C CA . ASP A 1 387 ? -14.225 -4.879 11.570 1.00 96.69 387 ASP A CA 1
ATOM 3089 C C . ASP A 1 387 ? -15.016 -5.147 12.864 1.00 96.69 387 ASP A C 1
ATOM 3091 O O . ASP A 1 387 ? -15.524 -4.220 13.491 1.00 96.69 387 ASP A O 1
ATOM 3095 N N . ASN A 1 388 ? -15.158 -6.402 13.293 1.00 96.75 388 ASN A N 1
ATOM 3096 C CA . ASN A 1 388 ? -15.850 -6.722 14.538 1.00 96.75 388 ASN A CA 1
ATOM 3097 C C . ASN A 1 388 ? -15.016 -6.279 15.760 1.00 96.75 388 ASN A C 1
ATOM 3099 O O . ASN A 1 388 ? -13.960 -6.854 16.028 1.00 96.75 388 ASN A O 1
ATOM 3103 N N . LEU A 1 389 ? -15.507 -5.300 16.534 1.00 95.44 389 LEU A N 1
ATOM 3104 C CA . LEU A 1 389 ? -14.784 -4.735 17.686 1.00 95.44 389 LEU A CA 1
ATOM 3105 C C . LEU A 1 389 ? -14.410 -5.769 18.739 1.00 95.44 389 LEU A C 1
ATOM 3107 O O . LEU A 1 389 ? -13.299 -5.724 19.254 1.00 95.44 389 LEU A O 1
ATOM 3111 N N . VAL A 1 390 ? -15.302 -6.716 19.042 1.00 95.12 390 VAL A N 1
ATOM 3112 C CA . VAL A 1 390 ? -15.028 -7.754 20.046 1.00 95.12 390 VAL A CA 1
ATOM 3113 C C . VAL A 1 390 ? -13.801 -8.561 19.630 1.00 95.12 390 VAL A C 1
ATOM 3115 O O . VAL A 1 390 ? -12.933 -8.839 20.452 1.00 95.12 390 VAL A O 1
ATOM 3118 N N . ARG A 1 391 ? -13.677 -8.872 18.337 1.00 95.56 391 ARG A N 1
ATOM 3119 C CA . ARG A 1 391 ? -12.512 -9.583 17.802 1.00 95.56 391 ARG A CA 1
ATOM 3120 C C . ARG A 1 391 ? -11.261 -8.725 17.749 1.00 95.56 391 ARG A C 1
ATOM 3122 O O . ARG A 1 391 ? -10.197 -9.201 18.130 1.00 95.56 391 ARG A O 1
ATOM 3129 N N . MET A 1 392 ? -11.387 -7.477 17.306 1.00 96.19 392 MET A N 1
ATOM 3130 C CA . MET A 1 392 ? -10.265 -6.536 17.269 1.00 96.19 392 MET A CA 1
ATOM 3131 C C . MET A 1 392 ? -9.700 -6.291 18.673 1.00 96.19 392 MET A C 1
ATOM 3133 O O . MET A 1 392 ? -8.489 -6.226 18.844 1.00 96.19 392 MET A O 1
ATOM 3137 N N . MET A 1 393 ? -10.552 -6.228 19.694 1.00 95.69 393 MET A N 1
ATOM 3138 C CA . MET A 1 393 ? -10.122 -6.071 21.083 1.00 95.69 393 MET A CA 1
ATOM 3139 C C . MET A 1 393 ? -9.587 -7.379 21.682 1.00 95.69 393 MET A C 1
ATOM 3141 O O . MET A 1 393 ? -8.651 -7.348 22.475 1.00 95.69 393 MET A O 1
ATOM 3145 N N . ALA A 1 394 ? -10.109 -8.542 21.274 1.00 94.12 394 ALA A N 1
ATOM 3146 C CA . ALA A 1 394 ? -9.628 -9.845 21.748 1.00 94.12 394 ALA A CA 1
ATOM 3147 C C . ALA A 1 394 ? -8.167 -10.150 21.359 1.00 94.12 394 ALA A C 1
ATOM 3149 O O . ALA A 1 394 ? -7.513 -10.940 22.034 1.00 94.12 394 ALA A O 1
ATOM 3150 N N . GLN A 1 395 ? -7.637 -9.516 20.307 1.00 91.25 395 GLN A N 1
ATOM 3151 C CA . GLN A 1 395 ? -6.213 -9.580 19.934 1.00 91.25 395 GLN A CA 1
ATOM 3152 C C . GLN A 1 395 ? -5.340 -8.541 20.673 1.00 91.25 395 GLN A C 1
ATOM 3154 O O . GLN A 1 395 ? -4.159 -8.408 20.366 1.00 91.25 395 GLN A O 1
ATOM 3159 N N . GLY A 1 396 ? -5.901 -7.820 21.651 1.00 93.12 396 GLY A N 1
ATOM 3160 C CA . GLY A 1 396 ? -5.177 -6.879 22.509 1.00 93.12 396 GLY A CA 1
ATOM 3161 C C . GLY A 1 396 ? -5.243 -5.416 22.074 1.00 93.12 396 GLY A C 1
ATOM 3162 O O . GLY A 1 396 ? -4.523 -4.600 22.646 1.00 93.12 396 GLY A O 1
ATOM 3163 N N . TRP A 1 397 ? -6.079 -5.064 21.089 1.00 96.19 397 TRP A N 1
ATOM 3164 C CA . TRP A 1 397 ? -6.236 -3.665 20.688 1.00 96.19 397 TRP A CA 1
ATOM 3165 C C . TRP A 1 397 ? -7.153 -2.895 21.643 1.00 96.19 397 TRP A C 1
ATOM 3167 O O . TRP A 1 397 ? -8.191 -3.396 22.084 1.00 96.19 397 TRP A O 1
ATOM 3177 N N . SER A 1 398 ? -6.796 -1.645 21.919 1.00 96.75 398 SER A N 1
ATOM 3178 C CA . SER A 1 398 ? -7.663 -0.669 22.554 1.00 96.75 398 SER A CA 1
ATOM 3179 C C . SER A 1 398 ? -8.839 -0.354 21.632 1.00 96.75 398 SER A C 1
ATOM 3181 O O . SER A 1 398 ? -8.789 -0.549 20.412 1.00 96.75 398 SER A O 1
ATOM 3183 N N . TYR A 1 399 ? -9.924 0.140 22.224 1.00 95.56 399 TYR A N 1
ATOM 3184 C CA . TYR A 1 399 ? -11.086 0.564 21.450 1.00 95.56 399 TYR A CA 1
ATOM 3185 C C . TYR A 1 399 ? -10.708 1.644 20.426 1.00 95.56 399 TYR A C 1
ATOM 3187 O O . TYR A 1 399 ? -11.076 1.543 19.260 1.00 95.56 399 TYR A O 1
ATOM 3195 N N . ASP A 1 400 ? -9.913 2.625 20.846 1.00 95.12 400 ASP A N 1
ATOM 3196 C CA . ASP A 1 400 ? -9.451 3.731 20.014 1.00 95.12 400 ASP A CA 1
ATOM 3197 C C . ASP A 1 400 ? -8.648 3.243 18.800 1.00 95.12 400 ASP A C 1
ATOM 3199 O O . ASP A 1 400 ? -8.922 3.646 17.665 1.00 95.12 400 ASP A O 1
ATOM 3203 N N . TYR A 1 401 ? -7.706 2.318 19.019 1.00 95.75 401 TYR A N 1
ATOM 3204 C CA . TYR A 1 401 ? -6.932 1.715 17.936 1.00 95.75 401 TYR A CA 1
ATOM 3205 C C . TYR A 1 401 ? -7.830 0.936 16.973 1.00 95.75 401 TYR A C 1
ATOM 3207 O O . TYR A 1 401 ? -7.719 1.084 15.754 1.00 95.75 401 TYR A O 1
ATOM 3215 N N . ALA A 1 402 ? -8.769 0.145 17.502 1.00 96.31 402 ALA A N 1
ATOM 3216 C CA . ALA A 1 402 ? -9.711 -0.613 16.687 1.00 96.31 402 ALA A CA 1
ATOM 3217 C C . ALA A 1 402 ? -10.615 0.299 15.833 1.00 96.31 402 ALA A C 1
ATOM 3219 O O . ALA A 1 402 ? -10.856 -0.001 14.663 1.00 96.31 402 ALA A O 1
ATOM 3220 N N . MET A 1 403 ? -11.061 1.438 16.370 1.00 94.88 403 MET A N 1
ATOM 3221 C CA . MET A 1 403 ? -11.846 2.422 15.617 1.00 94.88 403 MET A CA 1
ATOM 3222 C C . MET A 1 403 ? -11.032 3.095 14.510 1.00 94.88 403 MET A C 1
ATOM 3224 O O . MET A 1 403 ? -11.525 3.228 13.391 1.00 94.88 403 MET A O 1
ATOM 3228 N N . SER A 1 404 ? -9.774 3.448 14.783 1.00 92.25 404 SER A N 1
ATOM 3229 C CA . SER A 1 404 ? -8.855 3.961 13.758 1.00 92.25 404 SER A CA 1
ATOM 3230 C C . SER A 1 404 ? -8.623 2.932 12.640 1.00 92.25 404 SER A C 1
ATOM 3232 O O . SER A 1 404 ? -8.708 3.249 11.456 1.00 92.25 404 SER A O 1
ATOM 3234 N N . ALA A 1 405 ? -8.431 1.662 13.000 1.00 95.12 405 ALA A N 1
ATOM 3235 C CA . ALA A 1 405 ? -8.258 0.557 12.060 1.00 95.12 405 ALA A CA 1
ATOM 3236 C C . ALA A 1 405 ? -9.485 0.305 11.158 1.00 95.12 405 ALA A C 1
ATOM 3238 O O . ALA A 1 405 ? -9.326 0.029 9.966 1.00 95.12 405 ALA A O 1
ATOM 3239 N N . ARG A 1 406 ? -10.709 0.414 11.696 1.00 95.56 406 ARG A N 1
ATOM 3240 C CA . ARG A 1 406 ? -11.967 0.207 10.950 1.00 95.56 406 ARG A CA 1
ATOM 3241 C C . ARG A 1 406 ? -12.080 1.095 9.707 1.00 95.56 406 ARG A C 1
ATOM 3243 O O . ARG A 1 406 ? -12.505 0.617 8.657 1.00 95.56 406 ARG A O 1
ATOM 3250 N N . ILE A 1 407 ? -11.651 2.353 9.809 1.00 94.25 407 ILE A N 1
ATOM 3251 C CA . ILE A 1 407 ? -11.665 3.339 8.712 1.00 94.25 407 ILE A CA 1
ATOM 3252 C C . ILE A 1 407 ? -10.965 2.775 7.471 1.00 94.25 407 ILE A C 1
ATOM 3254 O O . ILE A 1 407 ? -11.505 2.820 6.367 1.00 94.25 407 ILE A O 1
ATOM 3258 N N . TRP A 1 408 ? -9.787 2.184 7.663 1.00 94.88 408 TRP A N 1
ATOM 3259 C CA . TRP A 1 408 ? -8.938 1.699 6.576 1.00 94.88 408 TRP A CA 1
ATOM 3260 C C . TRP A 1 408 ? -9.422 0.387 5.960 1.00 94.88 408 TRP A C 1
ATOM 3262 O O . TRP A 1 408 ? -9.177 0.146 4.782 1.00 94.88 408 TRP A O 1
ATOM 3272 N N . LEU A 1 409 ? -10.160 -0.436 6.712 1.00 96.75 409 LEU A N 1
ATOM 3273 C CA . LEU A 1 409 ? -10.873 -1.581 6.136 1.00 96.75 409 LEU A CA 1
ATOM 3274 C C . LEU A 1 409 ? -11.976 -1.121 5.172 1.00 96.75 409 LEU A C 1
ATOM 3276 O O . LEU A 1 409 ? -12.226 -1.794 4.175 1.00 96.75 409 LEU A O 1
ATOM 3280 N N . LEU A 1 410 ? -12.624 0.015 5.457 1.00 96.25 410 LEU A N 1
ATOM 3281 C CA . LEU A 1 410 ? -13.729 0.547 4.655 1.00 96.25 410 LEU A CA 1
ATOM 3282 C C . LEU A 1 410 ? -13.273 1.400 3.460 1.00 96.25 410 LEU A C 1
ATOM 3284 O O . LEU A 1 410 ? -14.011 1.529 2.480 1.00 96.25 410 LEU A O 1
ATOM 3288 N N . ALA A 1 411 ? -12.058 1.950 3.516 1.00 95.38 411 ALA A N 1
ATOM 3289 C CA . ALA A 1 411 ? -11.495 2.841 2.501 1.00 95.38 411 ALA A CA 1
ATOM 3290 C C . ALA A 1 411 ? -11.625 2.339 1.042 1.00 95.38 411 ALA A C 1
ATOM 3292 O O . ALA A 1 411 ? -12.016 3.145 0.194 1.00 95.38 411 ALA A O 1
ATOM 3293 N N . PRO A 1 412 ? -11.439 1.040 0.710 1.00 97.69 412 PRO A N 1
ATOM 3294 C CA . PRO A 1 412 ? -11.624 0.555 -0.661 1.00 97.69 412 PRO A CA 1
ATOM 3295 C C . PRO A 1 412 ? -13.019 0.814 -1.247 1.00 97.69 412 PRO A C 1
ATOM 3297 O O . PRO A 1 412 ? -13.149 1.031 -2.451 1.00 97.69 412 PRO A O 1
ATOM 3300 N N . PHE A 1 413 ? -14.074 0.804 -0.423 1.00 97.94 413 PHE A N 1
ATOM 3301 C CA . PHE A 1 413 ? -15.421 1.153 -0.881 1.00 97.94 413 PHE A CA 1
ATOM 3302 C C . PHE A 1 413 ? -15.567 2.655 -1.110 1.00 97.94 413 PHE A C 1
ATOM 3304 O O . PHE A 1 413 ? -16.102 3.062 -2.137 1.00 97.94 413 PHE A O 1
ATOM 3311 N N . VAL A 1 414 ? -15.029 3.475 -0.202 1.00 95.56 414 VAL A N 1
ATOM 3312 C CA . VAL A 1 414 ? -15.021 4.945 -0.319 1.00 95.56 414 VAL A CA 1
ATOM 3313 C C . VAL A 1 414 ? -14.273 5.387 -1.580 1.00 95.56 414 VAL A C 1
ATOM 3315 O O . VAL A 1 414 ? -14.702 6.305 -2.280 1.00 95.56 414 VAL A O 1
ATOM 3318 N N . HIS A 1 415 ? -13.191 4.692 -1.928 1.00 95.00 415 HIS A N 1
ATOM 3319 C CA . HIS A 1 415 ? -12.407 4.948 -3.131 1.00 95.00 415 HIS A CA 1
ATOM 3320 C C . HIS A 1 415 ? -12.995 4.355 -4.415 1.00 95.00 415 HIS A C 1
ATOM 3322 O O . HIS A 1 415 ? -12.470 4.647 -5.495 1.00 95.00 415 HIS A O 1
ATOM 3328 N N . SER A 1 416 ? -14.040 3.536 -4.330 1.00 95.75 416 SER A N 1
ATOM 3329 C CA . SER A 1 416 ? -14.628 2.872 -5.490 1.00 95.75 416 SER A CA 1
ATOM 3330 C C . SER A 1 416 ? -15.472 3.840 -6.318 1.00 95.75 416 SER A C 1
ATOM 3332 O O . SER A 1 416 ? -16.282 4.596 -5.785 1.00 95.75 416 SER A O 1
ATOM 3334 N N . GLU A 1 417 ? -15.334 3.771 -7.643 1.00 96.12 417 GLU A N 1
ATOM 3335 C CA . GLU A 1 417 ? -16.222 4.445 -8.607 1.00 96.12 417 GLU A CA 1
ATOM 3336 C C . GLU A 1 417 ? -17.511 3.634 -8.877 1.00 96.12 417 GLU A C 1
ATOM 3338 O O . GLU A 1 417 ? -18.111 3.733 -9.940 1.00 96.12 417 GLU A O 1
ATOM 3343 N N . ASP A 1 418 ? -17.926 2.785 -7.934 1.00 96.38 418 ASP A N 1
ATOM 3344 C CA . ASP A 1 418 ? -19.133 1.959 -8.005 1.00 96.38 418 ASP A CA 1
ATOM 3345 C C . ASP A 1 418 ? -20.152 2.462 -6.977 1.00 96.38 418 ASP A C 1
ATOM 3347 O O . ASP A 1 418 ? -19.851 2.562 -5.787 1.00 96.38 418 ASP A O 1
ATOM 3351 N N . ILE A 1 419 ? -21.363 2.789 -7.432 1.00 96.19 419 ILE A N 1
ATOM 3352 C CA . ILE A 1 419 ? -22.399 3.340 -6.551 1.00 96.19 419 ILE A CA 1
ATOM 3353 C C . ILE A 1 419 ? -22.852 2.345 -5.474 1.00 96.19 419 ILE A C 1
ATOM 3355 O O . ILE A 1 419 ? -23.146 2.767 -4.362 1.00 96.19 419 ILE A O 1
ATOM 3359 N N . GLY A 1 420 ? -22.841 1.039 -5.756 1.00 97.19 420 GLY A N 1
ATOM 3360 C CA . GLY A 1 420 ? -23.192 0.016 -4.774 1.00 97.19 420 GLY A CA 1
ATOM 3361 C C . GLY A 1 420 ? -22.159 -0.079 -3.652 1.00 97.19 420 GLY A C 1
ATOM 3362 O O . GLY A 1 420 ? -22.525 -0.256 -2.493 1.00 97.19 420 GLY A O 1
ATOM 3363 N N . ASP A 1 421 ? -20.873 0.116 -3.958 1.00 97.44 421 ASP A N 1
ATOM 3364 C CA . ASP A 1 421 ? -19.839 0.225 -2.919 1.00 97.44 421 ASP A CA 1
ATOM 3365 C C . ASP A 1 421 ? -20.002 1.507 -2.088 1.00 97.44 421 ASP A C 1
ATOM 3367 O O . ASP A 1 421 ? -19.852 1.471 -0.866 1.00 97.44 421 ASP A O 1
ATOM 3371 N N . GLN A 1 422 ? -20.347 2.628 -2.732 1.00 96.44 422 GLN A N 1
ATOM 3372 C CA . GLN A 1 422 ? -20.619 3.895 -2.044 1.00 96.44 422 GLN A CA 1
ATOM 3373 C C . GLN A 1 422 ? -21.820 3.777 -1.096 1.00 96.44 422 GLN A C 1
ATOM 3375 O O . GLN A 1 422 ? -21.756 4.241 0.037 1.00 96.44 422 GLN A O 1
ATOM 3380 N N . GLU A 1 423 ? -22.900 3.124 -1.515 1.00 96.50 423 GLU A N 1
ATOM 3381 C CA . GLU A 1 423 ? -24.055 2.851 -0.652 1.00 96.50 423 GLU A CA 1
ATOM 3382 C C . GLU A 1 423 ? -23.676 1.910 0.494 1.00 96.50 423 GLU A C 1
ATOM 3384 O O . GLU A 1 423 ? -24.001 2.174 1.652 1.00 96.50 423 GLU A O 1
ATOM 3389 N N . ARG A 1 424 ? -22.893 0.865 0.200 1.00 96.88 424 ARG A N 1
ATOM 3390 C CA . ARG A 1 424 ? -22.460 -0.103 1.207 1.00 96.88 424 ARG A CA 1
ATOM 3391 C C . ARG A 1 424 ? -21.604 0.524 2.304 1.00 96.88 424 ARG A C 1
ATOM 3393 O O . ARG A 1 424 ? -21.787 0.196 3.475 1.00 96.88 424 ARG A O 1
ATOM 3400 N N . GLN A 1 425 ? -20.677 1.418 1.959 1.00 96.19 425 GLN A N 1
ATOM 3401 C CA . GLN A 1 425 ? -19.873 2.097 2.977 1.00 96.19 425 GLN A CA 1
ATOM 3402 C C . GLN A 1 425 ? -20.700 3.070 3.826 1.00 96.19 425 GLN A C 1
ATOM 3404 O O . GLN A 1 425 ? -20.429 3.192 5.019 1.00 96.19 425 GLN A O 1
ATOM 3409 N N . LEU A 1 426 ? -21.747 3.698 3.270 1.00 96.50 426 LEU A N 1
ATOM 3410 C CA . LEU A 1 426 ? -22.661 4.544 4.048 1.00 96.50 426 LEU A CA 1
ATOM 3411 C C . LEU A 1 426 ? -23.452 3.736 5.078 1.00 96.50 426 LEU A C 1
ATOM 3413 O O . LEU A 1 426 ? -23.577 4.170 6.218 1.00 96.50 426 LEU A O 1
ATOM 3417 N N . GLU A 1 427 ? -23.942 2.550 4.708 1.00 97.00 427 GLU A N 1
ATOM 3418 C CA . GLU A 1 427 ? -24.628 1.654 5.648 1.00 97.00 427 GLU A CA 1
ATOM 3419 C C . GLU A 1 427 ? -23.722 1.275 6.827 1.00 97.00 427 GLU A C 1
ATOM 3421 O O . GLU A 1 427 ? -24.125 1.368 7.986 1.00 97.00 427 GLU A O 1
ATOM 3426 N N . ILE A 1 428 ? -22.486 0.867 6.527 1.00 96.81 428 ILE A N 1
ATOM 3427 C CA . ILE A 1 428 ? -21.519 0.421 7.537 1.00 96.81 428 ILE A CA 1
ATOM 3428 C C . ILE A 1 428 ? -21.057 1.593 8.412 1.00 96.81 428 ILE A C 1
ATOM 3430 O O . ILE A 1 428 ? -20.986 1.467 9.633 1.00 96.81 428 ILE A O 1
ATOM 3434 N N . SER A 1 429 ? -20.751 2.744 7.811 1.00 96.00 429 SER A N 1
ATOM 3435 C CA . SER A 1 429 ? -20.317 3.920 8.569 1.00 96.00 429 SER A CA 1
ATOM 3436 C C . SER A 1 429 ? -21.440 4.519 9.418 1.00 96.00 429 SER A C 1
ATOM 3438 O O . SER A 1 429 ? -21.156 5.024 10.500 1.00 96.00 429 SER A O 1
ATOM 3440 N N . GLU A 1 430 ? -22.710 4.415 9.009 1.00 96.62 430 GLU A N 1
ATOM 3441 C CA . GLU A 1 430 ? -23.856 4.787 9.851 1.00 96.62 430 GLU A CA 1
ATOM 3442 C C . GLU A 1 430 ? -24.036 3.828 11.038 1.00 96.62 430 GLU A C 1
ATOM 3444 O O . GLU A 1 430 ? -24.337 4.285 12.141 1.00 96.62 430 GLU A O 1
ATOM 3449 N N . GLU A 1 431 ? -23.814 2.521 10.855 1.00 95.81 431 GLU A N 1
ATOM 3450 C CA . GLU A 1 431 ? -23.791 1.554 11.963 1.00 95.81 431 GLU A CA 1
ATOM 3451 C C . GLU A 1 431 ? -22.722 1.941 12.995 1.00 95.81 431 GLU A C 1
ATOM 3453 O O . GLU A 1 431 ? -23.029 2.102 14.177 1.00 95.81 431 GLU A O 1
ATOM 3458 N N . TRP A 1 432 ? -21.487 2.187 12.549 1.00 96.31 432 TRP A N 1
ATOM 3459 C CA . TRP A 1 432 ? -20.397 2.601 13.438 1.00 96.31 432 TRP A CA 1
ATOM 3460 C C . TRP A 1 432 ? -20.647 3.963 14.087 1.00 96.31 432 TRP A C 1
ATOM 3462 O O . TRP A 1 432 ? -20.323 4.148 15.259 1.00 96.31 432 TRP A O 1
ATOM 3472 N N . ARG A 1 433 ? -21.246 4.913 13.357 1.00 97.12 433 ARG A N 1
ATOM 3473 C CA . ARG A 1 433 ? -21.637 6.222 13.895 1.00 97.12 433 ARG A CA 1
ATOM 3474 C C . ARG A 1 433 ? -22.579 6.056 15.083 1.00 97.12 433 ARG A C 1
ATOM 3476 O O . ARG A 1 433 ? -22.312 6.632 16.131 1.00 97.12 433 ARG A O 1
ATOM 3483 N N . ARG A 1 434 ? -23.623 5.231 14.952 1.00 97.06 434 ARG A N 1
ATOM 3484 C CA . ARG A 1 434 ? -24.571 4.954 16.046 1.00 97.06 434 ARG A CA 1
ATOM 3485 C C . ARG A 1 434 ? -23.903 4.278 17.240 1.00 97.06 434 ARG A C 1
ATOM 3487 O O . ARG A 1 434 ? -24.177 4.670 18.368 1.00 97.06 434 ARG A O 1
ATOM 3494 N N . GLU A 1 435 ? -23.007 3.317 16.998 1.00 95.25 435 GLU A N 1
ATOM 3495 C CA . GLU A 1 435 ? -22.223 2.673 18.065 1.00 95.25 435 GLU A CA 1
ATOM 3496 C C . GLU A 1 435 ? -21.406 3.705 18.867 1.00 95.25 435 GLU A C 1
ATOM 3498 O O . GLU A 1 435 ? -21.331 3.625 20.094 1.00 95.25 435 GLU A O 1
ATOM 3503 N N . ILE A 1 436 ? -20.807 4.696 18.195 1.00 96.25 436 ILE A N 1
ATOM 3504 C CA . ILE A 1 436 ? -20.057 5.769 18.865 1.00 96.25 436 ILE A CA 1
ATOM 3505 C C . ILE A 1 436 ? -20.996 6.689 19.637 1.00 96.25 436 ILE A C 1
ATOM 3507 O O . ILE A 1 436 ? -20.714 6.964 20.798 1.00 96.25 436 ILE A O 1
ATOM 3511 N N . GLU A 1 437 ? -22.094 7.141 19.026 1.00 97.19 437 GLU A N 1
ATOM 3512 C CA . GLU A 1 437 ? -23.070 8.021 19.681 1.00 97.19 437 GLU A CA 1
ATOM 3513 C C . GLU A 1 437 ? -23.632 7.395 20.960 1.00 97.19 437 GLU A C 1
ATOM 3515 O O . GLU A 1 437 ? -23.707 8.057 21.993 1.00 97.19 437 GLU A O 1
ATOM 3520 N N . GLU A 1 438 ? -23.973 6.105 20.915 1.00 96.94 438 GLU A N 1
ATOM 3521 C CA . GLU A 1 438 ? -24.432 5.351 22.082 1.00 96.94 438 GLU A CA 1
ATOM 3522 C C . GLU A 1 438 ? -23.344 5.261 23.158 1.00 96.94 438 GLU A C 1
ATOM 3524 O O . GLU A 1 438 ? -23.618 5.463 24.341 1.00 96.94 438 GLU A O 1
ATOM 3529 N N . ARG A 1 439 ? -22.094 5.002 22.756 1.00 94.81 439 ARG A N 1
ATOM 3530 C CA . ARG A 1 439 ? -20.968 4.868 23.685 1.00 94.81 439 ARG A CA 1
ATOM 3531 C C . ARG A 1 439 ? -20.630 6.172 24.401 1.00 94.81 439 ARG A C 1
ATOM 3533 O O . ARG A 1 439 ? -20.320 6.136 25.590 1.00 94.81 439 ARG A O 1
ATOM 3540 N N . VAL A 1 440 ? -20.600 7.290 23.677 1.00 95.88 440 VAL A N 1
ATOM 3541 C CA . VAL A 1 440 ? -20.175 8.587 24.230 1.00 95.88 440 VAL A CA 1
ATOM 3542 C C . VAL A 1 440 ? -21.345 9.398 24.790 1.00 95.88 440 VAL A C 1
ATOM 3544 O O . VAL A 1 440 ? -21.123 10.316 25.572 1.00 95.88 440 VAL A O 1
ATOM 3547 N N . GLY A 1 441 ? -22.588 9.055 24.434 1.00 96.44 441 GLY A N 1
ATOM 3548 C CA . GLY A 1 441 ? -23.785 9.793 24.844 1.00 96.44 441 GLY A CA 1
ATOM 3549 C C . GLY A 1 441 ? -23.971 11.130 24.116 1.00 96.44 441 GLY A C 1
ATOM 3550 O O . GLY A 1 441 ? -24.767 11.959 24.553 1.00 96.44 441 GLY A O 1
ATOM 3551 N N . GLU A 1 442 ? -23.254 11.348 23.012 1.00 95.50 442 GLU A N 1
ATOM 3552 C CA . GLU A 1 442 ? -23.301 12.565 22.196 1.00 95.50 442 GLU A CA 1
ATOM 3553 C C . GLU A 1 442 ? -23.763 12.210 20.784 1.00 95.50 442 GLU A C 1
ATOM 3555 O O . GLU A 1 442 ? -23.260 11.273 20.171 1.00 95.50 442 GLU A O 1
ATOM 3560 N N . THR A 1 443 ? -24.722 12.966 20.250 1.00 96.62 443 THR A N 1
ATOM 3561 C CA . THR A 1 443 ? -25.168 12.821 18.859 1.00 96.62 443 THR A CA 1
ATOM 3562 C C . THR A 1 443 ? -24.216 13.551 17.918 1.00 96.62 443 THR A C 1
ATOM 3564 O O . THR A 1 443 ? -23.820 14.683 18.200 1.00 96.62 443 THR A O 1
ATOM 3567 N N . ASP A 1 444 ? -23.916 12.950 16.767 1.00 96.75 444 ASP A N 1
ATOM 3568 C CA . ASP A 1 444 ? -23.057 13.549 15.755 1.00 96.75 444 ASP A CA 1
ATOM 3569 C C . ASP A 1 444 ? -23.648 14.891 15.267 1.00 96.75 444 ASP A C 1
ATOM 3571 O O . ASP A 1 444 ? -24.753 14.927 14.698 1.00 96.75 444 ASP A O 1
ATOM 3575 N N . PRO A 1 445 ? -22.929 16.017 15.450 1.00 94.31 445 PRO A N 1
ATOM 3576 C CA . PRO A 1 445 ? -23.421 17.340 15.079 1.00 94.31 445 PRO A CA 1
ATOM 3577 C C . PRO A 1 445 ? -23.677 17.483 13.570 1.00 94.31 445 PRO A C 1
ATOM 3579 O O . PRO A 1 445 ? -24.528 18.282 13.165 1.00 94.31 445 PRO A O 1
ATOM 3582 N N . HIS A 1 446 ? -22.995 16.696 12.734 1.00 92.88 446 HIS A N 1
ATOM 3583 C CA . HIS A 1 446 ? -23.130 16.702 11.279 1.00 92.88 446 HIS A CA 1
ATOM 3584 C C . HIS A 1 446 ? -24.419 16.042 10.782 1.00 92.88 446 HIS A C 1
ATOM 3586 O O . HIS A 1 446 ? -24.782 16.230 9.622 1.00 92.88 446 HIS A O 1
ATOM 3592 N N . ARG A 1 447 ? -25.192 15.358 11.643 1.00 93.81 447 ARG A N 1
ATOM 3593 C CA . ARG A 1 447 ? -26.531 14.865 11.263 1.00 93.81 447 ARG A CA 1
ATOM 3594 C C . ARG A 1 447 ? -27.438 15.978 10.731 1.00 93.81 447 ARG A C 1
ATOM 3596 O O . ARG A 1 447 ? -28.260 15.722 9.858 1.00 93.81 447 ARG A O 1
ATOM 3603 N N . LYS A 1 448 ? -27.265 17.216 11.213 1.00 92.75 448 LYS A N 1
ATOM 3604 C CA . LYS A 1 448 ? -28.052 18.389 10.791 1.00 92.75 448 LYS A CA 1
ATOM 3605 C C . LYS A 1 448 ? -27.764 18.827 9.354 1.00 92.75 448 LYS A C 1
ATOM 3607 O O . LYS A 1 448 ? -28.661 19.344 8.701 1.00 92.75 448 LYS A O 1
ATOM 3612 N N . THR A 1 449 ? -26.534 18.631 8.877 1.00 91.50 449 THR A N 1
ATOM 3613 C CA . THR A 1 449 ? -26.101 19.028 7.526 1.00 91.50 449 THR A CA 1
ATOM 3614 C C . THR A 1 449 ? -26.115 17.862 6.543 1.00 91.50 449 THR A C 1
ATOM 3616 O O . THR A 1 449 ? -25.928 18.073 5.353 1.00 91.50 449 THR A O 1
ATOM 3619 N N . MET A 1 450 ? -26.373 16.639 7.014 1.00 89.19 450 MET A N 1
ATOM 3620 C CA . MET A 1 450 ? -26.232 15.404 6.240 1.00 89.19 450 MET A CA 1
ATOM 3621 C C . MET A 1 450 ? -27.050 15.386 4.939 1.00 89.19 450 MET A C 1
ATOM 3623 O O . MET A 1 450 ? -26.575 14.900 3.916 1.00 89.19 450 MET A O 1
ATOM 3627 N N . GLU A 1 451 ? -28.262 15.944 4.955 1.00 91.25 451 GLU A N 1
ATOM 3628 C CA . GLU A 1 451 ? -29.119 16.024 3.765 1.00 91.25 451 GLU A CA 1
ATOM 3629 C C . GLU A 1 451 ? -28.530 16.958 2.695 1.00 91.25 451 GLU A C 1
ATOM 3631 O O . GLU A 1 451 ? -28.543 16.627 1.508 1.00 91.25 451 GLU A O 1
ATOM 3636 N N . GLU A 1 452 ? -27.985 18.106 3.105 1.00 92.38 452 GLU A N 1
ATOM 3637 C CA . GLU A 1 452 ? -27.320 19.063 2.211 1.00 92.38 452 GLU A CA 1
ATOM 3638 C C . GLU A 1 452 ? -25.999 18.486 1.691 1.00 92.38 452 GLU A C 1
ATOM 3640 O O . GLU A 1 452 ? -25.755 18.458 0.484 1.00 92.38 452 GLU A O 1
ATOM 3645 N N . ASP A 1 453 ? -25.204 17.928 2.603 1.00 91.25 453 ASP A N 1
ATOM 3646 C CA . ASP A 1 453 ? -23.939 17.247 2.340 1.00 91.25 453 ASP A CA 1
ATOM 3647 C C . ASP A 1 453 ? -24.110 16.123 1.294 1.00 91.25 453 ASP A C 1
ATOM 3649 O O . ASP A 1 453 ? -23.300 15.977 0.381 1.00 91.25 453 ASP A O 1
ATOM 3653 N N . SER A 1 454 ? -25.219 15.374 1.348 1.00 90.56 454 SER A N 1
ATOM 3654 C CA . SER A 1 454 ? -25.515 14.271 0.417 1.00 90.56 454 SER A CA 1
ATOM 3655 C C . SER A 1 454 ? -25.779 14.694 -1.039 1.00 90.56 454 SER A C 1
ATOM 3657 O O . SER A 1 454 ? -25.868 13.835 -1.928 1.00 90.56 454 SER A O 1
ATOM 3659 N N . LYS A 1 455 ? -25.907 16.001 -1.292 1.00 93.69 455 LYS A N 1
ATOM 3660 C CA . LYS A 1 455 ? -26.156 16.601 -2.614 1.00 93.69 455 LYS A CA 1
ATOM 3661 C C . LYS A 1 455 ? -24.988 17.463 -3.089 1.00 93.69 455 LYS A C 1
ATOM 3663 O O . LYS A 1 455 ? -24.919 17.805 -4.270 1.00 93.69 455 LYS A O 1
ATOM 3668 N N . ASP A 1 456 ? -24.075 17.815 -2.191 1.00 94.19 456 ASP A N 1
ATOM 3669 C CA . ASP A 1 456 ? -23.011 18.770 -2.456 1.00 94.19 456 ASP A CA 1
ATOM 3670 C C . ASP A 1 456 ? -21.782 18.099 -3.084 1.00 94.19 456 ASP A C 1
ATOM 3672 O O . ASP A 1 456 ? -20.887 17.584 -2.416 1.00 94.19 456 ASP A O 1
ATOM 3676 N N . ILE A 1 457 ? -21.706 18.166 -4.412 1.00 93.12 457 ILE A N 1
ATOM 3677 C CA . ILE A 1 457 ? -20.576 17.647 -5.198 1.00 93.12 457 ILE A CA 1
ATOM 3678 C C . ILE A 1 457 ? -19.259 18.414 -4.982 1.00 93.12 457 ILE A C 1
ATOM 3680 O O . ILE A 1 457 ? -18.227 18.002 -5.507 1.00 93.12 457 ILE A O 1
ATOM 3684 N N . MET A 1 458 ? -19.288 19.542 -4.268 1.00 90.50 458 MET A N 1
ATOM 3685 C CA . MET A 1 458 ? -18.129 20.396 -3.988 1.00 90.50 458 MET A CA 1
ATOM 3686 C C . MET A 1 458 ? -17.662 20.265 -2.537 1.00 90.50 458 MET A C 1
ATOM 3688 O O . MET A 1 458 ? -16.596 20.765 -2.182 1.00 90.50 458 MET A O 1
ATOM 3692 N N . ALA A 1 459 ? -18.446 19.618 -1.673 1.00 89.12 459 ALA A N 1
ATOM 3693 C CA . ALA A 1 459 ? -18.139 19.528 -0.253 1.00 89.12 459 ALA A CA 1
ATOM 3694 C C . ALA A 1 459 ? -16.796 18.843 0.005 1.00 89.12 459 ALA A C 1
ATOM 3696 O O . ALA A 1 459 ? -16.045 19.305 0.862 1.00 89.12 459 ALA A O 1
ATOM 3697 N N . LEU A 1 460 ? -16.464 17.794 -0.758 1.00 87.50 460 LEU A N 1
ATOM 3698 C CA . LEU A 1 460 ? -15.223 17.040 -0.576 1.00 87.50 460 LEU A CA 1
ATOM 3699 C C . LEU A 1 460 ? -13.976 17.929 -0.708 1.00 87.50 460 LEU A C 1
ATOM 3701 O O . LEU A 1 460 ? -13.107 17.878 0.160 1.00 87.50 460 LEU A O 1
ATOM 3705 N N . SER A 1 461 ? -13.913 18.786 -1.736 1.00 83.88 461 SER A N 1
ATOM 3706 C CA . SER A 1 461 ? -12.754 19.663 -1.959 1.00 83.88 461 SER A CA 1
ATOM 3707 C C . SER A 1 461 ? -12.598 20.727 -0.870 1.00 83.88 461 SER A C 1
ATOM 3709 O O . SER A 1 461 ? -11.489 21.177 -0.596 1.00 83.88 461 SER A O 1
ATOM 3711 N N . ARG A 1 462 ? -13.698 21.111 -0.208 1.00 84.56 462 ARG A N 1
ATOM 3712 C CA . ARG A 1 462 ? -13.697 22.100 0.881 1.00 84.56 462 ARG A CA 1
ATOM 3713 C C . ARG A 1 462 ? -13.445 21.496 2.256 1.00 84.56 462 ARG A C 1
ATOM 3715 O O . ARG A 1 462 ? -12.818 22.138 3.096 1.00 84.56 462 ARG A O 1
ATOM 3722 N N . LEU A 1 463 ? -14.010 20.321 2.527 1.00 81.44 463 LEU A N 1
ATOM 3723 C CA . LEU A 1 463 ? -14.054 19.735 3.867 1.00 81.44 463 LEU A CA 1
ATOM 3724 C C . LEU A 1 463 ? -12.700 19.167 4.279 1.00 81.44 463 LEU A C 1
ATOM 3726 O O . LEU A 1 463 ? -12.335 19.251 5.444 1.00 81.44 463 LEU A O 1
ATOM 3730 N N . LEU A 1 464 ? -11.948 18.631 3.325 1.00 72.50 464 LEU A N 1
ATOM 3731 C CA . LEU A 1 464 ? -10.691 17.942 3.588 1.00 72.50 464 LEU A CA 1
ATOM 3732 C C . LEU A 1 464 ? -9.627 18.839 4.245 1.00 72.50 464 LEU A C 1
ATOM 3734 O O . LEU A 1 464 ? -8.827 18.367 5.043 1.00 72.50 464 LEU A O 1
ATOM 3738 N N . LEU A 1 465 ? -9.687 20.148 3.986 1.00 72.44 465 LEU A N 1
ATOM 3739 C CA . LEU A 1 465 ? -8.832 21.169 4.603 1.00 72.44 465 LEU A CA 1
ATOM 3740 C C . LEU A 1 465 ? -9.292 21.599 6.009 1.00 72.44 465 LEU A C 1
ATOM 3742 O O . LEU A 1 465 ? -8.654 22.440 6.634 1.00 72.44 465 LEU A O 1
ATOM 3746 N N . LYS A 1 466 ? -10.418 21.069 6.498 1.00 82.75 466 LYS A N 1
ATOM 3747 C CA . LYS A 1 466 ? -11.053 21.432 7.776 1.00 82.75 466 LYS A CA 1
ATOM 3748 C C . LYS A 1 466 ? -11.044 20.284 8.785 1.00 82.75 466 LYS A C 1
ATOM 3750 O O . LYS A 1 466 ? -11.919 20.227 9.647 1.00 82.75 466 LYS A O 1
ATOM 3755 N N . ALA A 1 467 ? -10.103 19.354 8.653 1.00 82.38 467 ALA A N 1
ATOM 3756 C CA . ALA A 1 467 ? -9.938 18.285 9.627 1.00 82.38 467 ALA A CA 1
ATOM 3757 C C . ALA A 1 467 ? -9.677 18.859 11.034 1.00 82.38 467 ALA A C 1
ATOM 3759 O O . ALA A 1 467 ? -9.014 19.896 11.151 1.00 82.38 467 ALA A O 1
ATOM 3760 N N . PRO A 1 468 ? -10.171 18.210 12.104 1.00 89.44 468 PRO A N 1
ATOM 3761 C CA . PRO A 1 468 ? -9.988 18.681 13.473 1.00 89.44 468 PRO A CA 1
ATOM 3762 C C . PRO A 1 468 ? -8.543 18.425 13.921 1.00 89.44 468 PRO A C 1
ATOM 3764 O O . PRO A 1 468 ? -8.243 17.416 14.549 1.00 89.44 468 PRO A O 1
ATOM 3767 N N . VAL A 1 469 ? -7.611 19.291 13.519 1.00 86.62 469 VAL A N 1
ATOM 3768 C CA . VAL A 1 469 ? -6.185 19.210 13.878 1.00 86.62 469 VAL A CA 1
ATOM 3769 C C . VAL A 1 469 ? -5.886 20.285 14.920 1.00 86.62 469 VAL A C 1
ATOM 3771 O O . VAL A 1 469 ? -5.347 21.345 14.606 1.00 86.62 469 VAL A O 1
ATOM 3774 N N . HIS A 1 470 ? -6.277 20.040 16.169 1.00 90.38 470 HIS A N 1
ATOM 3775 C CA . HIS A 1 470 ? -5.999 20.944 17.285 1.00 90.38 470 HIS A CA 1
ATOM 3776 C C . HIS A 1 470 ? -5.755 20.176 18.584 1.00 90.38 470 HIS A C 1
ATOM 3778 O O . HIS A 1 470 ? -6.043 18.987 18.707 1.00 90.38 470 HIS A O 1
ATOM 3784 N N . GLU A 1 471 ? -5.199 20.861 19.580 1.00 89.56 471 GLU A N 1
ATOM 3785 C CA . GLU A 1 471 ? -5.067 20.289 20.916 1.00 89.56 471 GLU A CA 1
ATOM 3786 C C . GLU A 1 471 ? -6.457 19.980 21.493 1.00 89.56 471 GLU A C 1
ATOM 3788 O O . GLU A 1 471 ? -7.397 20.764 21.344 1.00 89.56 471 GLU A O 1
ATOM 3793 N N . GLY A 1 472 ? -6.604 18.807 22.109 1.00 91.06 472 GLY A N 1
ATOM 3794 C CA . GLY A 1 472 ? -7.873 18.364 22.686 1.00 91.06 472 GLY A CA 1
ATOM 3795 C C . GLY A 1 472 ? -8.878 17.756 21.702 1.00 91.06 472 GLY A C 1
ATOM 3796 O O . GLY A 1 472 ? -9.986 17.453 22.138 1.00 91.06 472 GLY A O 1
ATOM 3797 N N . THR A 1 473 ? -8.524 17.540 20.425 1.00 93.94 473 THR A N 1
ATOM 3798 C CA . THR A 1 473 ? -9.372 16.769 19.495 1.00 93.94 473 THR A CA 1
ATOM 3799 C C . THR A 1 473 ? -9.771 15.439 20.127 1.00 93.94 473 THR A C 1
ATOM 3801 O O . THR A 1 473 ? -8.918 14.691 20.611 1.00 93.94 473 THR A O 1
ATOM 3804 N N . THR A 1 474 ? -11.070 15.152 20.121 1.00 95.75 474 THR A N 1
ATOM 3805 C CA . THR A 1 474 ? -11.629 13.928 20.709 1.00 95.75 474 THR A CA 1
ATOM 3806 C C . THR A 1 474 ? -11.775 12.816 19.670 1.00 95.75 474 THR A C 1
ATOM 3808 O O . THR A 1 474 ? -11.766 13.060 18.461 1.00 95.75 474 THR A O 1
ATOM 3811 N N . MET A 1 475 ? -11.955 11.576 20.136 1.00 95.31 475 MET A N 1
ATOM 3812 C CA . MET A 1 475 ? -12.248 10.436 19.263 1.00 95.31 475 MET A CA 1
ATOM 3813 C C . MET A 1 475 ? -13.503 10.676 18.423 1.00 95.31 475 MET A C 1
ATOM 3815 O O . MET A 1 475 ? -13.481 10.490 17.209 1.00 95.31 475 MET A O 1
ATOM 3819 N N . GLN A 1 476 ? -14.610 11.056 19.066 1.00 95.69 476 GLN A N 1
ATOM 3820 C CA . GLN A 1 476 ? -15.893 11.207 18.392 1.00 95.69 476 GLN A CA 1
ATOM 3821 C C . GLN A 1 476 ? -15.861 12.355 17.386 1.00 95.69 476 GLN A C 1
ATOM 3823 O O . GLN A 1 476 ? -16.352 12.187 16.278 1.00 95.69 476 GLN A O 1
ATOM 3828 N N . GLU A 1 477 ? -15.198 13.468 17.707 1.00 95.62 477 GLU A N 1
ATOM 3829 C CA . GLU A 1 477 ? -15.004 14.575 16.770 1.00 95.62 477 GLU A CA 1
ATOM 3830 C C . GLU A 1 477 ? -14.260 14.125 15.505 1.00 95.62 477 GLU A C 1
ATOM 3832 O O . GLU A 1 477 ? -14.729 14.365 14.389 1.00 95.62 477 GLU A O 1
ATOM 3837 N N . TYR A 1 478 ? -13.142 13.410 15.668 1.00 94.62 478 TYR A N 1
ATOM 3838 C CA . TYR A 1 478 ? -12.379 12.865 14.547 1.00 94.62 478 TYR A CA 1
ATOM 3839 C C . TYR A 1 478 ? -13.210 11.875 13.714 1.00 94.62 478 TYR A C 1
ATOM 3841 O O . TYR A 1 478 ? -13.268 11.981 12.488 1.00 94.62 478 TYR A O 1
ATOM 3849 N N . LEU A 1 479 ? -13.881 10.918 14.359 1.00 95.75 479 LEU A N 1
ATOM 3850 C CA . LEU A 1 479 ? -14.637 9.872 13.665 1.00 95.75 479 LEU A CA 1
ATOM 3851 C C . LEU A 1 479 ? -15.881 10.423 12.957 1.00 95.75 479 LEU A C 1
ATOM 3853 O O . LEU A 1 479 ? -16.135 10.063 11.809 1.00 95.75 479 LEU A O 1
ATOM 3857 N N . PHE A 1 480 ? -16.621 11.335 13.587 1.00 96.31 480 PHE A N 1
ATOM 3858 C CA . PHE A 1 480 ? -17.761 12.021 12.974 1.00 96.31 480 PHE A CA 1
ATOM 3859 C C . PHE A 1 480 ? -17.338 12.839 11.753 1.00 96.31 480 PHE A C 1
ATOM 3861 O O . PHE A 1 480 ? -17.999 12.783 10.709 1.00 96.31 480 PHE A O 1
ATOM 3868 N N . PHE A 1 481 ? -16.188 13.517 11.828 1.00 94.69 481 PHE A N 1
ATOM 3869 C CA . PHE A 1 481 ? -15.594 14.178 10.671 1.00 94.69 481 PHE A CA 1
ATOM 3870 C C . PHE A 1 481 ? -15.270 13.180 9.546 1.00 94.69 481 PHE A C 1
ATOM 3872 O O . PHE A 1 481 ? -15.629 13.419 8.391 1.00 94.69 481 PHE A O 1
ATOM 3879 N N . VAL A 1 482 ? -14.650 12.038 9.861 1.00 93.81 482 VAL A N 1
ATOM 3880 C CA . VAL A 1 482 ? -14.316 10.998 8.871 1.00 93.81 482 VAL A CA 1
ATOM 3881 C C . VAL A 1 482 ? -15.569 10.410 8.218 1.00 93.81 482 VAL A C 1
ATOM 3883 O O . VAL A 1 482 ? -15.614 10.270 6.998 1.00 93.81 482 VAL A O 1
ATOM 3886 N N . PHE A 1 483 ? -16.627 10.114 8.974 1.00 95.25 483 PHE A N 1
ATOM 3887 C CA . PHE A 1 483 ? -17.866 9.608 8.377 1.00 95.25 483 PHE A CA 1
ATOM 3888 C C . PHE A 1 483 ? -18.563 10.655 7.511 1.00 95.25 483 PHE A C 1
ATOM 3890 O O . PHE A 1 483 ? -19.170 10.317 6.494 1.00 95.25 483 PHE A O 1
ATOM 3897 N N . ARG A 1 484 ? -18.473 11.938 7.881 1.00 94.50 484 ARG A N 1
ATOM 3898 C CA . ARG A 1 484 ? -18.916 13.023 7.004 1.00 94.50 484 ARG A CA 1
ATOM 3899 C C . ARG A 1 484 ? -18.077 13.065 5.726 1.00 94.50 484 ARG A C 1
ATOM 3901 O O . ARG A 1 484 ? -18.639 13.205 4.648 1.00 94.50 484 ARG A O 1
ATOM 3908 N N . LEU A 1 485 ? -16.760 12.887 5.814 1.00 91.81 485 LEU A N 1
ATOM 3909 C CA . LEU A 1 485 ? -15.872 12.823 4.651 1.00 91.81 485 LEU A CA 1
ATOM 3910 C C . LEU A 1 485 ? -16.229 11.656 3.718 1.00 91.81 485 LEU A C 1
ATOM 3912 O O . LEU A 1 485 ? -16.269 11.832 2.499 1.00 91.81 485 LEU A O 1
ATOM 3916 N N . PHE A 1 486 ? -16.542 10.486 4.274 1.00 94.06 486 PHE A N 1
ATOM 3917 C CA . PHE A 1 486 ? -17.014 9.329 3.512 1.00 94.06 486 PHE A CA 1
ATOM 3918 C C . PHE A 1 486 ? -18.297 9.639 2.739 1.00 94.06 486 PHE A C 1
ATOM 3920 O O . PHE A 1 486 ? -18.385 9.337 1.549 1.00 94.06 486 PHE A O 1
ATOM 3927 N N . LEU A 1 487 ? -19.251 10.333 3.369 1.00 94.31 487 LEU A N 1
ATOM 3928 C CA . LEU A 1 487 ? -20.464 10.800 2.700 1.00 94.31 487 LEU A CA 1
ATOM 3929 C C . LEU A 1 487 ? -20.167 11.678 1.481 1.00 94.31 487 LEU A C 1
ATOM 3931 O O . LEU A 1 487 ? -20.796 11.489 0.444 1.00 94.31 487 LEU A O 1
ATOM 3935 N N . MET A 1 488 ? -19.179 12.571 1.555 1.00 92.19 488 MET A N 1
ATOM 3936 C CA . MET A 1 488 ? -18.879 13.516 0.467 1.00 92.19 488 MET A CA 1
ATOM 3937 C C . MET A 1 488 ? -18.328 12.879 -0.811 1.00 92.19 488 MET A C 1
ATOM 3939 O O . MET A 1 488 ? -18.301 13.528 -1.857 1.00 92.19 488 MET A O 1
ATOM 3943 N N . HIS A 1 489 ? -17.913 11.614 -0.768 1.00 93.31 489 HIS A N 1
ATOM 3944 C CA . HIS A 1 489 ? -17.510 10.888 -1.973 1.00 93.31 489 HIS A CA 1
ATOM 3945 C C . HIS A 1 489 ? -18.725 10.506 -2.831 1.00 93.31 489 HIS A C 1
ATOM 3947 O O . HIS A 1 489 ? -18.668 10.543 -4.064 1.00 93.31 489 HIS A O 1
ATOM 3953 N N . THR A 1 490 ? -19.854 10.195 -2.189 1.00 95.25 490 THR A N 1
ATOM 3954 C CA . THR A 1 490 ? -21.048 9.656 -2.845 1.00 95.25 490 THR A CA 1
ATOM 3955 C C . THR A 1 490 ? -21.735 10.633 -3.817 1.00 95.25 490 THR A C 1
ATOM 3957 O O . THR A 1 490 ? -22.077 10.190 -4.915 1.00 95.25 490 THR A O 1
ATOM 3960 N N . PRO A 1 491 ? -21.926 11.938 -3.517 1.00 96.06 491 PRO A N 1
ATOM 3961 C CA . PRO A 1 491 ? -22.532 12.890 -4.454 1.00 96.06 491 PRO A CA 1
ATOM 3962 C C . PRO A 1 491 ? -21.790 12.977 -5.794 1.00 96.06 491 PRO A C 1
ATOM 3964 O O . PRO A 1 491 ? -22.423 13.085 -6.845 1.00 96.06 491 PRO A O 1
ATOM 3967 N N . ILE A 1 492 ? -20.455 12.886 -5.769 1.00 95.94 492 ILE A N 1
ATOM 3968 C CA . ILE A 1 492 ? -19.613 12.929 -6.973 1.00 95.94 492 ILE A CA 1
ATOM 3969 C C . ILE A 1 492 ? -19.902 11.706 -7.850 1.00 95.94 492 ILE A C 1
ATOM 3971 O O . ILE A 1 492 ? -20.179 11.854 -9.042 1.00 95.94 492 ILE A O 1
ATOM 3975 N N . ILE A 1 493 ? -19.925 10.510 -7.251 1.00 96.69 493 ILE A N 1
ATOM 3976 C CA . ILE A 1 493 ? -20.240 9.262 -7.960 1.00 96.69 493 ILE A CA 1
ATOM 3977 C C . ILE A 1 493 ? -21.689 9.244 -8.451 1.00 96.69 493 ILE A C 1
ATOM 3979 O O . ILE A 1 493 ? -21.932 8.844 -9.584 1.00 96.69 493 ILE A O 1
ATOM 3983 N N . ARG A 1 494 ? -22.658 9.732 -7.669 1.00 96.31 494 ARG A N 1
ATOM 3984 C CA . ARG A 1 494 ? -24.060 9.837 -8.113 1.00 96.31 494 ARG A CA 1
ATOM 3985 C C . ARG A 1 494 ? -24.217 10.741 -9.332 1.00 96.31 494 ARG A C 1
ATOM 3987 O O . ARG A 1 494 ? -25.017 10.432 -10.209 1.00 96.31 494 ARG A O 1
ATOM 3994 N N . LYS A 1 495 ? -23.470 11.849 -9.386 1.00 96.50 495 LYS A N 1
ATOM 3995 C CA . LYS A 1 495 ? -23.544 12.800 -10.500 1.00 96.50 495 LYS A CA 1
ATOM 3996 C C . LYS A 1 495 ? -22.814 12.304 -11.747 1.00 96.50 495 LYS A C 1
ATOM 3998 O O . LYS A 1 495 ? -23.374 12.365 -12.835 1.00 96.50 495 LYS A O 1
ATOM 4003 N N . PHE A 1 496 ? -21.569 11.856 -11.603 1.00 97.06 496 PHE A N 1
ATOM 4004 C CA . PHE A 1 496 ? -20.686 11.587 -12.744 1.00 97.06 496 PHE A CA 1
ATOM 4005 C C . PHE A 1 496 ? -20.494 10.095 -13.045 1.00 97.06 496 PHE A C 1
ATOM 4007 O O . PHE A 1 496 ? -19.915 9.745 -14.070 1.00 97.06 496 PHE A O 1
ATOM 4014 N N . GLY A 1 497 ? -20.933 9.204 -12.152 1.00 96.25 497 GLY A N 1
ATOM 4015 C CA . GLY A 1 497 ? -20.672 7.762 -12.222 1.00 96.25 497 GLY A CA 1
ATOM 4016 C C . GLY A 1 497 ? -19.214 7.376 -11.953 1.00 96.25 497 GLY A C 1
ATOM 4017 O O . GLY A 1 497 ? -18.866 6.207 -12.068 1.00 96.25 497 GLY A O 1
ATOM 4018 N N . ARG A 1 498 ? -18.350 8.352 -11.652 1.00 95.06 498 ARG A N 1
ATOM 4019 C CA . ARG A 1 498 ? -16.900 8.212 -11.470 1.00 95.06 498 ARG A CA 1
ATOM 4020 C C . ARG A 1 498 ? -16.328 9.454 -10.786 1.00 95.06 498 ARG A C 1
ATOM 4022 O O . ARG A 1 498 ? -17.034 10.446 -10.629 1.00 95.06 498 ARG A O 1
ATOM 4029 N N . PHE A 1 499 ? -15.053 9.427 -10.415 1.00 95.38 499 PHE A N 1
ATOM 4030 C CA . PHE A 1 499 ? -14.337 10.585 -9.891 1.00 95.38 499 PHE A CA 1
ATOM 4031 C C . PHE A 1 499 ? -13.652 11.357 -11.033 1.00 95.38 499 PHE A C 1
ATOM 4033 O O . PHE A 1 499 ? -12.688 10.849 -11.618 1.00 95.38 499 PHE A O 1
ATOM 4040 N N . PRO A 1 500 ? -14.085 12.594 -11.352 1.00 95.44 500 PRO A N 1
ATOM 4041 C CA . PRO A 1 500 ? -13.535 13.340 -12.487 1.00 95.44 500 PRO A CA 1
ATOM 4042 C C . PRO A 1 500 ? -12.031 13.614 -12.374 1.00 95.44 500 PRO A C 1
ATOM 4044 O O . PRO A 1 500 ? -11.309 13.536 -13.366 1.00 95.44 500 PRO A O 1
ATOM 4047 N N . TYR A 1 501 ? -11.535 13.846 -11.155 1.00 91.75 501 TYR A N 1
ATOM 4048 C CA . TYR A 1 501 ? -10.117 14.109 -10.883 1.00 91.75 501 TYR A CA 1
ATOM 4049 C C . TYR A 1 501 ? -9.184 12.939 -11.237 1.00 91.75 501 TYR A C 1
ATOM 4051 O O . TYR A 1 501 ? -7.988 13.140 -11.431 1.00 91.75 501 TYR A O 1
ATOM 4059 N N . ARG A 1 502 ? -9.718 11.721 -11.413 1.00 93.56 502 ARG A N 1
ATOM 4060 C CA . ARG A 1 502 ? -8.939 10.554 -11.857 1.00 93.56 502 ARG A CA 1
ATOM 4061 C C . ARG A 1 502 ? -8.778 10.472 -13.371 1.00 93.56 502 ARG A C 1
ATOM 4063 O O . ARG A 1 502 ? -7.961 9.683 -13.834 1.00 93.56 502 ARG A O 1
ATOM 4070 N N . ASN A 1 503 ? -9.533 11.253 -14.150 1.00 94.25 503 ASN A N 1
ATOM 4071 C CA . ASN A 1 503 ? -9.602 11.104 -15.607 1.00 94.25 503 ASN A CA 1
ATOM 4072 C C . ASN A 1 503 ? -8.219 11.121 -16.263 1.00 94.25 503 ASN A C 1
ATOM 4074 O O . ASN A 1 503 ? -7.893 10.214 -17.024 1.00 94.25 503 ASN A O 1
ATOM 4078 N N . ASN A 1 504 ? -7.380 12.075 -15.875 1.00 92.31 504 ASN A N 1
ATOM 4079 C CA . ASN A 1 504 ? -6.012 12.201 -16.366 1.00 92.31 504 ASN A CA 1
ATOM 4080 C C . ASN A 1 504 ? -5.133 10.985 -16.023 1.00 92.31 504 ASN A C 1
ATOM 4082 O O . ASN A 1 504 ? -4.379 10.510 -16.867 1.00 92.31 504 ASN A O 1
ATOM 4086 N N . LEU A 1 505 ? -5.272 10.442 -14.810 1.00 89.81 505 LEU A N 1
ATOM 4087 C CA . LEU A 1 505 ? -4.473 9.315 -14.317 1.00 89.81 505 LEU A CA 1
ATOM 4088 C C . LEU A 1 505 ? -4.879 7.969 -14.917 1.00 89.81 505 LEU A C 1
ATOM 4090 O O . LEU A 1 505 ? -4.083 7.034 -14.922 1.00 89.81 505 LEU A O 1
ATOM 4094 N N . VAL A 1 506 ? -6.103 7.862 -15.427 1.00 90.44 506 VAL A N 1
ATOM 4095 C CA . VAL A 1 506 ? -6.607 6.646 -16.080 1.00 90.44 506 VAL A CA 1
ATOM 4096 C C . VAL A 1 506 ? -6.793 6.817 -17.594 1.00 90.44 506 VAL A C 1
ATOM 4098 O O . VAL A 1 506 ? -7.412 5.977 -18.240 1.00 90.44 506 VAL A O 1
ATOM 4101 N N . GLY A 1 507 ? -6.285 7.914 -18.171 1.00 91.56 507 GLY A N 1
ATOM 4102 C CA . GLY A 1 507 ? -6.344 8.186 -19.612 1.00 91.56 507 GLY A CA 1
ATOM 4103 C C . GLY A 1 507 ? -7.752 8.457 -20.166 1.00 91.56 507 GLY A C 1
ATOM 4104 O O . GLY A 1 507 ? -7.981 8.315 -21.367 1.00 91.56 507 GLY A O 1
ATOM 4105 N N . ARG A 1 508 ? -8.716 8.845 -19.322 1.00 93.62 508 ARG A N 1
ATOM 4106 C CA . ARG A 1 508 ? -10.088 9.187 -19.737 1.00 93.62 508 ARG A CA 1
ATOM 4107 C C . ARG A 1 508 ? -10.166 10.631 -20.220 1.00 93.62 508 ARG A C 1
ATOM 4109 O O . ARG A 1 508 ? -9.568 11.530 -19.641 1.00 93.62 508 ARG A O 1
ATOM 4116 N N . THR A 1 509 ? -10.995 10.870 -21.229 1.00 93.62 509 THR A N 1
ATOM 4117 C CA . THR A 1 509 ? -11.382 12.228 -21.622 1.00 93.62 509 THR A CA 1
ATOM 4118 C C . THR A 1 509 ? -12.479 12.747 -20.690 1.00 93.62 509 THR A C 1
ATOM 4120 O O . THR A 1 509 ? -13.492 12.068 -20.481 1.00 93.62 509 THR A O 1
ATOM 4123 N N . SER A 1 510 ? -12.274 13.942 -20.135 1.00 95.06 510 SER A N 1
ATOM 4124 C CA . SER A 1 510 ? -13.280 14.645 -19.336 1.00 95.06 510 SER A CA 1
ATOM 4125 C C . SER A 1 510 ? -14.414 15.170 -20.216 1.00 95.06 510 SER A C 1
ATOM 4127 O O . SER A 1 510 ? -14.203 15.644 -21.330 1.00 95.06 510 SER A O 1
ATOM 4129 N N . THR A 1 511 ? -15.639 15.081 -19.714 1.00 97.50 511 THR A N 1
ATOM 4130 C CA . THR A 1 511 ? -16.804 15.758 -20.289 1.00 97.50 511 THR A CA 1
ATOM 4131 C C . THR A 1 511 ? -16.773 17.253 -19.960 1.00 97.50 511 THR A C 1
ATOM 4133 O O . THR A 1 511 ? -16.091 17.684 -19.032 1.00 97.50 511 THR A O 1
ATOM 4136 N N . LYS A 1 512 ? -17.573 18.061 -20.669 1.00 97.44 512 LYS A N 1
ATOM 4137 C CA . LYS A 1 512 ? -17.681 19.507 -20.394 1.00 97.44 512 LYS A CA 1
ATOM 4138 C C . LYS A 1 512 ? -18.112 19.810 -18.954 1.00 97.44 512 LYS A C 1
ATOM 4140 O O . LYS A 1 512 ? -17.642 20.777 -18.366 1.00 97.44 512 LYS A O 1
ATOM 4145 N N . GLU A 1 513 ? -19.003 18.994 -18.392 1.00 96.94 513 GLU A N 1
ATOM 4146 C CA . GLU A 1 513 ? -19.457 19.154 -17.006 1.00 96.94 513 GLU A CA 1
ATOM 4147 C C . GLU A 1 513 ? -18.357 18.801 -16.000 1.00 96.94 513 GLU A C 1
ATOM 4149 O O . GLU A 1 513 ? -18.206 19.492 -14.996 1.00 96.94 513 GLU A O 1
ATOM 4154 N N . GLU A 1 514 ? -17.561 17.766 -16.279 1.00 97.06 514 GLU A N 1
ATOM 4155 C CA . GLU A 1 514 ? -16.401 17.391 -15.462 1.00 97.06 514 GLU A CA 1
ATOM 4156 C C . GLU A 1 514 ? -15.291 18.450 -15.522 1.00 97.06 514 GLU A C 1
ATOM 4158 O O . GLU A 1 514 ? -14.679 18.749 -14.501 1.00 97.06 514 GLU A O 1
ATOM 4163 N N . GLU A 1 515 ? -15.050 19.058 -16.687 1.00 95.50 515 GLU A N 1
ATOM 4164 C CA . GLU A 1 515 ? -14.114 20.181 -16.837 1.00 95.50 515 GLU A CA 1
ATOM 4165 C C . GLU A 1 515 ? -14.585 21.431 -16.090 1.00 95.50 515 GLU A C 1
ATOM 4167 O O . GLU A 1 515 ? -13.771 22.152 -15.511 1.00 95.50 515 GLU A O 1
ATOM 4172 N N . GLN A 1 516 ? -15.893 21.705 -16.097 1.00 96.06 516 GLN A N 1
ATOM 4173 C CA . GLN A 1 516 ? -16.451 22.802 -15.314 1.00 96.06 516 GLN A CA 1
ATOM 4174 C C . GLN A 1 516 ? -16.311 22.523 -13.816 1.00 96.06 516 GLN A C 1
ATOM 4176 O O . GLN A 1 516 ? -15.824 23.379 -13.088 1.00 96.06 516 GLN A O 1
ATOM 4181 N N . TRP A 1 517 ? -16.631 21.305 -13.372 1.00 94.88 517 TRP A N 1
ATOM 4182 C CA . TRP A 1 517 ? -16.433 20.888 -11.983 1.00 94.88 517 TRP A CA 1
ATOM 4183 C C . TRP A 1 517 ? -14.963 20.973 -11.554 1.00 94.88 517 TRP A C 1
ATOM 4185 O O . TRP A 1 517 ? -14.670 21.412 -10.442 1.00 94.88 517 TRP A O 1
ATOM 4195 N N . ALA A 1 518 ? -14.025 20.629 -12.442 1.00 91.62 518 ALA A N 1
ATOM 4196 C CA . ALA A 1 518 ? -12.600 20.821 -12.199 1.00 91.62 518 ALA A CA 1
ATOM 4197 C C . ALA A 1 518 ? -12.281 22.299 -11.938 1.00 91.62 518 ALA A C 1
ATOM 4199 O O . ALA A 1 518 ? -11.647 22.611 -10.943 1.00 91.62 518 ALA A O 1
ATOM 4200 N N . LYS A 1 519 ? -12.777 23.230 -12.760 1.00 93.25 519 LYS A N 1
ATOM 4201 C CA . LYS A 1 519 ? -12.571 24.673 -12.533 1.00 93.25 519 LYS A CA 1
ATOM 4202 C C . LYS A 1 519 ? -13.199 25.151 -11.226 1.00 93.25 519 LYS A C 1
ATOM 4204 O O . LYS A 1 519 ? -12.555 25.875 -10.476 1.00 93.25 519 LYS A O 1
ATOM 4209 N N . ASP A 1 520 ? -14.427 24.726 -10.945 1.00 92.00 520 ASP A N 1
ATOM 4210 C CA . ASP A 1 520 ? -15.169 25.150 -9.754 1.00 92.00 520 ASP A CA 1
ATOM 4211 C C . ASP A 1 520 ? -14.510 24.646 -8.457 1.00 92.00 520 ASP A C 1
ATOM 4213 O O . ASP A 1 520 ? -14.678 25.245 -7.395 1.00 92.00 520 ASP A O 1
ATOM 4217 N N . THR A 1 521 ? -13.782 23.525 -8.527 1.00 89.25 521 THR A N 1
ATOM 4218 C CA . THR A 1 521 ? -13.037 22.936 -7.400 1.00 89.25 521 THR A CA 1
ATOM 4219 C C . THR A 1 521 ? -11.576 23.386 -7.347 1.00 89.25 521 THR A C 1
ATOM 4221 O O . THR A 1 521 ? -10.816 22.838 -6.552 1.00 89.25 521 THR A O 1
ATOM 4224 N N . ASP A 1 522 ? -11.171 24.340 -8.189 1.00 88.50 522 ASP A N 1
ATOM 4225 C CA . ASP A 1 522 ? -9.770 24.735 -8.384 1.00 88.50 522 ASP A CA 1
ATOM 4226 C C . ASP A 1 522 ? -8.841 23.542 -8.688 1.00 88.50 522 ASP A C 1
ATOM 4228 O O . ASP A 1 522 ? -7.744 23.381 -8.159 1.00 88.50 522 ASP A O 1
ATOM 4232 N N . TYR A 1 523 ? -9.324 22.657 -9.558 1.00 85.44 523 TYR A N 1
ATOM 4233 C CA . TYR A 1 523 ? -8.661 21.439 -10.013 1.00 85.44 523 TYR A CA 1
ATOM 4234 C C . TYR A 1 523 ? -8.267 20.506 -8.861 1.00 85.44 523 TYR A C 1
ATOM 4236 O O . TYR A 1 523 ? -7.232 19.836 -8.922 1.00 85.44 523 TYR A O 1
ATOM 4244 N N . PHE A 1 524 ? -9.120 20.420 -7.836 1.00 85.31 524 PHE A N 1
ATOM 4245 C CA . PHE A 1 524 ? -8.948 19.529 -6.691 1.00 85.31 524 PHE A CA 1
ATOM 4246 C C . PHE A 1 524 ? -8.546 18.109 -7.118 1.00 85.31 524 PHE A C 1
ATOM 4248 O O . PHE A 1 524 ? -9.290 17.438 -7.836 1.00 85.31 524 PHE A O 1
ATOM 4255 N N . ALA A 1 525 ? -7.382 17.652 -6.643 1.00 81.56 525 ALA A N 1
ATOM 4256 C CA . ALA A 1 525 ? -6.831 16.314 -6.881 1.00 81.56 525 ALA A CA 1
ATOM 4257 C C . ALA A 1 525 ? -6.529 15.942 -8.349 1.00 81.56 525 ALA A C 1
ATOM 4259 O O . ALA A 1 525 ? -6.177 14.793 -8.621 1.00 81.56 525 ALA A O 1
ATOM 4260 N N . PHE A 1 526 ? -6.650 16.866 -9.308 1.00 85.19 526 PHE A N 1
ATOM 4261 C CA . PHE A 1 526 ? -6.304 16.571 -10.699 1.00 85.19 526 PHE A CA 1
ATOM 4262 C C . PHE A 1 526 ? -4.787 16.485 -10.876 1.00 85.19 526 PHE A C 1
ATOM 4264 O O . PHE A 1 526 ? -4.041 17.328 -10.379 1.00 85.19 526 PHE A O 1
ATOM 4271 N N . GLU A 1 527 ? -4.341 15.509 -11.669 1.00 86.00 527 GLU A N 1
ATOM 4272 C CA . GLU A 1 527 ? -2.994 15.527 -12.240 1.00 86.00 527 GLU A CA 1
ATOM 4273 C C . GLU A 1 527 ? -2.884 16.686 -13.237 1.00 86.00 527 GLU A C 1
ATOM 4275 O O . GLU A 1 527 ? -3.774 16.866 -14.076 1.00 86.00 527 GLU A O 1
ATOM 4280 N N . ARG A 1 528 ? -1.812 17.475 -13.131 1.00 85.50 528 ARG A N 1
ATOM 4281 C CA . ARG A 1 528 ? -1.600 18.703 -13.911 1.00 85.50 528 ARG A CA 1
ATOM 4282 C C . ARG A 1 528 ? -0.332 18.658 -14.752 1.00 85.50 528 ARG A C 1
ATOM 4284 O O . ARG A 1 528 ? -0.206 19.482 -15.663 1.00 85.50 528 ARG A O 1
ATOM 4291 N N . ASP A 1 529 ? 0.572 17.711 -14.500 1.00 86.38 529 ASP A N 1
ATOM 4292 C CA . ASP A 1 529 ? 1.760 17.555 -15.326 1.00 86.38 529 ASP A CA 1
ATOM 4293 C C . ASP A 1 529 ? 1.384 17.075 -16.735 1.00 86.38 529 ASP A C 1
ATOM 4295 O O . ASP A 1 529 ? 0.962 15.938 -16.958 1.00 86.38 529 ASP A O 1
ATOM 4299 N N . LYS A 1 530 ? 1.539 17.969 -17.717 1.00 89.56 530 LYS A N 1
ATOM 4300 C CA . LYS A 1 530 ? 1.124 17.727 -19.106 1.00 89.56 530 LYS A CA 1
ATOM 4301 C C . LYS A 1 530 ? 1.839 16.532 -19.722 1.00 89.56 530 LYS A C 1
ATOM 4303 O O . LYS A 1 530 ? 1.234 15.839 -20.538 1.00 89.56 530 LYS A O 1
ATOM 4308 N N . GLU A 1 531 ? 3.096 16.301 -19.354 1.00 89.25 531 GLU A N 1
ATOM 4309 C CA . GLU A 1 531 ? 3.869 15.187 -19.892 1.00 89.25 531 GLU A CA 1
ATOM 4310 C C . GLU A 1 531 ? 3.386 13.852 -19.319 1.00 89.25 531 GLU A C 1
ATOM 4312 O O . GLU A 1 531 ? 3.124 12.922 -20.080 1.00 89.25 531 GLU A O 1
ATOM 4317 N N . THR A 1 532 ? 3.157 13.775 -18.007 1.00 88.94 532 THR A N 1
ATOM 4318 C CA . THR A 1 532 ? 2.535 12.617 -17.352 1.00 88.94 532 THR A CA 1
ATOM 4319 C C . THR A 1 532 ? 1.174 12.300 -17.963 1.00 88.94 532 THR A C 1
ATOM 4321 O O . THR A 1 532 ? 0.932 11.156 -18.353 1.00 88.94 532 THR A O 1
ATOM 4324 N N . ILE A 1 533 ? 0.305 13.305 -18.127 1.00 91.00 533 ILE A N 1
ATOM 4325 C CA . ILE A 1 533 ? -1.024 13.134 -18.737 1.00 91.00 533 ILE A CA 1
ATOM 4326 C C . ILE A 1 533 ? -0.898 12.583 -20.161 1.00 91.00 533 ILE A C 1
ATOM 4328 O O . ILE A 1 533 ? -1.584 11.623 -20.518 1.00 91.00 533 ILE A O 1
ATOM 4332 N N . ARG A 1 534 ? -0.012 13.171 -20.976 1.00 93.50 534 ARG A N 1
ATOM 4333 C CA . ARG A 1 534 ? 0.223 12.751 -22.362 1.00 93.50 534 ARG A CA 1
ATOM 4334 C C . ARG A 1 534 ? 0.698 11.299 -22.428 1.00 93.50 534 ARG A C 1
ATOM 4336 O O . ARG A 1 534 ? 0.102 10.512 -23.156 1.00 93.50 534 ARG A O 1
ATOM 4343 N N . ARG A 1 535 ? 1.715 10.932 -21.640 1.00 90.69 535 ARG A N 1
ATOM 4344 C CA . ARG A 1 535 ? 2.279 9.571 -21.616 1.00 90.69 535 ARG A CA 1
ATOM 4345 C C . ARG A 1 535 ? 1.263 8.534 -21.149 1.00 90.69 535 ARG A C 1
ATOM 4347 O O . ARG A 1 535 ? 1.137 7.490 -21.778 1.00 90.69 535 ARG A O 1
ATOM 4354 N N . ILE A 1 536 ? 0.505 8.823 -20.087 1.00 91.06 536 ILE A N 1
ATOM 4355 C CA . ILE A 1 536 ? -0.565 7.928 -19.621 1.00 91.06 536 ILE A CA 1
ATOM 4356 C C . ILE A 1 536 ? -1.613 7.741 -20.720 1.00 91.06 536 ILE A C 1
ATOM 4358 O O . ILE A 1 536 ? -2.030 6.613 -20.973 1.00 91.06 536 ILE A O 1
ATOM 4362 N N . LYS A 1 537 ? -2.030 8.822 -21.392 1.00 92.62 537 LYS A N 1
ATOM 4363 C CA . LYS A 1 537 ? -3.028 8.741 -22.463 1.00 92.62 537 LYS A CA 1
ATOM 4364 C C . LYS A 1 537 ? -2.540 7.906 -23.648 1.00 92.62 537 LYS A C 1
ATOM 4366 O O . LYS A 1 537 ? -3.297 7.075 -24.137 1.00 92.62 537 LYS A O 1
ATOM 4371 N N . GLU A 1 538 ? -1.294 8.102 -24.075 1.00 92.25 538 GLU A N 1
ATOM 4372 C CA . GLU A 1 538 ? -0.668 7.333 -25.158 1.00 92.25 538 GLU A CA 1
ATOM 4373 C C . GLU A 1 538 ? -0.587 5.841 -24.826 1.00 92.25 538 GLU A C 1
ATOM 4375 O O . GLU A 1 538 ? -0.968 5.011 -25.651 1.00 92.25 538 GLU A O 1
ATOM 4380 N N . ASP A 1 539 ? -0.167 5.503 -23.607 1.00 89.12 539 ASP A N 1
ATOM 4381 C CA . ASP A 1 539 ? -0.104 4.121 -23.132 1.00 89.12 539 ASP A CA 1
ATOM 4382 C C . ASP A 1 539 ? -1.493 3.467 -23.109 1.00 89.12 539 ASP A C 1
ATOM 4384 O O . ASP A 1 539 ? -1.668 2.359 -23.620 1.00 89.12 539 ASP A O 1
ATOM 4388 N N . VAL A 1 540 ? -2.501 4.166 -22.575 1.00 88.56 540 VAL A N 1
ATOM 4389 C CA . VAL A 1 540 ? -3.885 3.670 -22.515 1.00 88.56 540 VAL A CA 1
ATOM 4390 C C . VAL A 1 540 ? -4.464 3.464 -23.917 1.00 88.56 540 VAL A C 1
ATOM 4392 O O . VAL A 1 540 ? -5.039 2.410 -24.183 1.00 88.56 540 VAL A O 1
ATOM 4395 N N . ASP A 1 541 ? -4.274 4.418 -24.832 1.00 89.62 541 ASP A N 1
ATOM 4396 C CA . ASP A 1 541 ? -4.766 4.315 -26.213 1.00 89.62 541 ASP A CA 1
ATOM 4397 C C . ASP A 1 541 ? -4.063 3.205 -27.004 1.00 89.62 541 ASP A C 1
ATOM 4399 O O . ASP A 1 541 ? -4.679 2.552 -27.849 1.00 89.62 541 ASP A O 1
ATOM 4403 N N . ALA A 1 542 ? -2.782 2.963 -26.715 1.00 88.56 542 ALA A N 1
ATOM 4404 C CA . ALA A 1 542 ? -2.009 1.876 -27.304 1.00 88.56 542 ALA A CA 1
ATOM 4405 C C . ALA A 1 542 ? -2.292 0.505 -26.658 1.00 88.56 542 ALA A C 1
ATOM 4407 O O . ALA A 1 542 ? -1.816 -0.512 -27.166 1.00 88.56 542 ALA A O 1
ATOM 4408 N N . GLY A 1 543 ? -3.038 0.456 -25.547 1.00 83.94 543 GLY A N 1
ATOM 4409 C CA . GLY A 1 543 ? -3.237 -0.763 -24.758 1.00 83.94 543 GLY A CA 1
ATOM 4410 C C . GLY A 1 543 ? -1.949 -1.272 -24.098 1.00 83.94 543 GLY A C 1
ATOM 4411 O O . GLY A 1 543 ? -1.808 -2.472 -23.861 1.00 83.94 543 GLY A O 1
ATOM 4412 N N . VAL A 1 544 ? -0.993 -0.378 -23.837 1.00 81.50 544 VAL A N 1
ATOM 4413 C CA . VAL A 1 544 ? 0.326 -0.685 -23.280 1.00 81.50 544 VAL A CA 1
ATOM 4414 C C . VAL A 1 544 ? 0.346 -0.395 -21.784 1.00 81.50 544 VAL A C 1
ATOM 4416 O O . VAL A 1 544 ? -0.013 0.686 -21.329 1.00 81.50 544 VAL A O 1
ATOM 4419 N N . TRP A 1 545 ? 0.851 -1.353 -21.007 1.00 82.06 545 TRP A N 1
ATOM 4420 C CA . TRP A 1 545 ? 1.180 -1.153 -19.600 1.00 82.06 545 TRP A CA 1
ATOM 4421 C C . TRP A 1 545 ? 2.694 -0.964 -19.424 1.00 82.06 545 TRP A C 1
ATOM 4423 O O . TRP A 1 545 ? 3.420 -1.920 -19.175 1.00 82.06 545 TRP A O 1
ATOM 4433 N N . SER A 1 546 ? 3.182 0.280 -19.517 1.00 83.50 546 SER A N 1
ATOM 4434 C CA . SER A 1 546 ? 4.532 0.650 -19.050 1.00 83.50 546 SER A CA 1
ATOM 4435 C C . SER A 1 546 ? 4.815 0.165 -17.614 1.00 83.50 546 SER A C 1
ATOM 4437 O O . SER A 1 546 ? 4.029 0.491 -16.721 1.00 83.50 546 SER A O 1
ATOM 4439 N N . PRO A 1 547 ? 5.901 -0.583 -17.358 1.00 85.81 547 PRO A N 1
ATOM 4440 C CA . PRO A 1 547 ? 6.229 -1.097 -16.026 1.00 85.81 547 PRO A CA 1
ATOM 4441 C C . PRO A 1 547 ? 6.378 0.004 -14.970 1.00 85.81 547 PRO A C 1
ATOM 4443 O O . PRO A 1 547 ? 6.787 1.119 -15.301 1.00 85.81 547 PRO A O 1
ATOM 4446 N N . LEU A 1 548 ? 6.099 -0.323 -13.701 1.00 88.56 548 LEU A N 1
ATOM 4447 C CA . LEU A 1 548 ? 6.483 0.543 -12.584 1.00 88.56 548 LEU A CA 1
ATOM 4448 C C . LEU A 1 548 ? 7.999 0.761 -12.603 1.00 88.56 548 LEU A C 1
ATOM 4450 O O . LEU A 1 548 ? 8.780 -0.196 -12.607 1.00 88.56 548 LEU A O 1
ATOM 4454 N N . HIS A 1 549 ? 8.407 2.023 -12.592 1.00 84.56 549 HIS A N 1
ATOM 4455 C CA . HIS A 1 549 ? 9.809 2.421 -12.564 1.00 84.56 549 HIS A CA 1
ATOM 4456 C C . HIS A 1 549 ? 10.131 3.163 -11.273 1.00 84.56 549 HIS A C 1
ATOM 4458 O O . HIS A 1 549 ? 9.238 3.709 -10.626 1.00 84.56 549 HIS A O 1
ATOM 4464 N N . ASP A 1 550 ? 11.411 3.184 -10.914 1.00 81.75 550 ASP A N 1
ATOM 4465 C CA . ASP A 1 550 ? 11.868 3.950 -9.761 1.00 81.75 550 ASP A CA 1
ATOM 4466 C C . ASP A 1 550 ? 11.662 5.445 -10.027 1.00 81.75 550 ASP A C 1
ATOM 4468 O O . ASP A 1 550 ? 11.717 5.910 -11.173 1.00 81.75 550 ASP A O 1
ATOM 4472 N N . GLU A 1 551 ? 11.348 6.185 -8.973 1.00 70.00 551 GLU A N 1
ATOM 4473 C CA . GLU A 1 551 ? 11.046 7.607 -9.058 1.00 70.00 551 GLU A CA 1
ATOM 4474 C C . GLU A 1 551 ? 12.232 8.415 -8.517 1.00 70.00 551 GLU A C 1
ATOM 4476 O O . GLU A 1 551 ? 12.528 8.329 -7.322 1.00 70.00 551 GLU A O 1
ATOM 4481 N N . PRO A 1 552 ? 12.902 9.225 -9.363 1.00 62.56 552 PRO A N 1
ATOM 4482 C CA . PRO A 1 552 ? 14.098 9.981 -8.972 1.00 62.56 552 PRO A CA 1
ATOM 4483 C C . PRO A 1 552 ? 13.865 10.944 -7.799 1.00 62.56 552 PRO A C 1
ATOM 4485 O O . PRO A 1 552 ? 14.798 11.350 -7.113 1.00 62.56 552 PRO A O 1
ATOM 4488 N N . GLU A 1 553 ? 12.613 11.333 -7.556 1.00 61.69 553 GLU A N 1
ATOM 4489 C CA . GLU A 1 553 ? 12.233 12.201 -6.440 1.00 61.69 553 GLU A CA 1
ATOM 4490 C C . GLU A 1 553 ? 12.506 11.547 -5.080 1.00 61.69 553 GLU A C 1
ATOM 4492 O O . GLU A 1 553 ? 12.887 12.244 -4.142 1.00 61.69 553 GLU A O 1
ATOM 4497 N N . TYR A 1 554 ? 12.430 10.214 -4.985 1.00 59.66 554 TYR A N 1
ATOM 4498 C CA . TYR A 1 554 ? 12.786 9.488 -3.765 1.00 59.66 554 TYR A CA 1
ATOM 4499 C C . TYR A 1 554 ? 14.296 9.335 -3.557 1.00 59.66 554 TYR A C 1
ATOM 4501 O O . TYR A 1 554 ? 14.719 9.139 -2.419 1.00 59.66 554 TYR A O 1
ATOM 4509 N N . GLU A 1 555 ? 15.121 9.526 -4.594 1.00 47.88 555 GLU A N 1
ATOM 4510 C CA . GLU A 1 555 ? 16.587 9.551 -4.462 1.00 47.88 555 GLU A CA 1
ATOM 4511 C C . GLU A 1 555 ? 17.077 10.814 -3.728 1.00 47.88 555 GLU A C 1
ATOM 4513 O O . GLU A 1 555 ? 18.082 10.766 -3.019 1.00 47.88 555 GLU A O 1
ATOM 4518 N N . LYS A 1 556 ? 16.348 11.940 -3.826 1.00 41.31 556 LYS A N 1
ATOM 4519 C CA . LYS A 1 556 ? 16.672 13.191 -3.105 1.00 41.31 556 LYS A CA 1
ATOM 4520 C C . LYS A 1 556 ? 16.360 13.135 -1.608 1.00 41.31 556 LYS A C 1
ATOM 4522 O O . LYS A 1 556 ? 16.969 13.871 -0.839 1.00 41.31 556 LYS A O 1
ATOM 4527 N N . TYR A 1 557 ? 15.447 12.262 -1.183 1.00 39.56 557 TYR A N 1
ATOM 4528 C CA . TYR A 1 557 ? 15.090 12.073 0.230 1.00 39.56 557 TYR A CA 1
ATOM 4529 C C . TYR A 1 557 ? 16.024 11.097 0.968 1.00 39.56 557 TYR A C 1
ATOM 4531 O O . TYR A 1 557 ? 15.796 10.782 2.135 1.00 39.56 557 TYR A O 1
ATOM 4539 N N . CYS A 1 558 ? 17.094 10.636 0.312 1.00 35.19 558 CYS A N 1
ATOM 4540 C CA . CYS A 1 558 ? 18.141 9.806 0.910 1.00 35.19 558 CYS A CA 1
ATOM 4541 C C . CYS A 1 558 ? 19.295 10.607 1.551 1.00 35.19 558 CYS A C 1
ATOM 4543 O O . CYS A 1 558 ? 20.296 10.000 1.932 1.00 35.19 558 CYS A O 1
ATOM 4545 N N . ASP A 1 559 ? 19.172 11.933 1.704 1.00 29.77 559 ASP A N 1
ATOM 4546 C CA . ASP A 1 559 ? 20.189 12.783 2.344 1.00 29.77 559 ASP A CA 1
ATOM 4547 C C . ASP A 1 559 ? 19.813 13.103 3.814 1.00 29.77 559 ASP A C 1
ATOM 4549 O O . ASP A 1 559 ? 18.753 13.686 4.068 1.00 29.77 559 ASP A O 1
ATOM 4553 N N . PRO A 1 560 ? 20.629 12.743 4.826 1.00 35.84 560 PRO A N 1
ATOM 4554 C CA . PRO A 1 560 ? 20.338 13.055 6.220 1.00 35.84 560 PRO A CA 1
ATOM 4555 C C . PRO A 1 560 ? 20.793 14.488 6.532 1.00 35.84 560 PRO A C 1
ATOM 4557 O O . PRO A 1 560 ? 21.914 14.705 6.991 1.00 35.84 560 PRO A O 1
ATOM 4560 N N . GLY A 1 561 ? 19.941 15.487 6.283 1.00 35.69 561 GLY A N 1
ATOM 4561 C CA . GLY A 1 561 ? 20.311 16.870 6.618 1.00 35.69 561 GLY A CA 1
ATOM 4562 C C . GLY A 1 561 ? 19.274 17.979 6.447 1.00 35.69 561 GLY A C 1
ATOM 4563 O O . GLY A 1 561 ? 19.452 19.037 7.044 1.00 35.69 561 GLY A O 1
ATOM 4564 N N . THR A 1 562 ? 18.187 17.786 5.701 1.00 33.28 562 THR A N 1
ATOM 4565 C CA . THR A 1 562 ? 17.233 18.874 5.413 1.00 33.28 562 THR A CA 1
ATOM 4566 C C . THR A 1 562 ? 15.793 18.455 5.695 1.00 33.28 562 THR A C 1
ATOM 4568 O O . THR A 1 562 ? 15.020 18.096 4.816 1.00 33.28 562 THR A O 1
ATOM 4571 N N . LEU A 1 563 ? 15.397 18.564 6.964 1.00 36.69 563 LEU A N 1
ATOM 4572 C CA . LEU A 1 563 ? 14.009 18.393 7.413 1.00 36.69 563 LEU A CA 1
ATOM 4573 C C . LEU A 1 563 ? 13.078 19.566 7.029 1.00 36.69 563 LEU A C 1
ATOM 4575 O O . LEU A 1 563 ? 11.979 19.660 7.564 1.00 36.69 563 LEU A O 1
ATOM 4579 N N . SER A 1 564 ? 13.483 20.466 6.126 1.00 29.09 564 SER A N 1
ATOM 4580 C CA . SER A 1 564 ? 12.758 21.721 5.875 1.00 29.09 564 SER A CA 1
ATOM 4581 C C . SER A 1 564 ? 12.084 21.864 4.507 1.00 29.09 564 SER A C 1
ATOM 4583 O O . SER A 1 564 ? 11.400 22.860 4.330 1.00 29.09 564 SER A O 1
ATOM 4585 N N . ASP A 1 565 ? 12.211 20.913 3.570 1.00 29.38 565 ASP A N 1
ATOM 4586 C CA . ASP A 1 565 ? 11.655 21.077 2.203 1.00 29.38 565 ASP A CA 1
ATOM 4587 C C . ASP A 1 565 ? 10.857 19.869 1.667 1.00 29.38 565 ASP A C 1
ATOM 4589 O O . ASP A 1 565 ? 10.770 19.617 0.465 1.00 29.38 565 ASP A O 1
ATOM 4593 N N . CYS A 1 566 ? 10.205 19.116 2.555 1.00 31.14 566 CYS A N 1
ATOM 4594 C CA . CYS A 1 566 ? 9.281 18.047 2.160 1.00 31.14 566 CYS A CA 1
ATOM 4595 C C . CYS A 1 566 ? 7.852 18.464 2.504 1.00 31.14 566 CYS A C 1
ATOM 4597 O O . CYS A 1 566 ? 7.526 18.590 3.685 1.00 31.14 566 CYS A O 1
ATOM 4599 N N . ARG A 1 567 ? 6.986 18.665 1.501 1.00 30.53 567 ARG A N 1
ATOM 4600 C CA . ARG A 1 567 ? 5.579 19.009 1.758 1.00 30.53 567 ARG A CA 1
ATOM 4601 C C . ARG A 1 567 ? 4.903 17.955 2.655 1.00 30.53 567 ARG A C 1
ATOM 4603 O O . ARG A 1 567 ? 5.116 16.760 2.432 1.00 30.53 567 ARG A O 1
ATOM 4610 N N . PRO A 1 568 ? 4.076 18.368 3.630 1.00 28.22 568 PRO A N 1
ATOM 4611 C CA . PRO A 1 568 ? 3.233 17.445 4.378 1.00 28.22 568 PRO A CA 1
ATOM 4612 C C . PRO A 1 568 ? 2.236 16.742 3.446 1.00 28.22 568 PRO A C 1
ATOM 4614 O O . PRO A 1 568 ? 1.592 17.389 2.619 1.00 28.22 568 PRO A O 1
ATOM 4617 N N . PHE A 1 569 ? 2.110 15.419 3.580 1.00 38.03 569 PHE A N 1
ATOM 4618 C CA . PHE A 1 569 ? 1.127 14.624 2.845 1.00 38.03 569 PHE A CA 1
ATOM 4619 C C . PHE A 1 569 ? -0.043 14.254 3.757 1.00 38.03 569 PHE A C 1
ATOM 4621 O O . PHE A 1 569 ? 0.105 13.469 4.690 1.00 38.03 569 PHE A O 1
ATOM 4628 N N . LEU A 1 570 ? -1.220 14.814 3.491 1.00 37.09 570 LEU A N 1
ATOM 4629 C CA . LEU A 1 570 ? -2.465 14.354 4.094 1.00 37.09 570 LEU A CA 1
ATOM 4630 C C . LEU A 1 570 ? -2.753 12.924 3.601 1.00 37.09 570 LEU A C 1
ATOM 4632 O O . LEU A 1 570 ? -3.139 12.732 2.449 1.00 37.09 570 LEU A O 1
ATOM 4636 N N . LYS A 1 571 ? -2.644 11.926 4.481 1.00 44.62 571 LYS A N 1
ATOM 4637 C CA . LYS A 1 571 ? -2.998 10.522 4.192 1.00 44.62 571 LYS A CA 1
ATOM 4638 C C . LYS A 1 571 ? -4.445 10.336 3.722 1.00 44.62 571 LYS A C 1
ATOM 4640 O O . LYS A 1 571 ? -4.780 9.333 3.107 1.00 44.62 571 LYS A O 1
ATOM 4645 N N . LEU A 1 572 ? -5.320 11.302 4.014 1.00 34.44 572 LEU A N 1
ATOM 4646 C CA . LEU A 1 572 ? -6.719 11.312 3.566 1.00 34.44 572 LEU A CA 1
ATOM 4647 C C . LEU A 1 572 ? -6.973 12.161 2.303 1.00 34.44 572 LEU A C 1
ATOM 4649 O O . LEU A 1 572 ? -8.125 12.328 1.905 1.00 34.44 572 LEU A O 1
ATOM 4653 N N . THR A 1 573 ? -5.926 12.666 1.635 1.00 30.89 573 THR A N 1
ATOM 4654 C CA . THR A 1 573 ? -6.032 13.380 0.348 1.00 30.89 573 THR A CA 1
ATOM 4655 C C . THR A 1 573 ? -5.486 12.589 -0.835 1.00 30.89 573 THR A C 1
ATOM 4657 O O . THR A 1 573 ? -4.378 12.063 -0.817 1.00 30.89 573 THR A O 1
ATOM 4660 N N . PHE A 1 574 ? -6.253 12.608 -1.925 1.00 35.94 574 PHE A N 1
ATOM 4661 C CA . PHE A 1 574 ? -5.782 12.370 -3.283 1.00 35.94 574 PHE A CA 1
ATOM 4662 C C . PHE A 1 574 ? -4.714 13.417 -3.648 1.00 35.94 574 PHE A C 1
ATOM 4664 O O . PHE A 1 574 ? -4.962 14.619 -3.568 1.00 35.94 574 PHE A O 1
ATOM 4671 N N . THR A 1 575 ? -3.521 12.959 -4.028 1.00 29.95 575 THR A N 1
ATOM 4672 C CA . THR A 1 575 ? -2.358 13.792 -4.371 1.00 29.95 575 THR A CA 1
ATOM 4673 C C . THR A 1 575 ? -2.700 14.843 -5.444 1.00 29.95 575 THR A C 1
ATOM 4675 O O . THR A 1 575 ? -2.954 14.466 -6.587 1.00 29.95 575 THR A O 1
ATOM 4678 N N . SER A 1 576 ? -2.622 16.144 -5.143 1.00 30.61 576 SER A N 1
ATOM 4679 C CA . SER A 1 576 ? -2.393 17.184 -6.162 1.00 30.61 576 SER A CA 1
ATOM 4680 C C . SER A 1 576 ? -1.078 17.900 -5.884 1.00 30.61 576 SER A C 1
ATOM 4682 O O . SER A 1 576 ? -0.899 18.477 -4.813 1.00 30.61 576 SER A O 1
ATOM 4684 N N . GLU A 1 577 ? -0.184 17.896 -6.868 1.00 28.98 577 GLU A N 1
ATOM 4685 C CA . GLU A 1 577 ? 0.993 18.759 -6.922 1.00 28.98 577 GLU A CA 1
ATOM 4686 C C . GLU A 1 577 ? 0.541 20.215 -7.061 1.00 28.98 577 GLU A C 1
ATOM 4688 O O . GLU A 1 577 ? 0.130 20.662 -8.135 1.00 28.98 577 GLU A O 1
ATOM 4693 N N . THR A 1 578 ? 0.600 20.985 -5.978 1.00 27.98 578 THR A N 1
ATOM 4694 C CA . THR A 1 578 ? 0.594 22.444 -6.047 1.00 27.98 578 THR A CA 1
ATOM 4695 C C . THR A 1 578 ? 2.018 22.918 -6.267 1.00 27.98 578 THR A C 1
ATOM 4697 O O . THR A 1 578 ? 2.797 22.870 -5.346 1.00 27.98 578 THR A O 1
ATOM 4700 N N . ASP A 1 579 ? 2.401 23.353 -7.465 1.00 24.61 579 ASP A N 1
ATOM 4701 C CA . ASP A 1 579 ? 3.386 24.431 -7.625 1.00 24.61 579 ASP A CA 1
ATOM 4702 C C . ASP A 1 579 ? 3.178 25.110 -8.974 1.00 24.61 579 ASP A C 1
ATOM 4704 O O . ASP A 1 579 ? 3.355 24.512 -10.033 1.00 24.61 579 ASP A O 1
ATOM 4708 N N . ASN A 1 580 ? 2.726 26.360 -8.891 1.00 23.83 580 ASN A N 1
ATOM 4709 C CA . ASN A 1 580 ? 3.163 27.513 -9.676 1.00 23.83 580 ASN A CA 1
ATOM 4710 C C . ASN A 1 580 ? 2.073 28.577 -9.589 1.00 23.83 580 ASN A C 1
ATOM 4712 O O . ASN A 1 580 ? 1.088 28.491 -10.312 1.00 23.83 580 ASN A O 1
ATOM 4716 N N . LEU A 1 581 ? 2.271 29.580 -8.730 1.00 23.98 581 LEU A N 1
ATOM 4717 C CA . LEU A 1 581 ? 1.893 30.970 -8.998 1.00 23.98 581 LEU A CA 1
ATOM 4718 C C . LEU A 1 581 ? 2.644 31.888 -8.021 1.00 23.98 581 LEU A C 1
ATOM 4720 O O . LEU A 1 581 ? 2.274 32.065 -6.868 1.00 23.98 581 LEU A O 1
ATOM 4724 N N . ASN A 1 582 ? 3.758 32.409 -8.534 1.00 23.44 582 ASN A N 1
ATOM 4725 C CA . ASN A 1 582 ? 4.367 33.709 -8.269 1.00 23.44 582 ASN A CA 1
ATOM 4726 C C . ASN A 1 582 ? 3.843 34.522 -7.071 1.00 23.44 582 ASN A C 1
ATOM 4728 O O . ASN A 1 582 ? 2.790 35.156 -7.140 1.00 23.44 582 ASN A O 1
ATOM 4732 N N . CYS A 1 583 ? 4.724 34.715 -6.087 1.00 22.61 583 CYS A N 1
ATOM 4733 C CA . CYS A 1 583 ? 4.854 35.993 -5.390 1.00 22.61 583 CYS A CA 1
ATOM 4734 C C . CYS A 1 583 ? 5.278 37.078 -6.396 1.00 22.61 583 CYS A C 1
ATOM 4736 O O . CYS A 1 583 ? 6.451 37.420 -6.508 1.00 22.61 583 CYS A O 1
ATOM 4738 N N . ALA A 1 584 ? 4.327 37.611 -7.156 1.00 24.19 584 ALA A N 1
ATOM 4739 C CA . ALA A 1 584 ? 4.487 38.880 -7.848 1.00 24.19 584 ALA A CA 1
ATOM 4740 C C . ALA A 1 584 ? 3.117 39.545 -7.997 1.00 24.19 584 ALA A C 1
ATOM 4742 O O . ALA A 1 584 ? 2.211 38.994 -8.613 1.00 24.19 584 ALA A O 1
ATOM 4743 N N . SER A 1 585 ? 3.022 40.766 -7.469 1.00 25.56 585 SER A N 1
ATOM 4744 C CA . SER A 1 585 ? 1.929 41.737 -7.602 1.00 25.56 585 SER A CA 1
ATOM 4745 C C . SER A 1 585 ? 0.641 41.487 -6.800 1.00 25.56 585 SER A C 1
ATOM 4747 O O . SER A 1 585 ? -0.318 40.895 -7.277 1.00 25.56 585 SER A O 1
ATOM 4749 N N . MET A 1 586 ? 0.551 42.126 -5.630 1.00 22.56 586 MET A N 1
ATOM 4750 C CA . MET A 1 586 ? -0.641 42.924 -5.334 1.00 22.56 586 MET A CA 1
ATOM 4751 C C . MET A 1 586 ? -0.228 44.333 -4.884 1.00 22.56 586 MET A C 1
ATOM 4753 O O . MET A 1 586 ? 0.729 44.470 -4.117 1.00 22.56 586 MET A O 1
ATOM 4757 N N . PRO A 1 587 ? -0.890 45.383 -5.401 1.00 23.36 587 PRO A N 1
ATOM 4758 C CA . PRO A 1 587 ? -0.591 46.762 -5.067 1.00 23.36 587 PRO A CA 1
ATOM 4759 C C . PRO A 1 587 ? -1.138 47.123 -3.685 1.00 23.36 587 PRO A C 1
ATOM 4761 O O . PRO A 1 587 ? -2.220 46.703 -3.280 1.00 23.36 587 PRO A O 1
ATOM 4764 N N . SER A 1 588 ? -0.384 47.966 -2.988 1.00 28.61 588 SER A N 1
ATOM 4765 C CA . SER A 1 588 ? -0.843 48.749 -1.849 1.00 28.61 588 SER A CA 1
ATOM 4766 C C . SER A 1 588 ? -2.091 49.555 -2.219 1.00 28.61 588 SER A C 1
ATOM 4768 O O . SER A 1 588 ? -1.998 50.399 -3.111 1.00 28.61 588 SER A O 1
ATOM 4770 N N . ASN A 1 589 ? -3.223 49.331 -1.541 1.00 22.98 589 ASN A N 1
ATOM 4771 C CA . ASN A 1 589 ? -4.084 50.398 -1.010 1.00 22.98 589 ASN A CA 1
ATOM 4772 C C . ASN A 1 589 ? -5.339 49.882 -0.281 1.00 22.98 589 ASN A C 1
ATOM 4774 O O . ASN A 1 589 ? -6.010 48.970 -0.748 1.00 22.98 589 ASN A O 1
ATOM 4778 N N . SER A 1 590 ? -5.655 50.605 0.807 1.00 23.69 590 SER A N 1
ATOM 4779 C CA . SER A 1 590 ? -6.969 50.842 1.442 1.00 23.69 590 SER A CA 1
ATOM 4780 C C . SER A 1 590 ? -7.718 49.616 1.995 1.00 23.69 590 SER A C 1
ATOM 4782 O O . SER A 1 590 ? -8.205 48.787 1.242 1.00 23.69 590 SER A O 1
ATOM 4784 N N . SER A 1 591 ? -7.743 49.379 3.311 1.00 23.20 591 SER A N 1
ATOM 4785 C CA . SER A 1 591 ? -8.479 50.086 4.386 1.00 23.20 591 SER A CA 1
ATOM 4786 C C . SER A 1 591 ? -9.740 49.312 4.786 1.00 23.20 591 SER A C 1
ATOM 4788 O O . SER A 1 591 ? -10.680 49.269 3.999 1.00 23.20 591 SER A O 1
ATOM 4790 N N . ALA A 1 592 ? -9.757 48.763 6.005 1.00 22.80 592 ALA A N 1
ATOM 4791 C CA . ALA A 1 592 ? -10.850 48.869 6.984 1.00 22.80 592 ALA A CA 1
ATOM 4792 C C . ALA A 1 592 ? -10.820 47.713 8.003 1.00 22.80 592 ALA A C 1
ATOM 4794 O O . ALA A 1 592 ? -10.948 46.552 7.629 1.00 22.80 592 ALA A O 1
ATOM 4795 N N . CYS A 1 593 ? -10.746 48.119 9.274 1.00 22.92 593 CYS A N 1
ATOM 4796 C CA . CYS A 1 593 ? -11.371 47.523 10.461 1.00 22.92 593 CYS A CA 1
ATOM 4797 C C . CYS A 1 593 ? -10.826 46.169 10.951 1.00 22.92 593 CYS A C 1
ATOM 4799 O O . CYS A 1 593 ? -10.980 45.137 10.315 1.00 22.92 593 CYS A O 1
ATOM 4801 N N . ASP A 1 594 ? -10.042 46.151 12.028 1.00 22.06 594 ASP A N 1
ATOM 4802 C CA . ASP A 1 594 ? -10.402 46.396 13.443 1.00 22.06 594 ASP A CA 1
ATOM 4803 C C . ASP A 1 594 ? -10.780 45.104 14.178 1.00 22.06 594 ASP A C 1
ATOM 4805 O O . ASP A 1 594 ? -11.806 44.491 13.900 1.00 22.06 594 ASP A O 1
ATOM 4809 N N . ALA A 1 595 ? -9.936 44.801 15.173 1.00 23.97 595 ALA A N 1
ATOM 4810 C CA . ALA A 1 595 ? -10.222 44.229 16.496 1.00 23.97 595 ALA A CA 1
ATOM 4811 C C . ALA A 1 595 ? -9.416 42.955 16.827 1.00 23.97 595 ALA A C 1
ATOM 4813 O O . ALA A 1 595 ? -9.826 41.833 16.545 1.00 23.97 595 ALA A O 1
ATOM 4814 N N . GLY A 1 596 ? -8.275 43.151 17.508 1.00 20.55 596 GLY A N 1
ATOM 4815 C CA . GLY A 1 596 ? -7.769 42.192 18.510 1.00 20.55 596 GLY A CA 1
ATOM 4816 C C . GLY A 1 596 ? -8.624 42.244 19.796 1.00 20.55 596 GLY A C 1
ATOM 4817 O O . GLY A 1 596 ? -9.711 42.823 19.735 1.00 20.55 596 GLY A O 1
ATOM 4818 N N . PRO A 1 597 ? -8.168 41.767 20.983 1.00 33.34 597 PRO A N 1
ATOM 4819 C CA . PRO A 1 597 ? -6.793 41.412 21.398 1.00 33.34 597 PRO A CA 1
ATOM 4820 C C . PRO A 1 597 ? -6.720 39.999 22.066 1.00 33.34 597 PRO A C 1
ATOM 4822 O O . PRO A 1 597 ? -7.744 39.395 22.350 1.00 33.34 597 PRO A O 1
ATOM 4825 N N . PHE A 1 598 ? -5.579 39.335 22.280 1.00 22.39 598 PHE A N 1
ATOM 4826 C CA . PHE A 1 598 ? -4.558 39.642 23.289 1.00 22.39 598 PHE A CA 1
ATOM 4827 C C . PHE A 1 598 ? -3.309 38.752 23.107 1.00 22.39 598 PHE A C 1
ATOM 4829 O O . PHE A 1 598 ? -3.410 37.552 22.863 1.00 22.39 598 PHE A O 1
ATOM 4836 N N . CYS A 1 599 ? -2.147 39.383 23.287 1.00 22.27 599 CYS A N 1
ATOM 4837 C CA . CYS A 1 599 ? -0.795 38.827 23.428 1.00 22.27 599 CYS A CA 1
ATOM 4838 C C . CYS A 1 599 ? -0.671 37.927 24.693 1.00 22.27 599 CYS A C 1
ATOM 4840 O O . CYS A 1 599 ? -1.548 37.966 25.550 1.00 22.27 599 CYS A O 1
ATOM 4842 N N . ILE A 1 600 ? 0.385 37.134 24.933 1.00 22.98 600 ILE A N 1
ATOM 4843 C CA . ILE A 1 600 ? 1.728 37.553 25.397 1.00 22.98 600 ILE A CA 1
ATOM 4844 C C . ILE A 1 600 ? 2.649 36.307 25.436 1.00 22.98 600 ILE A C 1
ATOM 4846 O O . ILE A 1 600 ? 2.297 35.305 26.051 1.00 22.98 600 ILE A O 1
ATOM 4850 N N . PHE A 1 601 ? 3.859 36.414 24.878 1.00 23.03 601 PHE A N 1
ATOM 4851 C CA . PHE A 1 601 ? 5.052 35.644 25.274 1.00 23.03 601 PHE A CA 1
ATOM 4852 C C . PHE A 1 601 ? 6.032 36.592 25.987 1.00 23.03 601 PHE A C 1
ATOM 4854 O O . PHE A 1 601 ? 6.052 37.783 25.659 1.00 23.03 601 PHE A O 1
ATOM 4861 N N . PRO A 1 602 ? 6.911 36.077 26.866 1.00 24.03 602 PRO A N 1
ATOM 4862 C CA . PRO A 1 602 ? 8.240 36.658 27.022 1.00 24.03 602 PRO A CA 1
ATOM 4863 C C . PRO A 1 602 ? 9.383 35.628 26.833 1.00 24.03 602 PRO A C 1
ATOM 4865 O O . PRO A 1 602 ? 9.126 34.425 26.802 1.00 24.03 602 PRO A O 1
ATOM 4868 N N . PRO A 1 603 ? 10.634 36.102 26.655 1.00 30.34 603 PRO A N 1
ATOM 4869 C CA . PRO A 1 603 ? 11.619 35.494 25.757 1.00 30.34 603 PRO A CA 1
ATOM 4870 C C . PRO A 1 603 ? 12.882 34.948 26.451 1.00 30.34 603 PRO A C 1
ATOM 4872 O O . PRO A 1 603 ? 13.305 35.483 27.474 1.00 30.34 603 PRO A O 1
ATOM 4875 N N . SER A 1 604 ? 13.548 33.981 25.809 1.00 31.75 604 SER A N 1
ATOM 4876 C CA . SER A 1 604 ? 14.935 34.103 25.305 1.00 31.75 604 SER A CA 1
ATOM 4877 C C . SER A 1 604 ? 15.277 32.946 24.379 1.00 31.75 604 SER A C 1
ATOM 4879 O O . SER A 1 604 ? 14.955 31.805 24.781 1.00 31.75 604 SER A O 1
#

Radius of gyration: 32.08 Å; chains: 1; bounding box: 83×94×88 Å

Sequence (604 aa):
MNLSLYSVNAFVILDTDGHRVLAKYYRPKGQQYLGGPEFNRGLHSLKEQRAFEKGLFQKTKKAGGEIILYDGHLAVYKHSLDLIFYMIGGPAENELMLHSALSAFSDAVHMLLRNQVEKRGVLENLDLVVLCLDETIDDGIIVETDSTTIASRVSRPKADSTEIVINEQTLMNAYQTMKEKMQQRIGQLYTYAKRNRLLICCRTRDGPGELEVGHACLLKQDHCRSCPDLGRTKLALTWTSVAFIRFYTDPQIDLTKILTPEFLDTYRRVNIPFPENEPLNWAQVSKFFFAGEPNLTASYYKTAFHAALKPISTVGVENIPDLLQFLPSPNAPNFPAQALGLTMLFDQAPREVLRGTNKRYINSYFDVPVRKLARKLFGLPKEQRPDNLVRMMAQGWSYDYAMSARIWLLAPFVHSEDIGDQERQLEISEEWRREIEERVGETDPHRKTMEEDSKDIMALSRLLLKAPVHEGTTMQEYLFFVFRLFLMHTPIIRKFGRFPYRNNLVGRTSTKEEEQWAKDTDYFAFERDKETIRRIKEDVDAGVWSPLHDEPEYEKYCDPGTLSDCRPFLKLTFTSETDNLNCASMPSNSSACDAGPFCIFPPS

pLDDT: mean 75.91, std 25.9, range [20.55, 98.25]